Protein AF-0000000069703467 (afdb_homodimer)

Structure (mmCIF, N/CA/C/O backbone):
data_AF-0000000069703467-model_v1
#
loop_
_entity.id
_entity.type
_entity.pdbx_description
1 polymer Gluconolactonase
#
loop_
_atom_site.group_PDB
_atom_site.id
_atom_site.type_symbol
_atom_site.label_atom_id
_atom_site.label_alt_id
_atom_site.label_comp_id
_atom_site.label_asym_id
_atom_site.label_entity_id
_atom_site.label_seq_id
_atom_site.pdbx_PDB_ins_code
_atom_site.Cartn_x
_atom_site.Cartn_y
_atom_site.Cartn_z
_atom_site.occupancy
_atom_site.B_iso_or_equiv
_atom_site.auth_seq_id
_atom_site.auth_comp_id
_atom_site.auth_asym_id
_atom_site.auth_atom_id
_atom_site.pdbx_PDB_model_num
ATOM 1 N N . MET A 1 1 ? -6.332 -34.344 -26.812 1 69.06 1 MET A N 1
ATOM 2 C CA . MET A 1 1 ? -5.531 -33.406 -26.062 1 69.06 1 MET A CA 1
ATOM 3 C C . MET A 1 1 ? -4.879 -34.062 -24.859 1 69.06 1 MET A C 1
ATOM 5 O O . MET A 1 1 ? -5.441 -34.969 -24.266 1 69.06 1 MET A O 1
ATOM 9 N N . ALA A 1 2 ? -3.543 -33.719 -24.625 1 86.12 2 ALA A N 1
ATOM 10 C CA . ALA A 1 2 ? -2.844 -34.344 -23.5 1 86.12 2 ALA A CA 1
ATOM 11 C C . ALA A 1 2 ? -3.541 -34.062 -22.188 1 86.12 2 ALA A C 1
ATOM 13 O O . ALA A 1 2 ? -4.227 -33.031 -22.047 1 86.12 2 ALA A O 1
ATOM 14 N N . GLU A 1 3 ? -3.529 -35 -21.312 1 93.69 3 GLU A N 1
ATOM 15 C CA . GLU A 1 3 ? -4.125 -34.875 -19.984 1 93.69 3 GLU A CA 1
ATOM 16 C C . GLU A 1 3 ? -3.061 -34.594 -18.922 1 93.69 3 GLU A C 1
ATOM 18 O O . GLU A 1 3 ? -1.967 -35.156 -18.969 1 93.69 3 GLU A O 1
ATOM 23 N N . PRO A 1 4 ? -3.387 -33.781 -17.984 1 98 4 PRO A N 1
ATOM 24 C CA . PRO A 1 4 ? -2.434 -33.531 -16.906 1 98 4 PRO A CA 1
ATOM 25 C C . PRO A 1 4 ? -2.113 -34.781 -16.094 1 98 4 PRO A C 1
ATOM 27 O O . PRO A 1 4 ? -3.004 -35.594 -15.836 1 98 4 PRO A O 1
ATOM 30 N N . GLN A 1 5 ? -0.869 -34.969 -15.797 1 98.12 5 GLN A N 1
ATOM 31 C CA . GLN A 1 5 ? -0.403 -36.094 -15 1 98.12 5 GLN A CA 1
ATOM 32 C C . GLN A 1 5 ? 0.331 -35.625 -13.75 1 98.12 5 GLN A C 1
ATOM 34 O O . GLN A 1 5 ? 1.099 -34.656 -13.797 1 98.12 5 GLN A O 1
ATOM 39 N N . PRO A 1 6 ? 0.114 -36.312 -12.609 1 98.5 6 PRO A N 1
ATOM 40 C CA . PRO A 1 6 ? 0.906 -35.938 -11.438 1 98.5 6 PRO A CA 1
ATOM 41 C C . PRO A 1 6 ? 2.408 -36.062 -11.672 1 98.5 6 PRO A C 1
ATOM 43 O O . PRO A 1 6 ? 2.857 -37.031 -12.297 1 98.5 6 PRO A O 1
ATOM 46 N N . LEU A 1 7 ? 3.131 -35.125 -11.25 1 98.5 7 LEU A N 1
ATOM 47 C CA . LEU A 1 7 ? 4.582 -35.125 -11.406 1 98.5 7 LEU A CA 1
ATOM 48 C C . LEU A 1 7 ? 5.195 -36.281 -10.594 1 98.5 7 LEU A C 1
ATOM 50 O O . LEU A 1 7 ? 6.047 -37 -11.102 1 98.5 7 LEU A O 1
ATOM 54 N N . PHE A 1 8 ? 4.891 -36.438 -9.383 1 98.06 8 PHE A N 1
ATOM 55 C CA . PHE A 1 8 ? 5.289 -37.469 -8.453 1 98.06 8 PHE A CA 1
ATOM 56 C C . PHE A 1 8 ? 4.328 -37.562 -7.273 1 98.06 8 PHE A C 1
ATOM 58 O O . PHE A 1 8 ? 3.338 -36.812 -7.227 1 98.06 8 PHE A O 1
ATOM 65 N N . ASP A 1 9 ? 4.535 -38.469 -6.383 1 98 9 ASP A N 1
ATOM 66 C CA . ASP A 1 9 ? 3.637 -38.688 -5.254 1 98 9 ASP A CA 1
ATOM 67 C C . ASP A 1 9 ? 3.816 -37.594 -4.203 1 98 9 ASP A C 1
ATOM 69 O O . ASP A 1 9 ? 4.574 -37.781 -3.244 1 98 9 ASP A O 1
ATOM 73 N N . TYR A 1 10 ? 3.111 -36.469 -4.363 1 98.31 10 TYR A N 1
ATOM 74 C CA . TYR A 1 10 ? 3.146 -35.312 -3.498 1 98.31 10 TYR A CA 1
ATOM 75 C C . TYR A 1 10 ? 1.796 -34.594 -3.484 1 98.31 10 TYR A C 1
ATOM 77 O O . TYR A 1 10 ? 1.149 -34.469 -4.527 1 98.31 10 TYR A O 1
ATOM 85 N N . THR A 1 11 ? 1.355 -34.219 -2.359 1 98.25 11 THR A N 1
ATOM 86 C CA . THR A 1 11 ? 0.255 -33.281 -2.203 1 98.25 11 THR A CA 1
ATOM 87 C C . THR A 1 11 ? 0.584 -32.219 -1.139 1 98.25 11 THR A C 1
ATOM 89 O O . THR A 1 11 ? 0.958 -32.562 -0.016 1 98.25 11 THR A O 1
ATOM 92 N N . GLY A 1 12 ? 0.593 -31.031 -1.492 1 98.56 12 GLY A N 1
ATOM 93 C CA . GLY A 1 12 ? 0.813 -29.938 -0.563 1 98.56 12 GLY A CA 1
ATOM 94 C C . GLY A 1 12 ? -0.469 -29.234 -0.145 1 98.56 12 GLY A C 1
ATOM 95 O O . GLY A 1 12 ? -1.547 -29.562 -0.65 1 98.56 12 GLY A O 1
ATOM 96 N N . TYR A 1 13 ? -0.332 -28.328 0.754 1 98.62 13 TYR A N 1
ATOM 97 C CA . TYR A 1 13 ? -1.503 -27.609 1.234 1 98.62 13 TYR A CA 1
ATOM 98 C C . TYR A 1 13 ? -1.848 -26.453 0.302 1 98.62 13 TYR A C 1
ATOM 100 O O . TYR A 1 13 ? -2.986 -26.344 -0.156 1 98.62 13 TYR A O 1
ATOM 108 N N . LEU A 1 14 ? -0.869 -25.625 -0.005 1 98.75 14 LEU A N 1
ATOM 109 C CA . LEU A 1 14 ? -1.055 -24.5 -0.919 1 98.75 14 LEU A CA 1
ATOM 110 C C . LEU A 1 14 ? 0.181 -24.297 -1.79 1 98.75 14 LEU A C 1
ATOM 112 O O . LEU A 1 14 ? 0.856 -23.281 -1.687 1 98.75 14 LEU A O 1
ATOM 116 N N . PRO A 1 15 ? 0.441 -25.25 -2.688 1 98.88 15 PRO A N 1
ATOM 117 C CA . PRO A 1 15 ? 1.541 -25.078 -3.639 1 98.88 15 PRO A CA 1
ATOM 118 C C . PRO A 1 15 ? 1.325 -23.891 -4.586 1 98.88 15 PRO A C 1
ATOM 120 O O . PRO A 1 15 ? 0.233 -23.734 -5.137 1 98.88 15 PRO A O 1
ATOM 123 N N . GLU A 1 16 ? 2.299 -23.062 -4.688 1 98.75 16 GLU A N 1
ATOM 124 C CA . GLU A 1 16 ? 2.301 -21.875 -5.523 1 98.75 16 GLU A CA 1
ATOM 125 C C . GLU A 1 16 ? 3.701 -21.562 -6.051 1 98.75 16 GLU A C 1
ATOM 127 O O . GLU A 1 16 ? 4.664 -22.25 -5.695 1 98.75 16 GLU A O 1
ATOM 132 N N . CYS A 1 17 ? 3.811 -20.703 -6.938 1 98.75 17 CYS A N 1
ATOM 133 C CA . CYS A 1 17 ? 5.035 -20.078 -7.426 1 98.75 17 CYS A CA 1
ATOM 134 C C . CYS A 1 17 ? 5.98 -21.109 -8.016 1 98.75 17 CYS A C 1
ATOM 136 O O . CYS A 1 17 ? 7.156 -21.156 -7.66 1 98.75 17 CYS A O 1
ATOM 138 N N . PRO A 1 18 ? 5.453 -22.031 -8.789 1 98.88 18 PRO A N 1
ATOM 139 C CA . PRO A 1 18 ? 6.383 -22.906 -9.492 1 98.88 18 PRO A CA 1
ATOM 140 C C . PRO A 1 18 ? 7.41 -22.141 -10.328 1 98.88 18 PRO A C 1
ATOM 142 O O . PRO A 1 18 ? 7.066 -21.156 -10.977 1 98.88 18 PRO A O 1
ATOM 145 N N . THR A 1 19 ? 8.633 -22.547 -10.234 1 98.69 19 THR A N 1
ATOM 146 C CA . THR A 1 19 ? 9.781 -21.938 -10.891 1 98.69 19 THR A CA 1
ATOM 147 C C . THR A 1 19 ? 10.711 -22.984 -11.469 1 98.69 19 THR A C 1
ATOM 149 O O . THR A 1 19 ? 11.188 -23.875 -10.75 1 98.69 19 THR A O 1
ATOM 152 N N . TRP A 1 20 ? 10.945 -22.922 -12.766 1 98.62 20 TRP A N 1
ATOM 153 C CA . TRP A 1 20 ? 11.773 -23.906 -13.461 1 98.62 20 TRP A CA 1
ATOM 154 C C . TRP A 1 20 ? 13.227 -23.438 -13.523 1 98.62 20 TRP A C 1
ATOM 156 O O . TRP A 1 20 ? 13.508 -22.297 -13.906 1 98.62 20 TRP A O 1
ATOM 166 N N . SER A 1 21 ? 14.102 -24.266 -13.102 1 97.88 21 SER A N 1
ATOM 167 C CA . SER A 1 21 ? 15.531 -24.062 -13.273 1 97.88 21 SER A CA 1
ATOM 168 C C . SER A 1 21 ? 16.078 -24.891 -14.438 1 97.88 21 SER A C 1
ATOM 170 O O . SER A 1 21 ? 16.281 -26.094 -14.305 1 97.88 21 SER A O 1
ATOM 172 N N . GLU A 1 22 ? 16.344 -24.188 -15.477 1 95.44 22 GLU A N 1
ATOM 173 C CA . GLU A 1 22 ? 16.906 -24.875 -16.641 1 95.44 22 GLU A CA 1
ATOM 174 C C . GLU A 1 22 ? 18.266 -25.484 -16.312 1 95.44 22 GLU A C 1
ATOM 176 O O . GLU A 1 22 ? 18.547 -26.625 -16.688 1 95.44 22 GLU A O 1
ATOM 181 N N . ALA A 1 23 ? 19.062 -24.703 -15.633 1 94.5 23 ALA A N 1
ATOM 182 C CA . ALA A 1 23 ? 20.406 -25.141 -15.305 1 94.5 23 ALA A CA 1
ATOM 183 C C . ALA A 1 23 ? 20.391 -26.422 -14.469 1 94.5 23 ALA A C 1
ATOM 185 O O . ALA A 1 23 ? 21.25 -27.297 -14.625 1 94.5 23 ALA A O 1
ATOM 186 N N . GLU A 1 24 ? 19.375 -26.562 -13.648 1 95.88 24 GLU A N 1
ATOM 187 C CA . GLU A 1 24 ? 19.312 -27.688 -12.734 1 95.88 24 GLU A CA 1
ATOM 188 C C . GLU A 1 24 ? 18.375 -28.766 -13.25 1 95.88 24 GLU A C 1
ATOM 190 O O . GLU A 1 24 ? 18.328 -29.875 -12.703 1 95.88 24 GLU A O 1
ATOM 195 N N . GLN A 1 25 ? 17.625 -28.406 -14.297 1 96.94 25 GLN A N 1
ATOM 196 C CA . GLN A 1 25 ? 16.547 -29.281 -14.734 1 96.94 25 GLN A CA 1
ATOM 197 C C . GLN A 1 25 ? 15.664 -29.703 -13.562 1 96.94 25 GLN A C 1
ATOM 199 O O . GLN A 1 25 ? 15.375 -30.891 -13.391 1 96.94 25 GLN A O 1
ATOM 204 N N . ALA A 1 26 ? 15.297 -28.703 -12.805 1 98.25 26 ALA A N 1
ATOM 205 C CA . ALA A 1 26 ? 14.531 -28.922 -11.586 1 98.25 26 ALA A CA 1
ATOM 206 C C . ALA A 1 26 ? 13.375 -27.938 -11.469 1 98.25 26 ALA A C 1
ATOM 208 O O . ALA A 1 26 ? 13.461 -26.812 -11.969 1 98.25 26 ALA A O 1
ATOM 209 N N . LEU A 1 27 ? 12.344 -28.406 -10.82 1 98.81 27 LEU A N 1
ATOM 210 C CA . LEU A 1 27 ? 11.195 -27.547 -10.492 1 98.81 27 LEU A CA 1
ATOM 211 C C . LEU A 1 27 ? 11.227 -27.141 -9.023 1 98.81 27 LEU A C 1
ATOM 213 O O . LEU A 1 27 ? 11.414 -27.984 -8.148 1 98.81 27 LEU A O 1
ATOM 217 N N . TYR A 1 28 ? 11.117 -25.859 -8.781 1 98.88 28 TYR A N 1
ATOM 218 C CA . TYR A 1 28 ? 10.914 -25.312 -7.445 1 98.88 28 TYR A CA 1
ATOM 219 C C . TYR A 1 28 ? 9.477 -24.859 -7.25 1 98.88 28 TYR A C 1
ATOM 221 O O . TYR A 1 28 ? 8.805 -24.469 -8.211 1 98.88 28 TYR A O 1
ATOM 229 N N . TRP A 1 29 ? 8.984 -24.938 -6.055 1 98.94 29 TRP A N 1
ATOM 230 C CA . TRP A 1 29 ? 7.719 -24.297 -5.73 1 98.94 29 TRP A CA 1
ATOM 231 C C . TRP A 1 29 ? 7.621 -24.016 -4.234 1 98.94 29 TRP A C 1
ATOM 233 O O . TRP A 1 29 ? 8.398 -24.547 -3.441 1 98.94 29 TRP A O 1
ATOM 243 N N . ALA A 1 30 ? 6.766 -23.125 -3.918 1 98.88 30 ALA A N 1
ATOM 244 C CA . ALA A 1 30 ? 6.461 -22.859 -2.516 1 98.88 30 ALA A CA 1
ATOM 245 C C . ALA A 1 30 ? 5.211 -23.609 -2.068 1 98.88 30 ALA A C 1
ATOM 247 O O . ALA A 1 30 ? 4.266 -23.766 -2.844 1 98.88 30 ALA A O 1
ATOM 248 N N . ASP A 1 31 ? 5.211 -24.188 -0.94 1 98.88 31 ASP A N 1
ATOM 249 C CA . ASP A 1 31 ? 3.99 -24.469 -0.192 1 98.88 31 ASP A CA 1
ATOM 250 C C . ASP A 1 31 ? 3.754 -2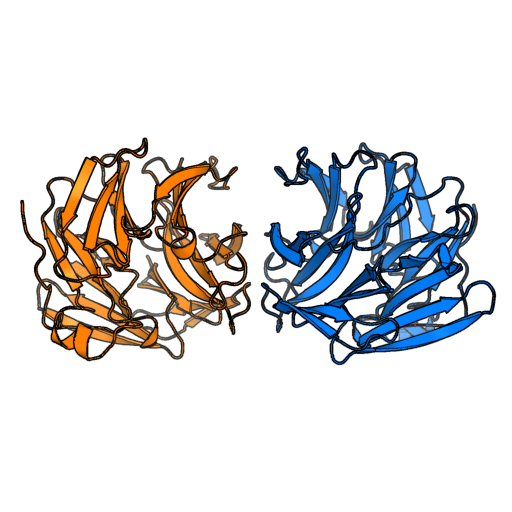3.422 0.894 1 98.88 31 ASP A C 1
ATOM 252 O O . ASP A 1 31 ? 4.289 -23.531 1.998 1 98.88 31 ASP A O 1
ATOM 256 N N . ILE A 1 32 ? 2.977 -22.438 0.607 1 98.81 32 ILE A N 1
ATOM 257 C CA . ILE A 1 32 ? 2.959 -21.156 1.302 1 98.81 32 ILE A CA 1
ATOM 258 C C . ILE A 1 32 ? 2.68 -21.375 2.787 1 98.81 32 ILE A C 1
ATOM 260 O O . ILE A 1 32 ? 3.494 -21.016 3.639 1 98.81 32 ILE A O 1
ATOM 264 N N . MET A 1 33 ? 1.621 -22.109 3.104 1 97.94 33 MET A N 1
ATOM 265 C CA . MET A 1 33 ? 1.153 -22.234 4.48 1 97.94 33 MET A CA 1
ATOM 266 C C . MET A 1 33 ? 2.043 -23.172 5.281 1 97.94 33 MET A C 1
ATOM 268 O O . MET A 1 33 ? 2.09 -23.094 6.512 1 97.94 33 MET A O 1
ATOM 272 N N . GLU A 1 34 ? 2.715 -24.031 4.539 1 98.56 34 GLU A N 1
ATOM 273 C CA . GLU A 1 34 ? 3.633 -24.953 5.203 1 98.56 34 GLU A CA 1
ATOM 274 C C . GLU A 1 34 ? 5 -24.312 5.422 1 98.56 34 GLU A C 1
ATOM 276 O O . GLU A 1 34 ? 5.902 -24.938 5.984 1 98.56 34 GLU A O 1
ATOM 281 N N . CYS A 1 35 ? 5.211 -23.109 4.953 1 98.81 35 CYS A N 1
ATOM 282 C CA . CYS A 1 35 ? 6.441 -22.344 5.105 1 98.81 35 CYS A CA 1
ATOM 283 C C . CYS A 1 35 ? 7.617 -23.062 4.453 1 98.81 35 CYS A C 1
ATOM 285 O O . CYS A 1 35 ? 8.688 -23.172 5.051 1 98.81 35 CYS A O 1
ATOM 287 N N . GLU A 1 36 ? 7.344 -23.5 3.207 1 98.88 36 GLU A N 1
ATOM 288 C CA . GLU A 1 36 ? 8.352 -24.344 2.57 1 98.88 36 GLU A CA 1
ATOM 289 C C . GLU A 1 36 ? 8.609 -23.906 1.13 1 98.88 36 GLU A C 1
ATOM 291 O O . GLU A 1 36 ? 7.684 -23.469 0.436 1 98.88 36 GLU A O 1
ATOM 296 N N . ILE A 1 37 ? 9.828 -24.062 0.705 1 98.94 37 ILE A N 1
ATOM 297 C CA . ILE A 1 37 ? 10.164 -24.156 -0.711 1 98.94 37 ILE A CA 1
ATOM 298 C C . ILE A 1 37 ? 10.609 -25.578 -1.044 1 98.94 37 ILE A C 1
ATOM 300 O O . ILE A 1 37 ? 11.43 -26.172 -0.327 1 98.94 37 ILE A O 1
ATOM 304 N N . HIS A 1 38 ? 10.031 -26.094 -2.102 1 98.94 38 HIS A N 1
ATOM 305 C CA . HIS A 1 38 ? 10.336 -27.438 -2.574 1 98.94 38 HIS A CA 1
ATOM 306 C C . HIS A 1 38 ? 11.18 -27.406 -3.846 1 98.94 38 HIS A C 1
ATOM 308 O O . HIS A 1 38 ? 11.062 -26.469 -4.637 1 98.94 38 HIS A O 1
ATOM 314 N N . ARG A 1 39 ? 11.961 -28.422 -4.004 1 98.81 39 ARG A N 1
ATOM 315 C CA . ARG A 1 39 ? 12.742 -28.641 -5.211 1 98.81 39 ARG A CA 1
ATOM 316 C C . ARG A 1 39 ? 12.641 -30.094 -5.668 1 98.81 39 ARG A C 1
ATOM 318 O O . ARG A 1 39 ? 12.82 -31.016 -4.867 1 98.81 39 ARG A O 1
ATOM 325 N N . TYR A 1 40 ? 12.305 -30.266 -6.887 1 98.81 40 TYR A N 1
ATOM 326 C CA . TYR A 1 40 ? 12.234 -31.594 -7.488 1 98.81 40 TYR A CA 1
ATOM 327 C C . TYR A 1 40 ? 13.141 -31.688 -8.711 1 98.81 40 TYR A C 1
ATOM 329 O O . TYR A 1 40 ? 12.945 -30.969 -9.695 1 98.81 40 TYR A O 1
ATOM 337 N N . ASP A 1 41 ? 14.156 -32.562 -8.664 1 98.19 41 ASP A N 1
ATOM 338 C CA . ASP A 1 41 ? 15.031 -32.844 -9.805 1 98.19 41 ASP A CA 1
ATOM 339 C C . ASP A 1 41 ? 14.359 -33.781 -10.781 1 98.19 41 ASP A C 1
ATOM 341 O O . ASP A 1 41 ? 14.141 -34.969 -10.469 1 98.19 41 ASP A O 1
ATOM 345 N N . THR A 1 42 ? 14.062 -33.312 -11.961 1 97.12 42 THR A N 1
ATOM 346 C CA . THR A 1 42 ? 13.258 -34.125 -12.883 1 97.12 42 THR A CA 1
ATOM 347 C C . THR A 1 42 ? 14.062 -35.25 -13.477 1 97.12 42 THR A C 1
ATOM 349 O O . THR A 1 42 ? 13.5 -36.188 -14.047 1 97.12 42 THR A O 1
ATOM 352 N N . ARG A 1 43 ? 15.344 -35.281 -13.344 1 95.94 43 ARG A N 1
ATOM 353 C CA . ARG A 1 43 ? 16.203 -36.344 -13.852 1 95.94 43 ARG A CA 1
ATOM 354 C C . ARG A 1 43 ? 16.375 -37.438 -12.812 1 95.94 43 ARG A C 1
ATOM 356 O O . ARG A 1 43 ? 16.125 -38.625 -13.094 1 95.94 43 ARG A O 1
ATOM 363 N N . SER A 1 44 ? 16.672 -37.031 -11.602 1 97.25 44 SER A N 1
ATOM 364 C CA . SER A 1 44 ? 16.969 -38 -10.562 1 97.25 44 SER A CA 1
ATOM 365 C C . SER A 1 44 ? 15.727 -38.375 -9.766 1 97.25 44 SER A C 1
ATOM 367 O O . SER A 1 44 ? 15.695 -39.406 -9.094 1 97.25 44 SER A O 1
ATOM 369 N N . GLY A 1 45 ? 14.758 -37.5 -9.734 1 97.5 45 GLY A N 1
ATOM 370 C CA . GLY A 1 45 ? 13.586 -37.688 -8.898 1 97.5 45 GLY A CA 1
ATOM 371 C C . GLY A 1 45 ? 13.797 -37.25 -7.465 1 97.5 45 GLY A C 1
ATOM 372 O O . GLY A 1 45 ? 12.914 -37.406 -6.625 1 97.5 45 GLY A O 1
ATOM 373 N N . GLU A 1 46 ? 14.922 -36.656 -7.246 1 98.12 46 GLU A N 1
ATOM 374 C CA . GLU A 1 46 ? 15.203 -36.188 -5.891 1 98.12 46 GLU A CA 1
ATOM 375 C C . GLU A 1 46 ? 14.289 -35.031 -5.504 1 98.12 46 GLU A C 1
ATOM 377 O O . GLU A 1 46 ? 14.156 -34.062 -6.25 1 98.12 46 GLU A O 1
ATOM 382 N N . HIS A 1 47 ? 13.609 -35.156 -4.344 1 98.62 47 HIS A N 1
ATOM 383 C CA . HIS A 1 47 ? 12.727 -34.125 -3.789 1 98.62 47 HIS A CA 1
ATOM 384 C C . HIS A 1 47 ? 13.305 -33.531 -2.508 1 98.62 47 HIS A C 1
ATOM 386 O O . HIS A 1 47 ? 13.508 -34.25 -1.523 1 98.62 47 HIS A O 1
ATOM 392 N N . GLN A 1 48 ? 13.633 -32.25 -2.531 1 98.44 48 GLN A N 1
ATOM 393 C CA . GLN A 1 48 ? 14.18 -31.547 -1.382 1 98.44 48 GLN A CA 1
ATOM 394 C C . GLN A 1 48 ? 13.18 -30.516 -0.85 1 98.44 48 GLN A C 1
ATOM 396 O O . GLN A 1 48 ? 12.453 -29.891 -1.624 1 98.44 48 GLN A O 1
ATOM 401 N N . VAL A 1 49 ? 13.164 -30.375 0.475 1 98.75 49 VAL A N 1
ATOM 402 C CA . VAL A 1 49 ? 12.289 -29.406 1.115 1 98.75 49 VAL A CA 1
ATOM 403 C C . VAL A 1 49 ? 13.117 -28.453 1.97 1 98.75 49 VAL A C 1
ATOM 405 O O . VAL A 1 49 ? 13.922 -28.891 2.803 1 98.75 49 VAL A O 1
ATOM 408 N N . LEU A 1 50 ? 12.992 -27.203 1.705 1 98.75 50 LEU A N 1
ATOM 409 C CA . LEU A 1 50 ? 13.586 -26.141 2.521 1 98.75 50 LEU A CA 1
ATOM 410 C C . LEU A 1 50 ? 12.547 -25.516 3.439 1 98.75 50 LEU A C 1
ATOM 412 O O . LEU A 1 50 ? 11.477 -25.109 2.982 1 98.75 50 LEU A O 1
ATOM 416 N N . GLN A 1 51 ? 12.883 -25.406 4.688 1 98.56 51 GLN A N 1
ATOM 417 C CA . GLN A 1 51 ? 11.961 -24.859 5.68 1 98.56 51 GLN A CA 1
ATOM 418 C C . GLN A 1 51 ? 12.273 -23.391 5.953 1 98.56 51 GLN A C 1
ATOM 420 O O . GLN A 1 51 ? 13.438 -23 6.082 1 98.56 51 GLN A O 1
ATOM 425 N N . PHE A 1 52 ? 11.266 -22.609 6.125 1 98.75 52 PHE A N 1
ATOM 426 C CA . PHE A 1 52 ? 11.375 -21.203 6.488 1 98.75 52 PHE A CA 1
ATOM 427 C C . PHE A 1 52 ? 10.602 -20.906 7.77 1 98.75 52 PHE A C 1
ATOM 429 O O . PHE A 1 52 ? 9.719 -21.672 8.156 1 98.75 52 PHE A O 1
ATOM 436 N N . PRO A 1 53 ? 10.93 -19.812 8.438 1 98.12 53 PRO A N 1
ATOM 437 C CA . PRO A 1 53 ? 10.297 -19.516 9.727 1 98.12 53 PRO A CA 1
ATOM 438 C C . PRO A 1 53 ? 8.883 -18.953 9.578 1 98.12 53 PRO A C 1
ATOM 440 O O . PRO A 1 53 ? 8.133 -18.906 10.555 1 98.12 53 PRO A O 1
ATOM 443 N N . GLU A 1 54 ? 8.531 -18.438 8.383 1 98.06 54 GLU A N 1
ATOM 444 C CA . GLU A 1 54 ? 7.219 -17.875 8.094 1 98.06 54 GLU A CA 1
ATOM 445 C C . GLU A 1 54 ? 6.738 -18.266 6.703 1 98.06 54 GLU A C 1
ATOM 447 O O . GLU A 1 54 ? 7.488 -18.859 5.93 1 98.06 54 GLU A O 1
ATOM 452 N N . GLU A 1 55 ? 5.473 -17.953 6.445 1 98.69 55 GLU A N 1
ATOM 453 C CA . GLU A 1 55 ? 4.883 -18.266 5.145 1 98.69 55 GLU A CA 1
ATOM 454 C C . GLU A 1 55 ? 5.719 -17.688 4.008 1 98.69 55 GLU A C 1
ATOM 456 O O . GLU A 1 55 ? 6.133 -16.531 4.055 1 98.69 55 GLU A O 1
ATOM 461 N N . VAL A 1 56 ? 5.969 -18.516 3.029 1 98.81 56 VAL A N 1
ATOM 462 C CA . VAL A 1 56 ? 6.656 -18.125 1.809 1 98.81 56 VAL A CA 1
ATOM 463 C C . VAL A 1 56 ? 5.637 -17.75 0.735 1 98.81 56 VAL A C 1
ATOM 465 O O . VAL A 1 56 ? 5.062 -18.625 0.087 1 98.81 56 VAL A O 1
ATOM 468 N N . GLY A 1 57 ? 5.453 -16.484 0.533 1 98.81 57 GLY A N 1
ATOM 469 C CA . GLY A 1 57 ? 4.488 -16.062 -0.471 1 98.81 57 GLY A CA 1
ATOM 470 C C . GLY A 1 57 ? 4.941 -16.344 -1.891 1 98.81 57 GLY A C 1
ATOM 471 O O . GLY A 1 57 ? 4.199 -16.938 -2.674 1 98.81 57 GLY A O 1
ATOM 472 N N . CYS A 1 58 ? 6.133 -15.93 -2.219 1 98.88 58 CYS A N 1
ATOM 473 C CA . CYS A 1 58 ? 6.754 -16.156 -3.518 1 98.88 58 CYS A CA 1
ATOM 474 C C . CYS A 1 58 ? 8.273 -16.031 -3.426 1 98.88 58 CYS A C 1
ATOM 476 O O . CYS A 1 58 ? 8.805 -15.633 -2.391 1 98.88 58 CYS A O 1
ATOM 478 N N . PHE A 1 59 ? 8.891 -16.438 -4.523 1 98.94 59 PHE A N 1
ATOM 479 C CA . PHE A 1 59 ? 10.352 -16.359 -4.578 1 98.94 59 PHE A CA 1
ATOM 480 C C . PHE A 1 59 ? 10.836 -16.391 -6.02 1 98.94 59 PHE A C 1
ATOM 482 O O . PHE A 1 59 ? 10.062 -16.672 -6.938 1 98.94 59 PHE A O 1
ATOM 489 N N . SER A 1 60 ? 12.086 -16.047 -6.184 1 98.88 60 SER A N 1
ATOM 490 C CA . SER A 1 60 ? 12.828 -16.281 -7.418 1 98.88 60 SER A CA 1
ATOM 491 C C . SER A 1 60 ? 14.227 -16.812 -7.125 1 98.88 60 SER A C 1
ATOM 493 O O . SER A 1 60 ? 14.797 -16.531 -6.066 1 98.88 60 SER A O 1
ATOM 495 N N . LEU A 1 61 ? 14.68 -17.625 -8.078 1 98.75 61 LEU A N 1
ATOM 496 C CA . LEU A 1 61 ? 16.094 -17.953 -8.039 1 98.75 61 LEU A CA 1
ATOM 497 C C . LEU A 1 61 ? 16.953 -16.719 -8.312 1 98.75 61 LEU A C 1
ATOM 499 O O . LEU A 1 61 ? 16.516 -15.789 -8.992 1 98.75 61 LEU A O 1
ATOM 503 N N . ARG A 1 62 ? 18.125 -16.719 -7.75 1 98.44 62 ARG A N 1
ATOM 504 C CA . ARG A 1 62 ? 19.047 -15.625 -7.984 1 98.44 62 ARG A CA 1
ATOM 505 C C . ARG A 1 62 ? 20.156 -16.047 -8.945 1 98.44 62 ARG A C 1
ATOM 507 O O . ARG A 1 62 ? 20.609 -17.188 -8.922 1 98.44 62 ARG A O 1
ATOM 514 N N . GLU A 1 63 ? 20.641 -15.086 -9.734 1 96.88 63 GLU A N 1
ATOM 515 C CA . GLU A 1 63 ? 21.781 -15.336 -10.617 1 96.88 63 GLU A CA 1
ATOM 516 C C . GLU A 1 63 ? 23 -15.766 -9.82 1 96.88 63 GLU A C 1
ATOM 518 O O . GLU A 1 63 ? 23.766 -16.625 -10.266 1 96.88 63 GLU A O 1
ATOM 523 N N . LYS A 1 64 ? 23.172 -15.273 -8.641 1 94.88 64 LYS A N 1
ATOM 524 C CA . LYS A 1 64 ? 24.344 -15.547 -7.816 1 94.88 64 LYS A CA 1
ATOM 525 C C . LYS A 1 64 ? 24.094 -16.719 -6.883 1 94.88 64 LYS A C 1
ATOM 527 O O . LYS A 1 64 ? 24.906 -17 -5.988 1 94.88 64 LYS A O 1
ATOM 532 N N . GLY A 1 65 ? 23.047 -17.328 -7.008 1 96.75 65 GLY A N 1
ATOM 533 C CA . GLY A 1 65 ? 22.719 -18.484 -6.176 1 96.75 65 GLY A CA 1
ATOM 534 C C . GLY A 1 65 ? 21.797 -18.141 -5.023 1 96.75 65 GLY A C 1
ATOM 535 O O . GLY A 1 65 ? 21.859 -17.047 -4.465 1 96.75 65 GLY A O 1
ATOM 536 N N . GLY A 1 66 ? 21 -19.094 -4.676 1 98.06 66 GLY A N 1
ATOM 537 C CA . GLY A 1 66 ? 20.031 -18.875 -3.617 1 98.06 66 GLY A CA 1
ATOM 538 C C . GLY A 1 66 ? 18.734 -18.266 -4.113 1 98.06 66 GLY A C 1
ATOM 539 O O . GLY A 1 66 ? 18.359 -18.438 -5.281 1 98.06 66 GLY A O 1
ATOM 540 N N . PHE A 1 67 ? 18 -17.656 -3.107 1 98.81 67 PHE A N 1
ATOM 541 C CA . PHE A 1 67 ? 16.688 -17.125 -3.443 1 98.81 67 PHE A CA 1
ATOM 542 C C . PHE A 1 67 ? 16.562 -15.656 -3.025 1 98.81 67 PHE A C 1
ATOM 544 O O . PHE A 1 67 ? 17.219 -15.227 -2.074 1 98.81 67 PHE A O 1
ATOM 551 N N . ILE A 1 68 ? 15.844 -14.852 -3.777 1 98.94 68 ILE A N 1
ATOM 552 C CA . ILE A 1 68 ? 15.094 -13.75 -3.182 1 98.94 68 ILE A CA 1
ATOM 553 C C . ILE A 1 68 ? 13.688 -14.227 -2.834 1 98.94 68 ILE A C 1
ATOM 555 O O . ILE A 1 68 ? 13 -14.828 -3.664 1 98.94 68 ILE A O 1
ATOM 559 N N . VAL A 1 69 ? 13.312 -14.07 -1.61 1 98.94 69 VAL A N 1
ATOM 560 C CA . VAL A 1 69 ? 12.086 -14.695 -1.124 1 98.94 69 VAL A CA 1
ATOM 561 C C . VAL A 1 69 ? 11.25 -13.672 -0.367 1 98.94 69 VAL A C 1
ATOM 563 O O . VAL A 1 69 ? 11.781 -12.867 0.397 1 98.94 69 VAL A O 1
ATOM 566 N N . ALA A 1 70 ? 10.031 -13.594 -0.69 1 98.94 70 ALA A N 1
ATOM 567 C CA . ALA A 1 70 ? 9.07 -12.773 0.049 1 98.94 70 ALA A CA 1
ATOM 568 C C . ALA A 1 70 ? 8.367 -13.594 1.125 1 98.94 70 ALA A C 1
ATOM 570 O O . ALA A 1 70 ? 7.539 -14.461 0.815 1 98.94 70 ALA A O 1
ATOM 571 N N . LEU A 1 71 ? 8.719 -13.383 2.344 1 98.88 71 LEU A N 1
ATOM 572 C CA . LEU A 1 71 ? 8.055 -13.969 3.502 1 98.88 71 LEU A CA 1
ATOM 573 C C . LEU A 1 71 ? 6.945 -13.055 4.016 1 98.88 71 LEU A C 1
ATOM 575 O O . LEU A 1 71 ? 6.793 -11.922 3.537 1 98.88 71 LEU A O 1
ATOM 579 N N . ARG A 1 72 ? 6.195 -13.523 4.938 1 98.75 72 ARG A N 1
ATOM 580 C CA . ARG A 1 72 ? 5.09 -12.727 5.457 1 98.75 72 ARG A CA 1
ATOM 581 C C . ARG A 1 72 ? 5.57 -11.359 5.926 1 98.75 72 ARG A C 1
ATOM 583 O O . ARG A 1 72 ? 4.949 -10.336 5.621 1 98.75 72 ARG A O 1
ATOM 590 N N . SER A 1 73 ? 6.652 -11.273 6.645 1 98.5 73 SER A N 1
ATOM 591 C CA . SER A 1 73 ? 7.078 -10.055 7.328 1 98.5 73 SER A CA 1
ATOM 592 C C . SER A 1 73 ? 7.93 -9.172 6.414 1 98.5 73 SER A C 1
ATOM 594 O O . SER A 1 73 ? 8.148 -8 6.707 1 98.5 73 SER A O 1
ATOM 596 N N . GLY A 1 74 ? 8.484 -9.773 5.363 1 98.75 74 GLY A N 1
ATOM 597 C CA . GLY A 1 74 ? 9.375 -8.984 4.52 1 98.75 74 GLY A CA 1
ATOM 598 C C . GLY A 1 74 ? 10.055 -9.805 3.443 1 98.75 74 GLY A C 1
ATOM 599 O O . GLY A 1 74 ? 9.805 -11 3.314 1 98.75 74 GLY A O 1
ATOM 600 N N . ILE A 1 75 ? 10.867 -9.18 2.615 1 98.94 75 ILE A N 1
ATOM 601 C CA . ILE A 1 75 ? 11.609 -9.789 1.517 1 98.94 75 ILE A CA 1
ATOM 602 C C . ILE A 1 75 ? 13.07 -9.977 1.924 1 98.94 75 ILE A C 1
ATOM 604 O O . ILE A 1 75 ? 13.672 -9.078 2.514 1 98.94 75 ILE A O 1
ATOM 608 N N . TRP A 1 76 ? 13.594 -11.156 1.568 1 98.94 76 TRP A N 1
ATOM 609 C CA . TRP A 1 76 ? 14.93 -11.539 2.016 1 98.94 76 TRP A CA 1
AT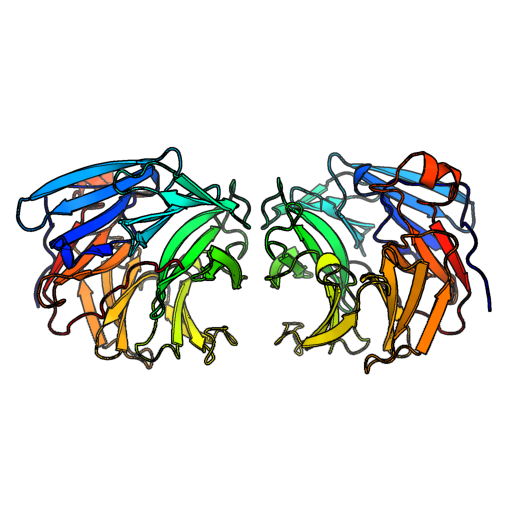OM 610 C C . TRP A 1 76 ? 15.727 -12.148 0.872 1 98.94 76 TRP A C 1
ATOM 612 O O . TRP A 1 76 ? 15.156 -12.734 -0.054 1 98.94 76 TRP A O 1
ATOM 622 N N . LEU A 1 77 ? 17.031 -12.031 0.971 1 98.88 77 LEU A N 1
ATOM 623 C CA . LEU A 1 77 ? 17.953 -12.883 0.22 1 98.88 77 LEU A CA 1
ATOM 624 C C . LEU A 1 77 ? 18.375 -14.086 1.049 1 98.88 77 LEU A C 1
ATOM 626 O O . LEU A 1 77 ? 18.609 -13.969 2.252 1 98.88 77 LEU A O 1
ATOM 630 N N . THR A 1 78 ? 18.484 -15.219 0.385 1 98.69 78 THR A N 1
ATOM 631 C CA . THR A 1 78 ? 18.906 -16.438 1.066 1 98.69 78 THR A CA 1
ATOM 632 C C . THR A 1 78 ? 20.078 -17.094 0.341 1 98.69 78 THR A C 1
ATOM 634 O O . THR A 1 78 ? 20.422 -16.688 -0.777 1 98.69 78 THR A O 1
ATOM 637 N N . ASP A 1 79 ? 20.703 -18.016 0.973 1 98.31 79 ASP A N 1
ATOM 638 C CA . ASP A 1 79 ? 21.594 -18.906 0.251 1 98.31 79 ASP A CA 1
ATOM 639 C C . ASP A 1 79 ? 20.828 -20.047 -0.398 1 98.31 79 ASP A C 1
ATOM 641 O O . ASP A 1 79 ? 19.594 -20.047 -0.431 1 98.31 79 ASP A O 1
ATOM 645 N N . ALA A 1 80 ? 21.578 -21.031 -0.984 1 96.62 80 ALA A N 1
ATOM 646 C CA . ALA A 1 80 ? 20.969 -22.109 -1.76 1 96.62 80 ALA A CA 1
ATOM 647 C C . ALA A 1 80 ? 20.172 -23.047 -0.863 1 96.62 80 ALA A C 1
ATOM 649 O O . ALA A 1 80 ? 19.344 -23.828 -1.347 1 96.62 80 ALA A O 1
ATOM 650 N N . HIS A 1 81 ? 20.375 -22.984 0.462 1 96.56 81 HIS A N 1
ATOM 651 C CA . HIS A 1 81 ? 19.703 -23.875 1.396 1 96.56 81 HIS A CA 1
ATOM 652 C C . HIS A 1 81 ? 18.562 -23.156 2.115 1 96.56 81 HIS A C 1
ATOM 654 O O . HIS A 1 81 ? 17.984 -23.688 3.062 1 96.56 81 HIS A O 1
ATOM 660 N N . GLY A 1 82 ? 18.266 -21.953 1.738 1 97.25 82 GLY A N 1
ATOM 661 C CA . GLY A 1 82 ? 17.141 -21.234 2.283 1 97.25 82 GLY A CA 1
ATOM 662 C C . GLY A 1 82 ? 17.469 -20.438 3.533 1 97.25 82 GLY A C 1
ATOM 663 O O . GLY A 1 82 ? 16.594 -19.844 4.152 1 97.25 82 GLY A O 1
ATOM 664 N N . LEU A 1 83 ? 18.734 -20.484 3.908 1 98.25 83 LEU A N 1
ATOM 665 C CA . LEU A 1 83 ? 19.125 -19.688 5.066 1 98.25 83 LEU A CA 1
ATOM 666 C C . LEU A 1 83 ? 19 -18.188 4.773 1 98.25 83 LEU A C 1
ATOM 668 O O . LEU A 1 83 ? 19.578 -17.703 3.799 1 98.25 83 LEU A O 1
ATOM 672 N N . LEU A 1 84 ? 18.25 -17.469 5.613 1 98.56 84 LEU A N 1
ATOM 673 C CA . LEU A 1 84 ? 18.094 -16.031 5.441 1 98.56 84 LEU A CA 1
ATOM 674 C C . LEU A 1 84 ? 19.406 -15.305 5.68 1 98.56 84 LEU A C 1
ATOM 676 O O . LEU A 1 84 ? 20 -15.422 6.754 1 98.56 84 LEU A O 1
ATOM 680 N N . ARG A 1 85 ? 19.844 -14.578 4.672 1 98.25 85 ARG A N 1
ATOM 681 C CA . ARG A 1 85 ? 21.156 -13.938 4.75 1 98.25 85 ARG A CA 1
ATOM 682 C C . ARG A 1 85 ? 21.031 -12.43 4.898 1 98.25 85 ARG A C 1
ATOM 684 O O . ARG A 1 85 ? 21.766 -11.805 5.672 1 98.25 85 ARG A O 1
ATOM 691 N N . ARG A 1 86 ? 20.188 -11.781 4.184 1 98.19 86 ARG A N 1
ATOM 692 C CA . ARG A 1 86 ? 20.047 -10.328 4.16 1 98.19 86 ARG A CA 1
ATOM 693 C C . ARG A 1 86 ? 18.594 -9.914 3.965 1 98.19 86 ARG A C 1
ATOM 695 O O . ARG A 1 86 ? 17.969 -10.297 2.977 1 98.19 86 ARG A O 1
ATOM 702 N N . LYS A 1 87 ? 18.078 -9.117 4.871 1 98.75 87 LYS A N 1
ATOM 703 C CA . LYS A 1 87 ? 16.75 -8.531 4.656 1 98.75 87 LYS A CA 1
ATOM 704 C C . LYS A 1 87 ? 16.812 -7.387 3.65 1 98.75 87 LYS A C 1
ATOM 706 O O . LYS A 1 87 ? 17.625 -6.465 3.797 1 98.75 87 LYS A O 1
ATOM 711 N N . VAL A 1 88 ? 15.984 -7.465 2.637 1 98.88 88 VAL A N 1
ATOM 712 C CA . VAL A 1 88 ? 15.891 -6.406 1.634 1 98.88 88 VAL A CA 1
ATOM 713 C C . VAL A 1 88 ? 14.953 -5.309 2.123 1 98.88 88 VAL A C 1
ATOM 715 O O . VAL A 1 88 ? 15.289 -4.125 2.072 1 98.88 88 VAL A O 1
ATOM 718 N N . CYS A 1 89 ? 13.797 -5.656 2.646 1 98.88 89 CYS A N 1
ATOM 719 C CA . CYS A 1 89 ? 12.852 -4.684 3.189 1 98.88 89 CYS A CA 1
ATOM 720 C C . CYS A 1 89 ? 11.75 -5.375 3.982 1 98.88 89 CYS A C 1
ATOM 722 O O . CYS A 1 89 ? 11.555 -6.586 3.859 1 98.88 89 CYS A O 1
ATOM 724 N N . ASP A 1 90 ? 11.031 -4.637 4.805 1 98.88 90 ASP A N 1
ATOM 725 C CA . ASP A 1 90 ? 9.828 -5.094 5.504 1 98.88 90 ASP A CA 1
ATOM 726 C C . ASP A 1 90 ? 8.625 -5.105 4.566 1 98.88 90 ASP A C 1
ATOM 728 O O . ASP A 1 90 ? 8.609 -4.402 3.553 1 98.88 90 ASP A O 1
ATOM 732 N N . ASN A 1 91 ? 7.625 -5.93 4.887 1 98.88 91 ASN A N 1
ATOM 733 C CA . ASN A 1 91 ? 6.328 -5.898 4.219 1 98.88 91 ASN A CA 1
ATOM 734 C C . ASN A 1 91 ? 5.645 -4.547 4.395 1 98.88 91 ASN A C 1
ATOM 736 O O . ASN A 1 91 ? 5.332 -4.145 5.516 1 98.88 91 ASN A O 1
ATOM 740 N N . PRO A 1 92 ? 5.434 -3.783 3.301 1 98.56 92 PRO A N 1
ATOM 741 C CA . PRO A 1 92 ? 4.742 -2.502 3.449 1 98.56 92 PRO A CA 1
ATOM 742 C C . PRO A 1 92 ? 3.271 -2.666 3.822 1 98.56 92 PRO A C 1
ATOM 744 O O . PRO A 1 92 ? 2.656 -1.734 4.348 1 98.56 92 PRO A O 1
ATOM 747 N N . SER A 1 93 ? 2.668 -3.781 3.504 1 98.44 93 SER A N 1
ATOM 748 C CA . SER A 1 93 ? 1.307 -4.094 3.926 1 98.44 93 SER A CA 1
ATOM 749 C C . SER A 1 93 ? 1.268 -4.527 5.387 1 98.44 93 SER A C 1
ATOM 751 O O . SER A 1 93 ? 2.297 -4.883 5.965 1 98.44 93 SER A O 1
ATOM 753 N N . ASN A 1 94 ? 0.083 -4.523 5.988 1 98.5 94 ASN A N 1
ATOM 754 C CA . ASN A 1 94 ? -0.149 -5.066 7.32 1 98.5 94 ASN A CA 1
ATOM 755 C C . ASN A 1 94 ? 0.119 -6.566 7.367 1 98.5 94 ASN A C 1
ATOM 757 O O . ASN A 1 94 ? -0.713 -7.367 6.93 1 98.5 94 ASN A O 1
ATOM 761 N N . PRO A 1 95 ? 1.25 -6.988 7.93 1 98.31 95 PRO A N 1
ATOM 762 C CA . PRO A 1 95 ? 1.607 -8.398 7.805 1 98.31 95 PRO A CA 1
ATOM 763 C C . PRO A 1 95 ? 0.69 -9.312 8.617 1 98.31 95 PRO A C 1
ATOM 765 O O . PRO A 1 95 ? 0.675 -10.531 8.398 1 98.31 95 PRO A O 1
ATOM 768 N N . GLU A 1 96 ? -0.047 -8.789 9.531 1 98.12 96 GLU A N 1
ATOM 769 C CA . GLU A 1 96 ? -1.011 -9.594 10.281 1 98.12 96 GLU A CA 1
ATOM 770 C C . GLU A 1 96 ? -2.205 -9.969 9.414 1 98.12 96 GLU A C 1
ATOM 772 O O . GLU A 1 96 ? -2.859 -10.992 9.656 1 98.12 96 GLU A O 1
ATOM 777 N N . LEU A 1 97 ? -2.4 -9.141 8.43 1 98.62 97 LEU A N 1
ATOM 778 C CA . LEU A 1 97 ? -3.631 -9.289 7.664 1 98.62 97 LEU A CA 1
ATOM 779 C C . LEU A 1 97 ? -3.328 -9.625 6.207 1 98.62 97 LEU A C 1
ATOM 781 O O . LEU A 1 97 ? -4.195 -10.117 5.484 1 98.62 97 LEU A O 1
ATOM 785 N N . ALA A 1 98 ? -2.094 -9.305 5.785 1 98.62 98 ALA A N 1
ATOM 786 C CA . ALA A 1 98 ? -1.723 -9.469 4.383 1 98.62 98 ALA A CA 1
ATOM 787 C C . ALA A 1 98 ? -0.341 -10.102 4.254 1 98.62 98 ALA A C 1
ATOM 789 O O . ALA A 1 98 ? 0.677 -9.438 4.469 1 98.62 98 ALA A O 1
ATOM 790 N N . ARG A 1 99 ? -0.295 -11.289 3.842 1 98.5 99 ARG A N 1
ATOM 791 C CA . ARG A 1 99 ? 0.966 -11.945 3.508 1 98.5 99 ARG A CA 1
ATOM 792 C C . ARG A 1 99 ? 1.315 -11.742 2.037 1 98.5 99 ARG A C 1
ATOM 794 O O . ARG A 1 99 ? 0.432 -11.5 1.211 1 98.5 99 ARG A O 1
ATOM 801 N N . PHE A 1 100 ? 2.588 -11.844 1.715 1 98.81 100 PHE A N 1
ATOM 802 C CA . PHE A 1 100 ? 2.928 -11.984 0.303 1 98.81 100 PHE A CA 1
ATOM 803 C C . PHE A 1 100 ? 2.307 -13.242 -0.284 1 98.81 100 PHE A C 1
ATOM 805 O O . PHE A 1 100 ? 2.01 -14.195 0.445 1 98.81 100 PHE A O 1
ATOM 812 N N . ASN A 1 101 ? 2.119 -13.211 -1.585 1 98.56 101 ASN A N 1
ATOM 813 C CA . ASN A 1 101 ? 1.299 -14.25 -2.203 1 98.56 101 ASN A CA 1
ATOM 814 C C . ASN A 1 101 ? 1.919 -14.75 -3.502 1 98.56 101 ASN A C 1
ATOM 816 O O . ASN A 1 101 ? 2.201 -15.945 -3.639 1 98.56 101 ASN A O 1
ATOM 820 N N . ASP A 1 102 ? 2.102 -13.953 -4.438 1 98.44 102 ASP A N 1
ATOM 821 C CA . ASP A 1 102 ? 2.605 -14.289 -5.766 1 98.44 102 ASP A CA 1
ATOM 822 C C . ASP A 1 102 ? 3.65 -13.281 -6.234 1 98.44 102 ASP A C 1
ATOM 824 O O . ASP A 1 102 ? 3.715 -12.164 -5.719 1 98.44 102 ASP A O 1
ATOM 828 N N . GLY A 1 103 ? 4.445 -13.688 -7.164 1 98.5 103 GLY A N 1
ATOM 829 C CA . GLY A 1 103 ? 5.496 -12.82 -7.676 1 98.5 103 GLY A CA 1
ATOM 830 C C . GLY A 1 103 ? 6.402 -13.5 -8.68 1 98.5 103 GLY A C 1
ATOM 831 O O . GLY A 1 103 ? 6.055 -14.555 -9.219 1 98.5 103 GLY A O 1
ATOM 832 N N . GLY A 1 104 ? 7.496 -12.914 -8.93 1 98.38 104 GLY A N 1
ATOM 833 C CA . GLY A 1 104 ? 8.477 -13.367 -9.906 1 98.38 104 GLY A CA 1
ATOM 834 C C . GLY A 1 104 ? 9.344 -12.242 -10.438 1 98.38 104 GLY A C 1
ATOM 835 O O . GLY A 1 104 ? 9.422 -11.172 -9.836 1 98.38 104 GLY A O 1
ATOM 836 N N . THR A 1 105 ? 10.055 -12.555 -11.523 1 98.5 105 THR A N 1
ATOM 837 C CA . THR A 1 105 ? 10.984 -11.57 -12.078 1 98.5 105 THR A CA 1
ATOM 838 C C . THR A 1 105 ? 10.492 -11.07 -13.43 1 98.5 105 THR A C 1
ATOM 840 O O . THR A 1 105 ? 9.766 -11.773 -14.133 1 98.5 105 THR A O 1
ATOM 843 N N . ASP A 1 106 ? 10.852 -9.836 -13.695 1 98.06 106 ASP A N 1
ATOM 844 C CA . ASP A 1 106 ? 10.625 -9.344 -15.055 1 98.06 106 ASP A CA 1
ATOM 845 C C . ASP A 1 106 ? 11.812 -9.68 -15.961 1 98.06 106 ASP A C 1
ATOM 847 O O . ASP A 1 106 ? 12.688 -10.461 -15.578 1 98.06 106 ASP A O 1
ATOM 851 N N . ARG A 1 107 ? 11.82 -9.125 -17.219 1 96.31 107 ARG A N 1
ATOM 852 C CA . ARG A 1 107 ? 12.789 -9.508 -18.234 1 96.31 107 ARG A CA 1
ATOM 853 C C . ARG A 1 107 ? 14.156 -8.891 -17.938 1 96.31 107 ARG A C 1
ATOM 855 O O . ARG A 1 107 ? 15.148 -9.242 -18.594 1 96.31 107 ARG A O 1
ATOM 862 N N . GLU A 1 108 ? 14.203 -8.016 -16.953 1 96.81 108 GLU A N 1
ATOM 863 C CA . GLU A 1 108 ? 15.469 -7.395 -16.562 1 96.81 108 GLU A CA 1
ATOM 864 C C . GLU A 1 108 ? 16.016 -8.023 -15.273 1 96.81 108 GLU A C 1
ATOM 866 O O . GLU A 1 108 ? 17.047 -7.598 -14.766 1 96.81 108 GLU A O 1
ATOM 871 N N . GLY A 1 109 ? 15.328 -8.984 -14.766 1 97.88 109 GLY A N 1
ATOM 872 C CA . GLY A 1 109 ? 15.75 -9.672 -13.555 1 97.88 109 GLY A CA 1
ATOM 873 C C . GLY A 1 109 ? 15.383 -8.922 -12.281 1 97.88 109 GLY A C 1
ATOM 874 O O . GLY A 1 109 ? 16 -9.125 -11.234 1 97.88 109 GLY A O 1
ATOM 875 N N . ARG A 1 110 ? 14.523 -7.98 -12.352 1 98.69 110 ARG A N 1
ATOM 876 C CA . ARG A 1 110 ? 13.992 -7.352 -11.141 1 98.69 110 ARG A CA 1
ATOM 877 C C . ARG A 1 110 ? 12.922 -8.227 -10.5 1 98.69 110 ARG A C 1
ATOM 879 O O . ARG A 1 110 ? 12.188 -8.93 -11.195 1 98.69 110 ARG A O 1
ATOM 886 N N . PHE A 1 111 ? 12.781 -8.141 -9.172 1 98.94 111 PHE A N 1
ATOM 887 C CA . PHE A 1 111 ? 11.883 -9.023 -8.438 1 98.94 111 PHE A CA 1
ATOM 888 C C . PHE A 1 111 ? 10.609 -8.289 -8.047 1 98.94 111 PHE A C 1
ATOM 890 O O . PHE A 1 111 ? 10.656 -7.168 -7.535 1 98.94 111 PHE A O 1
ATOM 897 N N . TYR A 1 112 ? 9.508 -8.906 -8.336 1 98.94 112 TYR A N 1
ATOM 898 C CA . TYR A 1 112 ? 8.18 -8.414 -7.965 1 98.94 112 TYR A CA 1
ATOM 899 C C . TYR A 1 112 ? 7.516 -9.344 -6.957 1 98.94 112 TYR A C 1
ATOM 901 O O . TYR A 1 112 ? 7.621 -10.562 -7.066 1 98.94 112 TYR A O 1
ATOM 909 N N . ALA A 1 113 ? 6.824 -8.812 -6.012 1 98.94 113 ALA A N 1
ATOM 910 C CA . ALA A 1 113 ? 6.086 -9.578 -5.012 1 98.94 113 ALA A CA 1
ATOM 911 C C . ALA A 1 113 ? 4.797 -8.867 -4.621 1 98.94 113 ALA A C 1
ATOM 913 O O . ALA A 1 113 ? 4.82 -7.699 -4.223 1 98.94 113 ALA A O 1
ATOM 914 N N . GLY A 1 114 ? 3.684 -9.531 -4.793 1 98.81 114 GLY A N 1
ATOM 915 C CA . GLY A 1 114 ? 2.385 -8.984 -4.438 1 98.81 114 GLY A CA 1
ATOM 916 C C . GLY A 1 114 ? 1.781 -9.625 -3.201 1 98.81 114 GLY A C 1
ATOM 917 O O . GLY A 1 114 ? 2.062 -10.789 -2.902 1 98.81 114 GLY A O 1
ATOM 918 N N . THR A 1 115 ? 0.939 -8.891 -2.463 1 98.88 115 THR A N 1
ATOM 919 C CA . THR A 1 115 ? 0.344 -9.406 -1.235 1 98.88 115 THR A CA 1
ATOM 920 C C . THR A 1 115 ? -1.11 -9.812 -1.467 1 98.88 115 THR A C 1
ATOM 922 O O . THR A 1 115 ? -1.65 -9.609 -2.557 1 98.88 115 THR A O 1
ATOM 925 N N . PHE A 1 116 ? -1.653 -10.492 -0.534 1 98.81 116 PHE A N 1
ATOM 926 C CA . PHE A 1 116 ? -3.045 -10.922 -0.47 1 98.81 116 PHE A CA 1
ATOM 927 C C . PHE A 1 116 ? -3.717 -10.398 0.794 1 98.81 116 PHE A C 1
ATOM 929 O O . PHE A 1 116 ? -3.273 -10.695 1.906 1 98.81 116 PHE A O 1
ATOM 936 N N . TRP A 1 117 ? -4.77 -9.602 0.609 1 98.75 117 TRP A N 1
ATOM 937 C CA . TRP A 1 117 ? -5.488 -9.031 1.739 1 98.75 117 TRP A CA 1
ATOM 938 C C . TRP A 1 117 ? -6.496 -10.023 2.307 1 98.75 117 TRP A C 1
ATOM 940 O O . TRP A 1 117 ? -7.598 -10.172 1.772 1 98.75 117 TRP A O 1
ATOM 950 N N . GLY A 1 118 ? -6.254 -10.594 3.398 1 98.31 118 GLY A N 1
ATOM 951 C CA . GLY A 1 118 ? -6.957 -11.727 3.98 1 98.31 118 GLY A CA 1
ATOM 952 C C . GLY A 1 118 ? -8.391 -11.406 4.367 1 98.31 118 GLY A C 1
ATOM 953 O O . GLY A 1 118 ? -9.305 -12.172 4.074 1 98.31 118 GLY A O 1
ATOM 954 N N . PRO A 1 119 ? -8.625 -10.25 5.02 1 97.88 119 PRO A N 1
ATOM 955 C CA . PRO A 1 119 ? -9.969 -9.945 5.508 1 97.88 119 PRO A CA 1
ATOM 956 C C . PRO A 1 119 ? -11 -9.867 4.383 1 97.88 119 PRO A C 1
ATOM 958 O O . PRO A 1 119 ? -12.18 -10.156 4.605 1 97.88 119 PRO A O 1
ATOM 961 N N . GLY A 1 120 ? -10.641 -9.391 3.227 1 97.62 120 GLY A N 1
ATOM 962 C CA . GLY A 1 120 ? -11.492 -9.375 2.051 1 97.62 120 GLY A CA 1
ATOM 963 C C . GLY A 1 120 ? -12.539 -8.273 2.09 1 97.62 120 GLY A C 1
ATOM 964 O O . GLY A 1 120 ? -13.484 -8.281 1.296 1 97.62 120 GLY A O 1
ATOM 965 N N . ASP A 1 121 ? -12.406 -7.367 3.02 1 98 121 ASP A N 1
ATOM 966 C CA . ASP A 1 121 ? -13.406 -6.324 3.203 1 98 121 ASP A CA 1
ATOM 967 C C . ASP A 1 121 ? -13.125 -5.125 2.303 1 98 121 ASP A C 1
ATOM 969 O O . ASP A 1 121 ? -14 -4.281 2.086 1 98 121 ASP A O 1
ATOM 973 N N . TYR A 1 122 ? -11.984 -4.918 1.721 1 98.19 122 TYR A N 1
ATOM 974 C CA . TYR A 1 122 ? -11.609 -3.939 0.703 1 98.19 122 TYR A CA 1
ATOM 975 C C . TYR A 1 122 ? -10.297 -4.316 0.036 1 98.19 122 TYR A C 1
ATOM 977 O O . TYR A 1 122 ? -9.672 -5.316 0.401 1 98.19 122 TYR A O 1
ATOM 985 N N . ASN A 1 123 ? -9.898 -3.594 -0.982 1 98.56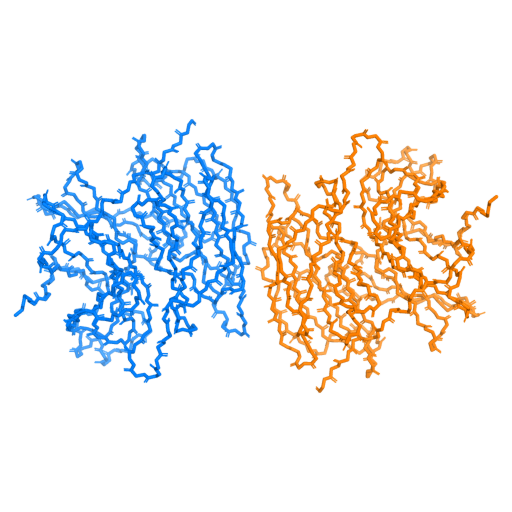 123 ASN A N 1
ATOM 986 C CA . ASN A 1 123 ? -8.68 -3.838 -1.737 1 98.56 123 ASN A CA 1
ATOM 987 C C . ASN A 1 123 ? -7.453 -3.283 -1.016 1 98.56 123 ASN A C 1
ATOM 989 O O . ASN A 1 123 ? -6.906 -2.256 -1.417 1 98.56 123 ASN A O 1
ATOM 993 N N . GLY A 1 124 ? -6.926 -4.062 -0.028 1 98.62 124 GLY A N 1
ATOM 994 C CA . GLY A 1 124 ? -5.848 -3.586 0.826 1 98.62 124 GLY A CA 1
ATOM 995 C C . GLY A 1 124 ? -4.492 -4.145 0.443 1 98.62 124 GLY A C 1
ATOM 996 O O . GLY A 1 124 ? -3.482 -3.838 1.084 1 98.62 124 GLY A O 1
ATOM 997 N N . ALA A 1 125 ? -4.398 -4.926 -0.64 1 98.62 125 ALA A N 1
ATOM 998 C CA . ALA A 1 125 ? -3.141 -5.555 -1.032 1 98.62 125 ALA A CA 1
ATOM 999 C C . ALA A 1 125 ? -2.309 -4.625 -1.908 1 98.62 125 ALA A C 1
ATOM 1001 O O . ALA A 1 125 ? -2.795 -3.582 -2.354 1 98.62 125 ALA A O 1
ATOM 1002 N N . LEU A 1 126 ? -1.026 -4.984 -2.074 1 98.75 126 LEU A N 1
ATOM 1003 C CA . LEU A 1 126 ? -0.055 -4.172 -2.797 1 98.75 126 LEU A CA 1
ATOM 1004 C C . LEU A 1 126 ? 0.791 -5.035 -3.729 1 98.75 126 LEU A C 1
ATOM 1006 O O . LEU A 1 126 ? 0.792 -6.262 -3.613 1 98.75 126 LEU A O 1
ATOM 1010 N N . LEU A 1 127 ? 1.415 -4.371 -4.684 1 98.81 127 LEU A N 1
ATOM 1011 C CA . LEU A 1 127 ? 2.467 -4.973 -5.492 1 98.81 127 LEU A CA 1
ATOM 1012 C C . LEU A 1 127 ? 3.775 -4.207 -5.348 1 98.81 127 LEU A C 1
ATOM 1014 O O . LEU A 1 127 ? 3.811 -2.986 -5.535 1 98.81 127 LEU A O 1
ATOM 1018 N N . MET A 1 128 ? 4.871 -4.949 -5.055 1 98.62 128 MET A N 1
ATOM 1019 C CA . MET A 1 128 ? 6.199 -4.375 -4.879 1 98.62 128 MET A CA 1
ATOM 1020 C C . MET A 1 128 ? 7.137 -4.812 -6 1 98.62 128 MET A C 1
ATOM 1022 O O . MET A 1 128 ? 6.93 -5.863 -6.613 1 98.62 128 MET A O 1
ATOM 1026 N N . ARG A 1 129 ? 8.094 -3.967 -6.223 1 98.81 129 ARG A N 1
ATOM 1027 C CA . ARG A 1 129 ? 9.234 -4.309 -7.066 1 98.81 129 ARG A CA 1
ATOM 1028 C C . ARG A 1 129 ? 10.547 -4.07 -6.332 1 98.81 129 ARG A C 1
ATOM 1030 O O . ARG A 1 129 ? 10.711 -3.053 -5.656 1 98.81 129 ARG A O 1
ATOM 1037 N N . VAL A 1 130 ? 11.43 -4.969 -6.32 1 98.88 130 VAL A N 1
ATOM 1038 C CA . VAL A 1 130 ? 12.82 -4.797 -5.918 1 98.88 130 VAL A CA 1
ATOM 1039 C C . VAL A 1 130 ? 13.719 -4.754 -7.152 1 98.88 130 VAL A C 1
ATOM 1041 O O . VAL A 1 130 ? 13.773 -5.719 -7.922 1 98.88 130 VAL A O 1
ATOM 1044 N N . ASP A 1 131 ? 14.406 -3.656 -7.363 1 98.62 131 ASP A N 1
ATOM 1045 C CA . ASP A 1 131 ? 15.242 -3.531 -8.555 1 98.62 131 ASP A CA 1
ATOM 1046 C C . ASP A 1 131 ? 16.594 -4.227 -8.359 1 98.62 131 ASP A C 1
ATOM 1048 O O . ASP A 1 131 ? 16.812 -4.875 -7.332 1 98.62 131 ASP A O 1
ATOM 1052 N N . ASN A 1 132 ? 17.453 -4.117 -9.359 1 98.62 132 ASN A N 1
ATOM 1053 C CA . ASN A 1 132 ? 18.703 -4.875 -9.367 1 98.62 132 ASN A CA 1
ATOM 1054 C C . ASN A 1 132 ? 19.688 -4.352 -8.328 1 98.62 132 ASN A C 1
ATOM 1056 O O . ASN A 1 132 ? 20.656 -5.023 -7.984 1 98.62 132 ASN A O 1
ATOM 1060 N N . ASP A 1 133 ? 19.469 -3.113 -7.789 1 98.5 133 ASP A N 1
ATOM 1061 C CA . ASP A 1 133 ? 20.297 -2.537 -6.727 1 98.5 133 ASP A CA 1
ATOM 1062 C C . ASP A 1 133 ? 19.672 -2.791 -5.355 1 98.5 133 ASP A C 1
ATOM 1064 O O . ASP A 1 133 ? 20.016 -2.127 -4.379 1 98.5 133 ASP A O 1
ATOM 1068 N N . LEU A 1 134 ? 18.656 -3.67 -5.289 1 98.62 134 LEU A N 1
ATOM 1069 C CA . LEU A 1 134 ? 17.984 -4.09 -4.066 1 98.62 134 LEU A CA 1
ATOM 1070 C C . LEU A 1 134 ? 17.172 -2.941 -3.469 1 98.62 134 LEU A C 1
ATOM 1072 O O . LEU A 1 134 ? 17.016 -2.854 -2.248 1 98.62 134 LEU A O 1
ATOM 1076 N N . LYS A 1 135 ? 16.719 -2.033 -4.277 1 98.38 135 LYS A N 1
ATOM 1077 C CA . LYS A 1 135 ? 15.836 -0.955 -3.834 1 98.38 135 LYS A CA 1
ATOM 1078 C C . LYS A 1 135 ? 14.367 -1.327 -4.023 1 98.38 135 LYS A C 1
ATOM 1080 O O . LYS A 1 135 ? 13.93 -1.59 -5.145 1 98.38 135 LYS A O 1
ATOM 1085 N N . PRO A 1 136 ? 13.609 -1.375 -2.932 1 98.69 136 PRO A N 1
ATOM 1086 C CA . PRO A 1 136 ? 12.188 -1.694 -3.039 1 98.69 136 PRO A CA 1
ATOM 1087 C C . PRO A 1 136 ? 11.336 -0.483 -3.418 1 98.69 136 PRO A C 1
ATOM 1089 O O . PRO A 1 136 ? 11.703 0.654 -3.115 1 98.69 136 PRO A O 1
ATOM 1092 N N . LYS A 1 137 ? 10.273 -0.728 -4.062 1 98.44 137 LYS A N 1
ATOM 1093 C CA . LYS A 1 137 ? 9.273 0.269 -4.438 1 98.44 137 LYS A CA 1
ATOM 1094 C C . LYS A 1 137 ? 7.879 -0.342 -4.484 1 98.44 137 LYS A C 1
ATOM 1096 O O . LYS A 1 137 ? 7.684 -1.415 -5.059 1 98.44 137 LYS A O 1
ATOM 1101 N N . VAL A 1 138 ? 6.883 0.245 -3.803 1 98.69 138 VAL A N 1
ATOM 1102 C CA . VAL A 1 138 ? 5.492 -0.144 -4.016 1 98.69 138 VAL A CA 1
ATOM 1103 C C . VAL A 1 138 ? 4.996 0.411 -5.348 1 98.69 138 VAL A C 1
ATOM 1105 O O . VAL A 1 138 ? 4.918 1.629 -5.531 1 98.69 138 VAL A O 1
ATOM 1108 N N . ILE A 1 139 ? 4.586 -0.441 -6.258 1 97.94 139 ILE A N 1
ATOM 1109 C CA . ILE A 1 139 ? 4.355 0.073 -7.602 1 97.94 139 ILE A CA 1
ATOM 1110 C C . ILE A 1 139 ? 2.861 0.056 -7.914 1 97.94 139 ILE A C 1
ATOM 1112 O O . ILE A 1 139 ? 2.416 0.675 -8.883 1 97.94 139 ILE A O 1
ATOM 1116 N N . GLN A 1 140 ? 2.094 -0.678 -7.098 1 98 140 GLN A N 1
ATOM 1117 C CA . GLN A 1 140 ? 0.652 -0.706 -7.312 1 98 140 GLN A CA 1
ATOM 1118 C C . GLN A 1 140 ? -0.096 -0.922 -6 1 98 140 GLN A C 1
ATOM 1120 O O . GLN A 1 140 ? 0.391 -1.621 -5.109 1 98 140 GLN A O 1
ATOM 1125 N N . CYS A 1 141 ? -1.293 -0.357 -5.895 1 98.25 141 CYS A N 1
ATOM 1126 C CA . CYS A 1 141 ? -2.23 -0.541 -4.793 1 98.25 141 CYS A CA 1
ATOM 1127 C C . CYS A 1 141 ? -3.631 -0.84 -5.312 1 98.25 141 CYS A C 1
ATOM 1129 O O . CYS A 1 141 ? -3.811 -1.119 -6.496 1 98.25 141 CYS A O 1
ATOM 1131 N N . ASP A 1 142 ? -4.656 -0.871 -4.402 1 97.69 142 ASP A N 1
ATOM 1132 C CA . ASP A 1 142 ? -6.047 -1.157 -4.742 1 97.69 142 ASP A CA 1
ATOM 1133 C C . ASP A 1 142 ? -6.188 -2.555 -5.344 1 97.69 142 ASP A C 1
ATOM 1135 O O . ASP A 1 142 ? -6.734 -2.713 -6.438 1 97.69 142 ASP A O 1
ATOM 1139 N N . ILE A 1 143 ? -5.586 -3.496 -4.727 1 98.38 143 ILE A N 1
ATOM 1140 C CA . ILE A 1 143 ? -5.586 -4.914 -5.07 1 98.38 143 ILE A CA 1
ATOM 1141 C C . ILE A 1 143 ? -6.195 -5.723 -3.924 1 98.38 143 ILE A C 1
ATOM 1143 O O . ILE A 1 143 ? -5.945 -5.43 -2.752 1 98.38 143 ILE A O 1
ATOM 1147 N N . HIS A 1 144 ? -7.012 -6.715 -4.234 1 98.62 144 HIS A N 1
ATOM 1148 C CA . HIS A 1 144 ? -7.477 -7.629 -3.199 1 98.62 144 HIS A CA 1
ATOM 1149 C C . HIS A 1 144 ? -6.496 -8.781 -2.998 1 98.62 144 HIS A C 1
ATOM 1151 O O . HIS A 1 144 ? -6.102 -9.07 -1.868 1 98.62 144 HIS A O 1
ATOM 1157 N N . GLY A 1 145 ? -6.129 -9.367 -4.043 1 98.69 145 GLY A N 1
ATOM 1158 C CA . GLY A 1 145 ? -5.137 -10.43 -4.051 1 98.69 145 GLY A CA 1
ATOM 1159 C C . GLY A 1 145 ? -4.266 -10.422 -5.289 1 98.69 145 GLY A C 1
ATOM 1160 O O . GLY A 1 145 ? -4.738 -10.703 -6.391 1 98.69 145 GLY A O 1
ATOM 1161 N N . ALA A 1 146 ? -2.98 -10.211 -5.102 1 98.62 146 ALA A N 1
ATOM 1162 C CA . ALA A 1 146 ? -2.045 -10.117 -6.215 1 98.62 146 ALA A CA 1
ATOM 1163 C C . ALA A 1 146 ? -1.654 -11.5 -6.723 1 98.62 146 ALA A C 1
ATOM 1165 O O . ALA A 1 146 ? -1.126 -12.32 -5.969 1 98.62 146 ALA A O 1
ATOM 1166 N N . ASN A 1 147 ? -1.865 -11.781 -8 1 98.69 147 ASN A N 1
ATOM 1167 C CA . ASN A 1 147 ? -1.511 -13.039 -8.648 1 98.69 147 ASN A CA 1
ATOM 1168 C C . ASN A 1 147 ? -1.174 -12.828 -10.125 1 98.69 147 ASN A C 1
ATOM 1170 O O . ASN A 1 147 ? -1.293 -11.719 -10.641 1 98.69 147 ASN A O 1
ATOM 1174 N N . GLY A 1 148 ? -0.728 -13.844 -10.711 1 98.81 148 GLY A N 1
ATOM 1175 C CA . GLY A 1 148 ? -0.683 -13.977 -12.156 1 98.81 148 GLY A CA 1
ATOM 1176 C C . GLY A 1 148 ? 0.316 -13.039 -12.812 1 98.81 148 GLY A C 1
ATOM 1177 O O . GLY A 1 148 ? 0.115 -12.602 -13.945 1 98.81 148 GLY A O 1
ATOM 1178 N N . LEU A 1 149 ? 1.315 -12.664 -12.133 1 98.62 149 LEU A N 1
ATOM 1179 C CA . LEU A 1 149 ? 2.336 -11.766 -12.664 1 98.62 149 LEU A CA 1
ATOM 1180 C C . LEU A 1 149 ? 3.008 -12.375 -13.891 1 98.62 149 LEU A C 1
ATOM 1182 O O . LEU A 1 149 ? 3.461 -13.523 -13.852 1 98.62 149 LEU A O 1
ATOM 1186 N N . ALA A 1 150 ? 3.062 -11.656 -14.922 1 98.31 150 ALA A N 1
ATOM 1187 C CA . ALA A 1 150 ? 3.779 -12.031 -16.141 1 98.31 150 ALA A CA 1
ATOM 1188 C C . ALA A 1 150 ? 4.098 -10.797 -16.984 1 98.31 150 ALA A C 1
ATOM 1190 O O . ALA A 1 150 ? 3.502 -9.734 -16.797 1 98.31 150 ALA A O 1
ATOM 1191 N N . PHE A 1 151 ? 5.027 -10.945 -17.875 1 98.06 151 PHE A N 1
ATOM 1192 C CA . PHE A 1 151 ? 5.484 -9.836 -18.703 1 98.06 151 PHE A CA 1
ATOM 1193 C C . PHE A 1 151 ? 5.562 -10.242 -20.172 1 98.06 151 PHE A C 1
ATOM 1195 O O . PHE A 1 151 ? 5.988 -11.352 -20.484 1 98.06 151 PHE A O 1
ATOM 1202 N N . SER A 1 152 ? 5.148 -9.305 -21.031 1 97.38 152 SER A N 1
ATOM 1203 C CA . SER A 1 152 ? 5.383 -9.539 -22.438 1 97.38 152 SER A CA 1
ATOM 1204 C C . SER A 1 152 ? 6.875 -9.57 -22.766 1 97.38 152 SER A C 1
ATOM 1206 O O . SER A 1 152 ? 7.688 -9.023 -22.016 1 97.38 152 SER A O 1
ATOM 1208 N N . ALA A 1 153 ? 7.184 -10.188 -23.875 1 96.19 153 ALA A N 1
ATOM 1209 C CA . ALA A 1 153 ? 8.578 -10.367 -24.25 1 96.19 153 ALA A CA 1
ATOM 1210 C C . ALA A 1 153 ? 9.289 -9.023 -24.422 1 96.19 153 ALA A C 1
ATOM 1212 O O . ALA A 1 153 ? 10.453 -8.883 -24.062 1 96.19 153 ALA A O 1
ATOM 1213 N N . ASP A 1 154 ? 8.578 -8.047 -24.938 1 95.38 154 ASP A N 1
ATOM 1214 C CA . ASP A 1 154 ? 9.164 -6.734 -25.203 1 95.38 154 ASP A CA 1
ATOM 1215 C C . ASP A 1 154 ? 9.078 -5.836 -23.969 1 95.38 154 ASP A C 1
ATOM 1217 O O . ASP A 1 154 ? 9.453 -4.668 -24.016 1 95.38 154 ASP A O 1
ATOM 1221 N N . GLN A 1 155 ? 8.484 -6.277 -22.906 1 95.12 155 GLN A N 1
ATOM 1222 C CA . GLN A 1 155 ? 8.383 -5.613 -21.609 1 95.12 155 GLN A CA 1
ATOM 1223 C C . GLN A 1 155 ? 7.531 -4.352 -21.719 1 95.12 155 GLN A C 1
ATOM 1225 O O . GLN A 1 155 ? 7.734 -3.402 -20.953 1 95.12 155 GLN A O 1
ATOM 1230 N N . ARG A 1 156 ? 6.695 -4.406 -22.656 1 96.5 156 ARG A N 1
ATOM 1231 C CA . ARG A 1 156 ? 5.793 -3.268 -22.781 1 96.5 156 ARG A CA 1
ATOM 1232 C C . ARG A 1 156 ? 4.543 -3.467 -21.938 1 96.5 156 ARG A C 1
ATOM 1234 O O . ARG A 1 156 ? 3.83 -2.508 -21.625 1 96.5 156 ARG A O 1
ATOM 1241 N N . TRP A 1 157 ? 4.281 -4.754 -21.594 1 97.94 157 TRP A N 1
ATOM 1242 C CA . TRP A 1 157 ? 3.072 -5.062 -20.844 1 97.94 157 TRP A CA 1
ATOM 1243 C C . TRP A 1 157 ? 3.393 -5.934 -19.625 1 97.94 157 TRP A C 1
ATOM 1245 O O . TRP A 1 157 ? 4.105 -6.934 -19.75 1 97.94 157 TRP A O 1
ATOM 1255 N N . MET A 1 158 ? 2.832 -5.535 -18.484 1 98.56 158 MET A N 1
ATOM 1256 C CA . MET A 1 158 ? 2.762 -6.367 -17.297 1 98.56 158 MET A CA 1
ATOM 1257 C C . MET A 1 158 ? 1.346 -6.895 -17.078 1 98.56 158 MET A C 1
ATOM 1259 O O . MET A 1 158 ? 0.379 -6.133 -17.141 1 98.56 158 MET A O 1
ATOM 1263 N N . TYR A 1 159 ? 1.229 -8.172 -16.875 1 98.75 159 TYR A N 1
ATOM 1264 C CA . TYR A 1 159 ? -0.062 -8.773 -16.562 1 98.75 159 TYR A CA 1
ATOM 1265 C C . TYR A 1 159 ? -0.132 -9.203 -15.109 1 98.75 159 TYR A C 1
ATOM 1267 O O . TYR A 1 159 ? 0.844 -9.719 -14.555 1 98.75 159 TYR A O 1
ATOM 1275 N N . THR A 1 160 ? -1.246 -8.953 -14.492 1 98.75 160 THR A N 1
ATOM 1276 C CA . THR A 1 160 ? -1.544 -9.445 -13.156 1 98.75 160 THR A CA 1
ATOM 1277 C C . THR A 1 160 ? -2.998 -9.906 -13.062 1 98.75 160 THR A C 1
ATOM 1279 O O . THR A 1 160 ? -3.865 -9.383 -13.766 1 98.75 160 THR A O 1
ATOM 1282 N N . SER A 1 161 ? -3.221 -10.859 -12.266 1 98.75 161 SER A N 1
ATOM 1283 C CA . SER A 1 161 ? -4.594 -11.188 -11.898 1 98.75 161 SER A CA 1
ATOM 1284 C C . SER A 1 161 ? -4.898 -10.758 -10.469 1 98.75 161 SER A C 1
ATOM 1286 O O . SER A 1 161 ? -4.02 -10.789 -9.602 1 98.75 161 SER A O 1
ATOM 1288 N N . ASP A 1 162 ? -6.051 -10.258 -10.242 1 98.81 162 ASP A N 1
ATOM 1289 C CA . ASP A 1 162 ? -6.648 -10.047 -8.93 1 98.81 162 ASP A CA 1
ATOM 1290 C C . ASP A 1 162 ? -7.734 -11.086 -8.648 1 98.81 162 ASP A C 1
ATOM 1292 O O . ASP A 1 162 ? -8.914 -10.844 -8.914 1 98.81 162 ASP A O 1
ATOM 1296 N N . THR A 1 163 ? -7.359 -12.195 -8.07 1 98.56 163 THR A N 1
ATOM 1297 C CA . THR A 1 163 ? -8.141 -13.422 -8.055 1 98.56 163 THR A CA 1
ATOM 1298 C C . THR A 1 163 ? -9.5 -13.195 -7.41 1 98.56 163 THR A C 1
ATOM 1300 O O . THR A 1 163 ? -10.539 -13.43 -8.039 1 98.56 163 THR A O 1
ATOM 1303 N N . PRO A 1 164 ? -9.539 -12.625 -6.195 1 98.25 164 PRO A N 1
ATOM 1304 C CA . PRO A 1 164 ? -10.859 -12.469 -5.586 1 98.25 164 PRO A CA 1
ATOM 1305 C C . PRO A 1 164 ? -11.766 -11.516 -6.367 1 98.25 164 PRO A C 1
ATOM 1307 O O . PRO A 1 164 ? -12.992 -11.641 -6.316 1 98.25 164 PRO A O 1
ATOM 1310 N N . ASN A 1 165 ? -11.18 -10.586 -7.055 1 98.44 165 ASN A N 1
ATOM 1311 C CA . ASN A 1 165 ? -11.969 -9.656 -7.859 1 98.44 165 ASN A CA 1
ATOM 1312 C C . ASN A 1 165 ? -12.297 -10.242 -9.234 1 98.44 165 ASN A C 1
ATOM 1314 O O . ASN A 1 165 ? -12.945 -9.586 -10.047 1 98.44 165 ASN A O 1
ATOM 1318 N N . ALA A 1 166 ? -11.836 -11.406 -9.578 1 98.75 166 ALA A N 1
ATOM 1319 C CA . ALA A 1 166 ? -12.125 -12.156 -10.797 1 98.75 166 ALA A CA 1
ATOM 1320 C C . ALA A 1 166 ? -11.75 -11.344 -12.039 1 98.75 166 ALA A C 1
ATOM 1322 O O . ALA A 1 166 ? -12.539 -11.227 -12.977 1 98.75 166 ALA A O 1
ATOM 1323 N N . VAL A 1 167 ? -10.562 -10.797 -12.055 1 98.81 167 VAL A N 1
ATOM 1324 C CA . VAL A 1 167 ? -10.156 -9.945 -13.164 1 98.81 167 VAL A CA 1
ATOM 1325 C C . VAL A 1 167 ? -8.664 -10.148 -13.445 1 98.81 167 VAL A C 1
ATOM 1327 O O . VAL A 1 167 ? -7.867 -10.328 -12.531 1 98.81 167 VAL A O 1
ATOM 1330 N N . ILE A 1 168 ? -8.281 -10.227 -14.703 1 98.88 168 ILE A N 1
ATOM 1331 C CA . ILE A 1 168 ? -6.91 -10.055 -15.164 1 98.88 168 ILE A CA 1
ATOM 1332 C C . ILE A 1 168 ? -6.707 -8.633 -15.672 1 98.88 168 ILE A C 1
ATOM 1334 O O . ILE A 1 168 ? -7.512 -8.117 -16.453 1 98.88 168 ILE A O 1
ATOM 1338 N N . TYR A 1 169 ? -5.621 -8.016 -15.188 1 98.75 169 TYR A N 1
ATOM 1339 C CA . TYR A 1 169 ? -5.242 -6.688 -15.648 1 98.75 169 TYR A CA 1
ATOM 1340 C C . TYR A 1 169 ? -4.012 -6.754 -16.547 1 98.75 169 TYR A C 1
ATOM 1342 O O . TYR A 1 169 ? -3.205 -7.68 -16.438 1 98.75 169 TYR A O 1
ATOM 1350 N N . ARG A 1 170 ? -3.889 -5.84 -17.391 1 98.5 170 ARG A N 1
ATOM 1351 C CA . ARG A 1 170 ? -2.607 -5.516 -18.016 1 98.5 170 ARG A CA 1
ATOM 1352 C C . ARG A 1 170 ? -2.225 -4.062 -17.75 1 98.5 170 ARG A C 1
ATOM 1354 O O . ARG A 1 170 ? -3.094 -3.191 -17.672 1 98.5 170 ARG A O 1
ATOM 1361 N N . THR A 1 171 ? -1.03 -3.807 -17.609 1 98.38 171 THR A N 1
ATOM 1362 C CA . THR A 1 171 ? -0.475 -2.498 -17.281 1 98.38 171 THR A CA 1
ATOM 1363 C C . THR A 1 171 ? 0.658 -2.139 -18.25 1 98.38 171 THR A C 1
ATOM 1365 O O . THR A 1 171 ? 1.628 -2.889 -18.375 1 98.38 171 THR A O 1
ATOM 1368 N N . PRO A 1 172 ? 0.541 -1.001 -18.984 1 98.19 172 PRO A N 1
ATOM 1369 C CA . PRO A 1 172 ? 1.674 -0.597 -19.812 1 98.19 172 PRO A CA 1
ATOM 1370 C C . PRO A 1 172 ? 2.889 -0.17 -19 1 98.19 172 PRO A C 1
ATOM 1372 O O . PRO A 1 172 ? 2.738 0.45 -17.938 1 98.19 172 PRO A O 1
ATOM 1375 N N . LEU A 1 173 ? 4.008 -0.505 -19.453 1 97.88 173 LEU A N 1
ATOM 1376 C CA . LEU A 1 173 ? 5.27 -0.103 -18.844 1 97.88 173 LEU A CA 1
ATOM 1377 C C . LEU A 1 173 ? 6.059 0.811 -19.781 1 97.88 173 LEU A C 1
ATOM 1379 O O . LEU A 1 173 ? 6.09 0.591 -20.984 1 97.88 173 LEU A O 1
ATOM 1383 N N . ASP A 1 174 ? 6.703 1.784 -19.219 1 97 174 ASP A N 1
ATOM 1384 C CA . ASP A 1 174 ? 7.57 2.621 -20.047 1 97 174 ASP A CA 1
ATOM 1385 C C . ASP A 1 174 ? 8.953 1.998 -20.188 1 97 174 ASP A C 1
ATOM 1387 O O . ASP A 1 174 ? 9.172 0.855 -19.781 1 97 174 ASP A O 1
ATOM 1391 N N . GLU A 1 175 ? 9.883 2.732 -20.797 1 95.5 175 GLU A N 1
ATOM 1392 C CA . GLU A 1 175 ? 11.203 2.203 -21.125 1 95.5 175 GLU A CA 1
ATOM 1393 C C . GLU A 1 175 ? 11.977 1.831 -19.859 1 95.5 175 GLU A C 1
ATOM 1395 O O . GLU A 1 175 ? 12.852 0.961 -19.891 1 95.5 175 GLU A O 1
ATOM 1400 N N . GLN A 1 176 ? 11.578 2.48 -18.766 1 93.69 176 GLN A N 1
ATOM 1401 C CA . GLN A 1 176 ? 12.281 2.223 -17.516 1 93.69 176 GLN A CA 1
ATOM 1402 C C . GLN A 1 176 ? 11.531 1.188 -16.672 1 93.69 176 GLN A C 1
ATOM 1404 O O . GLN A 1 176 ? 11.969 0.85 -15.562 1 93.69 176 GLN A O 1
ATOM 1409 N N . GLY A 1 177 ? 10.406 0.677 -17.156 1 95.19 177 GLY A N 1
ATOM 1410 C CA . GLY A 1 177 ? 9.625 -0.316 -16.453 1 95.19 177 GLY A CA 1
ATOM 1411 C C . GLY A 1 177 ? 8.641 0.294 -15.469 1 95.19 177 GLY A C 1
ATOM 1412 O O . GLY A 1 177 ? 8.094 -0.404 -14.609 1 95.19 177 GLY A O 1
ATOM 1413 N N . GLU A 1 178 ? 8.469 1.563 -15.539 1 95.62 178 GLU A N 1
ATOM 1414 C CA . GLU A 1 178 ? 7.484 2.213 -14.68 1 95.62 178 GLU A CA 1
ATOM 1415 C C . GLU A 1 178 ? 6.066 2.014 -15.211 1 95.62 178 GLU A C 1
ATOM 1417 O O . GLU A 1 178 ? 5.812 2.221 -16.391 1 95.62 178 GLU A O 1
ATOM 1422 N N . PRO A 1 179 ? 5.18 1.629 -14.336 1 96.94 179 PRO A N 1
ATOM 1423 C CA . PRO A 1 179 ? 3.828 1.313 -14.805 1 96.94 179 PRO A CA 1
ATOM 1424 C C . PRO A 1 179 ? 3.008 2.561 -15.125 1 96.94 179 PRO A C 1
ATOM 1426 O O . PRO A 1 179 ? 3.133 3.58 -14.445 1 96.94 179 PRO A O 1
ATOM 1429 N N . GLY A 1 180 ? 2.234 2.484 -16.203 1 95.44 180 GLY A N 1
ATOM 1430 C CA . GLY A 1 180 ? 1.155 3.422 -16.469 1 95.44 180 GLY A CA 1
ATOM 1431 C C . GLY A 1 180 ? -0.154 3.027 -15.812 1 95.44 180 GLY A C 1
ATOM 1432 O O . GLY A 1 180 ? -0.157 2.354 -14.781 1 95.44 180 GLY A O 1
ATOM 1433 N N . ARG A 1 181 ? -1.254 3.463 -16.422 1 93.19 181 ARG A N 1
ATOM 1434 C CA . ARG A 1 181 ? -2.568 3.139 -15.883 1 93.19 181 ARG A CA 1
ATOM 1435 C C . ARG A 1 181 ? -2.945 1.692 -16.188 1 93.19 181 ARG A C 1
ATOM 1437 O O . ARG A 1 181 ? -2.924 1.271 -17.344 1 93.19 181 ARG A O 1
ATOM 1444 N N . ARG A 1 182 ? -3.281 1.004 -15.18 1 95.81 182 ARG A N 1
ATOM 1445 C CA . ARG A 1 182 ? -3.736 -0.379 -15.289 1 95.81 182 ARG A CA 1
ATOM 1446 C C . ARG A 1 182 ? -5.059 -0.463 -16.031 1 95.81 182 ARG A C 1
ATOM 1448 O O . ARG A 1 182 ? -5.949 0.366 -15.836 1 95.81 182 ARG A O 1
ATOM 1455 N N . GLU A 1 183 ? -5.215 -1.505 -16.906 1 96.56 183 GLU A N 1
ATOM 1456 C CA . GLU A 1 183 ? -6.445 -1.717 -17.656 1 96.56 183 GLU A CA 1
ATOM 1457 C C . GLU A 1 183 ? -6.977 -3.137 -17.469 1 96.56 183 GLU A C 1
ATOM 1459 O O . GLU A 1 183 ? -6.199 -4.07 -17.266 1 96.56 183 GLU A O 1
ATOM 1464 N N . VAL A 1 184 ? -8.273 -3.254 -17.609 1 98.19 184 VAL A N 1
ATOM 1465 C CA . VAL A 1 184 ? -8.875 -4.586 -17.562 1 98.19 184 VAL A CA 1
ATOM 1466 C C . VAL A 1 184 ? -8.516 -5.363 -18.828 1 98.19 184 VAL A C 1
ATOM 1468 O O . VAL A 1 184 ? -8.781 -4.906 -19.938 1 98.19 184 VAL A O 1
ATOM 1471 N N . PHE A 1 185 ? -7.887 -6.449 -18.656 1 98.69 185 PHE A N 1
ATOM 1472 C CA . PHE A 1 185 ? -7.562 -7.363 -19.75 1 98.69 185 PHE A CA 1
ATOM 1473 C C . PHE A 1 185 ? -8.703 -8.344 -20 1 98.69 185 PHE A C 1
ATOM 1475 O O . PHE A 1 185 ? -9.117 -8.547 -21.141 1 98.69 185 PHE A O 1
ATOM 1482 N N . ARG A 1 186 ? -9.266 -8.883 -18.875 1 98.38 186 ARG A N 1
ATOM 1483 C CA . ARG A 1 186 ? -10.406 -9.789 -18.938 1 98.38 186 ARG A CA 1
ATOM 1484 C C . ARG A 1 186 ? -11.07 -9.93 -17.562 1 98.38 186 ARG A C 1
ATOM 1486 O O . ARG A 1 186 ? -10.383 -10.008 -16.547 1 98.38 186 ARG A O 1
ATOM 1493 N N . ARG A 1 187 ? -12.406 -9.984 -17.531 1 98.5 187 ARG A N 1
ATOM 1494 C CA . ARG A 1 187 ? -13.188 -10.297 -16.344 1 98.5 187 ARG A CA 1
ATOM 1495 C C . ARG A 1 187 ? -13.836 -11.672 -16.453 1 98.5 187 ARG A C 1
ATOM 1497 O O . ARG A 1 187 ? -14.078 -12.156 -17.562 1 98.5 187 ARG A O 1
ATOM 1504 N N . PHE A 1 188 ? -14.125 -12.203 -15.375 1 98.62 188 PHE A N 1
ATOM 1505 C CA . PHE A 1 188 ? -14.719 -13.539 -15.352 1 98.62 188 PHE A CA 1
ATOM 1506 C C . PHE A 1 188 ? -16.031 -13.539 -14.57 1 98.62 188 PHE A C 1
ATOM 1508 O O . PHE A 1 188 ? -16.141 -12.867 -13.539 1 98.62 188 PHE A O 1
ATOM 1515 N N . GLN A 1 189 ? -16.922 -14.305 -15.055 1 97.44 189 GLN A N 1
ATOM 1516 C CA . GLN A 1 189 ? -18.234 -14.414 -14.43 1 97.44 189 GLN A CA 1
ATOM 1517 C C . GLN A 1 189 ? -18.266 -15.555 -13.422 1 97.44 189 GLN A C 1
ATOM 1519 O O . GLN A 1 189 ? -17.438 -16.469 -13.477 1 97.44 189 GLN A O 1
ATOM 1524 N N . PRO A 1 190 ? -19.25 -15.438 -12.477 1 96.12 190 PRO A N 1
ATOM 1525 C CA . PRO A 1 190 ? -19.406 -16.562 -11.562 1 96.12 190 PRO A CA 1
ATOM 1526 C C . PRO A 1 190 ? -19.562 -17.906 -12.289 1 96.12 190 PRO A C 1
ATOM 1528 O O . PRO A 1 190 ? -20.281 -17.984 -13.289 1 96.12 190 PRO A O 1
ATOM 1531 N N . GLY A 1 191 ? -18.859 -18.859 -11.852 1 95.06 191 GLY A N 1
ATOM 1532 C CA . GLY A 1 191 ? -18.953 -20.188 -12.438 1 95.06 191 GLY A CA 1
ATOM 1533 C C . GLY A 1 191 ? -17.844 -20.484 -13.43 1 95.06 191 GLY A C 1
ATOM 1534 O O . GLY A 1 191 ? -17.609 -21.641 -13.773 1 95.06 191 GLY A O 1
ATOM 1535 N N . GLU A 1 192 ? -17.062 -19.531 -13.891 1 96.25 192 GLU A N 1
ATOM 1536 C CA . GLU A 1 192 ? -15.992 -19.703 -14.867 1 96.25 192 GLU A CA 1
ATOM 1537 C C . GLU A 1 192 ? -14.664 -20 -14.188 1 96.25 192 GLU A C 1
ATOM 1539 O O . GLU A 1 192 ? -13.672 -20.312 -14.852 1 96.25 192 GLU A O 1
ATOM 1544 N N . GLY A 1 193 ? -14.688 -20 -12.859 1 98 193 GLY A N 1
ATOM 1545 C CA . GLY A 1 193 ? -13.422 -19.906 -12.148 1 98 193 GLY A CA 1
ATOM 1546 C C . GLY A 1 193 ? -12.852 -18.5 -12.109 1 98 193 GLY A C 1
ATOM 1547 O O . GLY A 1 193 ? -13.367 -17.609 -12.773 1 98 193 GLY A O 1
ATOM 1548 N N . ILE A 1 194 ? -11.852 -18.312 -11.289 1 98.75 194 ILE A N 1
ATOM 1549 C CA . ILE A 1 194 ? -11.211 -17 -11.18 1 98.75 194 ILE A CA 1
ATOM 1550 C C . ILE A 1 194 ? -9.719 -17.141 -11.445 1 98.75 194 ILE A C 1
ATOM 1552 O O . ILE A 1 194 ? -9.102 -18.125 -11.047 1 98.75 194 ILE A O 1
ATOM 1556 N N . PRO A 1 195 ? -9.164 -16.156 -12.172 1 98.94 195 PRO A N 1
ATOM 1557 C CA . PRO A 1 195 ? -7.758 -16.266 -12.555 1 98.94 195 PRO A CA 1
ATOM 1558 C C . PRO A 1 195 ? -6.809 -16.188 -11.367 1 98.94 195 PRO A C 1
ATOM 1560 O O . PRO A 1 195 ? -6.965 -15.305 -10.508 1 98.94 195 PRO A O 1
ATOM 1563 N N . ASP A 1 196 ? -5.887 -17.062 -11.234 1 98.75 196 ASP A N 1
ATOM 1564 C CA . ASP A 1 196 ? -4.906 -17.109 -10.156 1 98.75 196 ASP A CA 1
ATOM 1565 C C . ASP A 1 196 ? -3.492 -16.906 -10.695 1 98.75 196 ASP A C 1
ATOM 1567 O O . ASP A 1 196 ? -3.195 -15.859 -11.281 1 98.75 196 ASP A O 1
ATOM 1571 N N . GLY A 1 197 ? -2.531 -17.828 -10.555 1 98.81 197 GLY A N 1
ATOM 1572 C CA . GLY A 1 197 ? -1.179 -17.688 -11.07 1 98.81 197 GLY A CA 1
ATOM 1573 C C . GLY A 1 197 ? -1.093 -17.906 -12.57 1 98.81 197 GLY A C 1
ATOM 1574 O O . GLY A 1 197 ? -1.959 -18.547 -13.164 1 98.81 197 GLY A O 1
ATOM 1575 N N . ALA A 1 198 ? 0.053 -17.469 -13.172 1 98.81 198 ALA A N 1
ATOM 1576 C CA . ALA A 1 198 ? 0.081 -17.453 -14.633 1 98.81 198 ALA A CA 1
ATOM 1577 C C . ALA A 1 198 ? 1.515 -17.5 -15.148 1 98.81 198 ALA A C 1
ATOM 1579 O O . ALA A 1 198 ? 2.467 -17.531 -14.367 1 98.81 198 ALA A O 1
ATOM 1580 N N . ALA A 1 199 ? 1.572 -17.609 -16.469 1 98.56 199 ALA A N 1
ATOM 1581 C CA . ALA A 1 199 ? 2.809 -17.516 -17.234 1 98.56 199 ALA A CA 1
ATOM 1582 C C . ALA A 1 199 ? 2.531 -17.047 -18.656 1 98.56 199 ALA A C 1
ATOM 1584 O O . ALA A 1 199 ? 1.372 -16.938 -19.078 1 98.56 199 ALA A O 1
ATOM 1585 N N . ILE A 1 200 ? 3.605 -16.719 -19.344 1 98.5 200 ILE A N 1
ATOM 1586 C CA . ILE A 1 200 ? 3.49 -16.25 -20.734 1 98.5 200 ILE A CA 1
ATOM 1587 C C . ILE A 1 200 ? 4.25 -17.188 -21.656 1 98.5 200 ILE A C 1
ATOM 1589 O O . ILE A 1 200 ? 5.359 -17.625 -21.344 1 98.5 200 ILE A O 1
ATOM 1593 N N . ASP A 1 201 ? 3.639 -17.516 -22.828 1 98.62 201 ASP A N 1
ATOM 1594 C CA . ASP A 1 201 ? 4.348 -18.344 -23.797 1 98.62 201 ASP A CA 1
ATOM 1595 C C . ASP A 1 201 ? 5.047 -17.469 -24.844 1 98.62 201 ASP A C 1
ATOM 1597 O O . ASP A 1 201 ? 4.93 -16.25 -24.828 1 98.62 201 ASP A O 1
ATOM 1601 N N . VAL A 1 202 ? 5.805 -18.062 -25.766 1 98.06 202 VAL A N 1
ATOM 1602 C CA . VAL A 1 202 ? 6.684 -17.359 -26.688 1 98.06 202 VAL A CA 1
ATOM 1603 C C . VAL A 1 202 ? 5.855 -16.625 -27.75 1 98.06 202 VAL A C 1
ATOM 1605 O O . VAL A 1 202 ? 6.367 -15.773 -28.469 1 98.06 202 VAL A O 1
ATOM 1608 N N . GLU A 1 203 ? 4.605 -16.984 -27.875 1 98.12 203 GLU A N 1
ATOM 1609 C CA . GLU A 1 203 ? 3.723 -16.281 -28.812 1 98.12 203 GLU A CA 1
ATOM 1610 C C . GLU A 1 203 ? 3.049 -15.086 -28.141 1 98.12 203 GLU A C 1
ATOM 1612 O O . GLU A 1 203 ? 2.238 -14.398 -28.766 1 98.12 203 GLU A O 1
ATOM 1617 N N . GLY A 1 204 ? 3.342 -14.852 -26.875 1 98.06 204 GLY A N 1
ATOM 1618 C CA . GLY A 1 204 ? 2.807 -13.719 -26.156 1 98.06 204 GLY A CA 1
ATOM 1619 C C . GLY A 1 204 ? 1.465 -14 -25.5 1 98.06 204 GLY A C 1
ATOM 1620 O O . GLY A 1 204 ? 0.777 -13.078 -25.062 1 98.06 204 GLY A O 1
ATOM 1621 N N . CYS A 1 205 ? 1.081 -15.258 -25.484 1 98.75 205 CYS A N 1
ATOM 1622 C CA . CYS A 1 205 ? -0.202 -15.617 -24.891 1 98.75 205 CYS A CA 1
ATOM 1623 C C . CYS A 1 205 ? -0.067 -15.828 -23.391 1 98.75 205 CYS A C 1
ATOM 1625 O O . CYS A 1 205 ? 0.945 -16.359 -22.922 1 98.75 205 CYS A O 1
ATOM 1627 N N . TYR A 1 206 ? -1.074 -15.398 -22.688 1 98.81 206 TYR A N 1
ATOM 1628 C CA . TYR A 1 206 ? -1.167 -15.484 -21.234 1 98.81 206 TYR A CA 1
ATOM 1629 C C . TYR A 1 206 ? -1.86 -16.766 -20.797 1 98.81 206 TYR A C 1
ATOM 1631 O O . TYR A 1 206 ? -2.984 -17.047 -21.219 1 98.81 206 TYR A O 1
ATOM 1639 N N . TRP A 1 207 ? -1.165 -17.609 -20.031 1 98.88 207 TRP A N 1
ATOM 1640 C CA . TRP A 1 207 ? -1.703 -18.844 -19.484 1 98.88 207 TRP A CA 1
ATOM 1641 C C . TRP A 1 207 ? -2.076 -18.688 -18.016 1 98.88 207 TRP A C 1
ATOM 1643 O O . TRP A 1 207 ? -1.237 -18.312 -17.188 1 98.88 207 TRP A O 1
ATOM 1653 N N . SER A 1 208 ? -3.281 -18.984 -17.641 1 98.94 208 SER A N 1
ATOM 1654 C CA . SER A 1 208 ? -3.75 -18.75 -16.281 1 98.94 208 SER A CA 1
ATOM 1655 C C . SER A 1 208 ? -4.316 -20.031 -15.672 1 98.94 208 SER A C 1
ATOM 1657 O O . SER A 1 208 ? -5.043 -20.781 -16.344 1 98.94 208 SER A O 1
ATOM 1659 N N . ALA A 1 209 ? -3.889 -20.344 -14.461 1 98.94 209 ALA A N 1
ATOM 1660 C CA . ALA A 1 209 ? -4.625 -21.297 -13.641 1 98.94 209 ALA A CA 1
ATOM 1661 C C . ALA A 1 209 ? -5.961 -20.719 -13.188 1 98.94 209 ALA A C 1
ATOM 1663 O O . ALA A 1 209 ? -6.004 -19.656 -12.562 1 98.94 209 ALA A O 1
ATOM 1664 N N . MET A 1 210 ? -6.996 -21.406 -13.539 1 98.81 210 MET A N 1
ATOM 1665 C CA . MET A 1 210 ? -8.32 -20.922 -13.164 1 98.81 210 MET A CA 1
ATOM 1666 C C . MET A 1 210 ? -8.773 -21.547 -11.844 1 98.81 210 MET A C 1
ATOM 1668 O O . MET A 1 210 ? -9.359 -22.625 -11.836 1 98.81 210 MET A O 1
ATOM 1672 N N . PHE A 1 211 ? -8.547 -20.812 -10.727 1 98.75 211 PHE A N 1
ATOM 1673 C CA . PHE A 1 211 ? -8.914 -21.234 -9.375 1 98.75 211 PHE A CA 1
ATOM 1674 C C . PHE A 1 211 ? -10.414 -21.5 -9.281 1 98.75 211 PHE A C 1
ATOM 1676 O O . PHE A 1 211 ? -11.219 -20.672 -9.703 1 98.75 211 PHE A O 1
ATOM 1683 N N . ASP A 1 212 ? -10.758 -22.656 -8.75 1 98.25 212 ASP A N 1
ATOM 1684 C CA . ASP A 1 212 ? -12.141 -23.109 -8.617 1 98.25 212 ASP A CA 1
ATOM 1685 C C . ASP A 1 212 ? -12.805 -23.234 -9.984 1 98.25 212 ASP A C 1
ATOM 1687 O O . ASP A 1 212 ? -14.023 -23.125 -10.102 1 98.25 212 ASP A O 1
ATOM 1691 N N . GLY A 1 213 ? -12.055 -23.312 -10.977 1 98.31 213 GLY A N 1
ATOM 1692 C CA . GLY A 1 213 ? -12.547 -23.406 -12.344 1 98.31 213 GLY A CA 1
ATOM 1693 C C . GLY A 1 213 ? -12.25 -24.734 -12.992 1 98.31 213 GLY A C 1
ATOM 1694 O O . GLY A 1 213 ? -12.734 -25.016 -14.094 1 98.31 213 GLY A O 1
ATOM 1695 N N . TRP A 1 214 ? -11.422 -25.547 -12.406 1 98.25 214 TRP A N 1
ATOM 1696 C CA . TRP A 1 214 ? -11.133 -26.906 -12.867 1 98.25 214 TRP A CA 1
ATOM 1697 C C . TRP A 1 214 ? -10.391 -26.875 -14.203 1 98.25 214 TRP A C 1
ATOM 1699 O O . TRP A 1 214 ? -10.602 -27.734 -15.055 1 98.25 214 TRP A O 1
ATOM 1709 N N . ARG A 1 215 ? -9.562 -25.844 -14.406 1 98.5 215 ARG A N 1
ATOM 1710 C CA . ARG A 1 215 ? -8.953 -25.797 -15.734 1 98.5 215 ARG A CA 1
ATOM 1711 C C . ARG A 1 215 ? -7.785 -24.828 -15.766 1 98.5 215 ARG A C 1
ATOM 1713 O O . ARG A 1 215 ? -7.656 -23.969 -14.883 1 98.5 215 ARG A O 1
ATOM 1720 N N . ILE A 1 216 ? -6.973 -24.969 -16.781 1 98.75 216 ILE A N 1
ATOM 1721 C CA . ILE A 1 216 ? -6.008 -23.969 -17.25 1 98.75 216 ILE A CA 1
ATOM 1722 C C . ILE A 1 216 ? -6.52 -23.328 -18.547 1 98.75 216 ILE A C 1
ATOM 1724 O O . ILE A 1 216 ? -7.121 -24 -19.391 1 98.75 216 ILE A O 1
ATOM 1728 N N . ALA A 1 217 ? -6.277 -22.062 -18.672 1 98.81 217 ALA A N 1
ATOM 1729 C CA . ALA A 1 217 ? -6.734 -21.359 -19.859 1 98.81 217 ALA A CA 1
ATOM 1730 C C . ALA A 1 217 ? -5.594 -20.578 -20.516 1 98.81 217 ALA A C 1
ATOM 1732 O O . ALA A 1 217 ? -4.746 -20 -19.812 1 98.81 217 ALA A O 1
ATOM 1733 N N . ARG A 1 218 ? -5.574 -20.578 -21.859 1 98.81 218 ARG A N 1
ATOM 1734 C CA . ARG A 1 218 ? -4.637 -19.797 -22.656 1 98.81 218 ARG A CA 1
ATOM 1735 C C . ARG A 1 218 ? -5.344 -18.641 -23.359 1 98.81 218 ARG A C 1
ATOM 1737 O O . ARG A 1 218 ? -6.293 -18.859 -24.109 1 98.81 218 ARG A O 1
ATOM 1744 N N . PHE A 1 219 ? -4.867 -17.438 -23.109 1 98.81 219 PHE A N 1
ATOM 1745 C CA . PHE A 1 219 ? -5.48 -16.25 -23.688 1 98.81 219 PHE A CA 1
ATOM 1746 C C . PHE A 1 219 ? -4.531 -15.562 -24.656 1 98.81 219 PHE A C 1
ATOM 1748 O O . PHE A 1 219 ? -3.332 -15.461 -24.406 1 98.81 219 PHE A O 1
ATOM 1755 N N . SER A 1 220 ? -5.062 -15.07 -25.766 1 98.44 220 SER A N 1
ATOM 1756 C CA . SER A 1 220 ? -4.285 -14.289 -26.719 1 98.44 220 SER A CA 1
ATOM 1757 C C . SER A 1 220 ? -3.873 -12.945 -26.109 1 98.44 220 SER A C 1
ATOM 1759 O O . SER A 1 220 ? -4.41 -12.523 -25.094 1 98.44 220 SER A O 1
ATOM 1761 N N . PRO A 1 221 ? -2.92 -12.227 -26.781 1 96.56 221 PRO A N 1
ATOM 1762 C CA . PRO A 1 221 ? -2.549 -10.891 -26.312 1 96.56 221 PRO A CA 1
ATOM 1763 C C . PRO A 1 221 ? -3.729 -9.922 -26.297 1 96.56 221 PRO A C 1
ATOM 1765 O O . PRO A 1 221 ? -3.668 -8.875 -25.625 1 96.56 221 PRO A O 1
ATOM 1768 N N . GLN A 1 222 ? -4.82 -10.266 -26.969 1 95.31 222 GLN A N 1
ATOM 1769 C CA . GLN A 1 222 ? -6.008 -9.414 -27.016 1 95.31 222 GLN A CA 1
ATOM 1770 C C . GLN A 1 222 ? -7.055 -9.883 -26.016 1 95.31 222 GLN A C 1
ATOM 1772 O O . GLN A 1 222 ? -8.086 -9.227 -25.828 1 95.31 222 GLN A O 1
ATOM 1777 N N . GLY A 1 223 ? -6.766 -11.008 -25.359 1 96.88 223 GLY A N 1
ATOM 1778 C CA . GLY A 1 223 ? -7.645 -11.422 -24.281 1 96.88 223 GLY A CA 1
ATOM 1779 C C . GLY A 1 223 ? -8.602 -12.523 -24.672 1 96.88 223 GLY A C 1
ATOM 1780 O O . GLY A 1 223 ? -9.406 -12.984 -23.859 1 96.88 223 GLY A O 1
ATOM 1781 N N . GLU A 1 224 ? -8.516 -13.008 -25.875 1 97.62 224 GLU A N 1
ATOM 1782 C CA . GLU A 1 224 ? -9.367 -14.102 -26.328 1 97.62 224 GLU A CA 1
ATOM 1783 C C . GLU A 1 224 ? -8.883 -15.445 -25.781 1 97.62 224 GLU A C 1
ATOM 1785 O O . GLU A 1 224 ? -7.688 -15.742 -25.828 1 97.62 224 GLU A O 1
ATOM 1790 N N . GLU A 1 225 ? -9.828 -16.172 -25.281 1 97.88 225 GLU A N 1
ATOM 1791 C CA . GLU A 1 225 ? -9.445 -17.516 -24.875 1 97.88 225 GLU A CA 1
ATOM 1792 C C . GLU A 1 225 ? -9.188 -18.422 -26.078 1 97.88 225 GLU A C 1
ATOM 1794 O O . GLU A 1 225 ? -10.094 -18.656 -26.875 1 97.88 225 GLU A O 1
ATOM 1799 N N . LEU A 1 226 ? -8.07 -18.922 -26.156 1 98.31 226 LEU A N 1
ATOM 1800 C CA . LEU A 1 226 ? -7.656 -19.719 -27.312 1 98.31 226 LEU A CA 1
ATOM 1801 C C . LEU A 1 226 ? -7.758 -21.203 -27 1 98.31 226 LEU A C 1
ATOM 1803 O O . LEU A 1 226 ? -8.109 -22 -27.875 1 98.31 226 LEU A O 1
ATOM 1807 N N . GLU A 1 227 ? -7.371 -21.625 -25.828 1 97.75 227 GLU A N 1
ATOM 1808 C CA . GLU A 1 227 ? -7.34 -23.031 -25.406 1 97.75 227 GLU A CA 1
ATOM 1809 C C . GLU A 1 227 ? -7.754 -23.172 -23.938 1 97.75 227 GLU A C 1
ATOM 1811 O O . GLU A 1 227 ? -7.629 -22.219 -23.156 1 97.75 227 GLU A O 1
ATOM 1816 N N . THR A 1 228 ? -8.25 -24.297 -23.641 1 97.44 228 THR A N 1
ATOM 1817 C CA . THR A 1 228 ? -8.602 -24.672 -22.281 1 97.44 228 THR A CA 1
ATOM 1818 C C . THR A 1 228 ? -8.195 -26.125 -22 1 97.44 228 THR A C 1
ATOM 1820 O O . THR A 1 228 ? -8.336 -26.984 -22.859 1 97.44 228 THR A O 1
ATOM 1823 N N . TYR A 1 229 ? -7.648 -26.359 -20.844 1 98.31 229 TYR A N 1
ATOM 1824 C CA . TYR A 1 229 ? -7.199 -27.688 -20.422 1 98.31 229 TYR A CA 1
ATOM 1825 C C . TYR A 1 229 ? -7.859 -28.094 -19.109 1 98.31 229 TYR A C 1
ATOM 1827 O O . TYR A 1 229 ? -7.535 -27.547 -18.047 1 98.31 229 TYR A O 1
ATOM 1835 N N . PRO A 1 230 ? -8.742 -29.016 -19.141 1 98.31 230 PRO A N 1
ATOM 1836 C CA . PRO A 1 230 ? -9.406 -29.438 -17.891 1 98.31 230 PRO A CA 1
ATOM 1837 C C . PRO A 1 230 ? -8.43 -30.047 -16.891 1 98.31 230 PRO A C 1
ATOM 1839 O O . PRO A 1 230 ? -7.5 -30.75 -17.281 1 98.31 230 PRO A O 1
ATOM 1842 N N . MET A 1 231 ? -8.68 -29.797 -15.633 1 98.56 231 MET A N 1
ATOM 1843 C CA . MET A 1 231 ? -7.895 -30.359 -14.531 1 98.56 231 MET A CA 1
ATOM 1844 C C . MET A 1 231 ? -8.711 -31.391 -13.758 1 98.56 231 MET A C 1
ATOM 1846 O O . MET A 1 231 ? -9.93 -31.266 -13.648 1 98.56 231 MET A O 1
ATOM 1850 N N . PRO A 1 232 ? -8.062 -32.375 -13.242 1 97.88 232 PRO A N 1
ATOM 1851 C CA . PRO A 1 232 ? -8.773 -33.406 -12.453 1 97.88 232 PRO A CA 1
ATOM 1852 C C . PRO A 1 232 ? -9.086 -32.938 -11.031 1 97.88 232 PRO A C 1
ATOM 1854 O O . PRO A 1 232 ? -9.688 -33.656 -10.25 1 97.88 232 PRO A O 1
ATOM 1857 N N . VAL A 1 233 ? -8.648 -31.734 -10.648 1 98.31 233 VAL A N 1
ATOM 1858 C CA . VAL A 1 233 ? -8.906 -31.156 -9.328 1 98.31 233 VAL A CA 1
ATOM 1859 C C . VAL A 1 233 ? -9.516 -29.766 -9.484 1 98.31 233 VAL A C 1
ATOM 1861 O O . VAL A 1 233 ? -9.344 -29.125 -10.516 1 98.31 233 VAL A O 1
ATOM 1864 N N . ARG A 1 234 ? -10.117 -29.281 -8.477 1 98.31 234 ARG A N 1
ATOM 1865 C CA . ARG A 1 234 ? -10.977 -28.109 -8.531 1 98.31 234 ARG A CA 1
ATOM 1866 C C . ARG A 1 234 ? -10.156 -26.828 -8.633 1 98.31 234 ARG A C 1
ATOM 1868 O O . ARG A 1 234 ? -10.539 -25.891 -9.336 1 98.31 234 ARG A O 1
ATOM 1875 N N . CYS A 1 235 ? -8.953 -26.75 -7.926 1 98.69 235 CYS A N 1
ATOM 1876 C CA . CYS A 1 235 ? -8.305 -25.469 -7.719 1 98.69 235 CYS A CA 1
ATOM 1877 C C . CYS A 1 235 ? -6.852 -25.5 -8.164 1 98.69 235 CYS A C 1
ATOM 1879 O O . CYS A 1 235 ? -5.941 -25.531 -7.332 1 98.69 235 CYS A O 1
ATOM 1881 N N . PRO A 1 236 ? -6.594 -25.453 -9.523 1 98.88 236 PRO A N 1
ATOM 1882 C CA . PRO A 1 236 ? -5.227 -25.094 -9.914 1 98.88 236 PRO A CA 1
ATOM 1883 C C . PRO A 1 236 ? -4.824 -23.703 -9.445 1 98.88 236 PRO A C 1
ATOM 1885 O O . PRO A 1 236 ? -5.652 -22.797 -9.414 1 98.88 236 PRO A O 1
ATOM 1888 N N . THR A 1 237 ? -3.561 -23.516 -9.062 1 98.88 237 THR A N 1
ATOM 1889 C CA . THR A 1 237 ? -3.18 -22.25 -8.438 1 98.88 237 THR A CA 1
ATOM 1890 C C . THR A 1 237 ? -2.229 -21.469 -9.336 1 98.88 237 THR A C 1
ATOM 1892 O O . THR A 1 237 ? -2.26 -20.234 -9.359 1 98.88 237 THR A O 1
ATOM 1895 N N . MET A 1 238 ? -1.297 -22.125 -10.008 1 98.88 238 MET A N 1
ATOM 1896 C CA . MET A 1 238 ? -0.338 -21.406 -10.844 1 98.88 238 MET A CA 1
ATOM 1897 C C . MET A 1 238 ? 0.286 -22.344 -11.875 1 98.88 238 MET A C 1
ATOM 1899 O O . MET A 1 238 ? 0.244 -23.562 -11.719 1 98.88 238 MET A O 1
ATOM 1903 N N . VAL A 1 239 ? 0.807 -21.781 -12.977 1 98.88 239 VAL A N 1
ATOM 1904 C CA . VAL A 1 239 ? 1.501 -22.562 -14 1 98.88 239 VAL A CA 1
ATOM 1905 C C . VAL A 1 239 ? 2.904 -22 -14.211 1 98.88 239 VAL A C 1
ATOM 1907 O O . VAL A 1 239 ? 3.15 -20.812 -13.953 1 98.88 239 VAL A O 1
ATOM 1910 N N . CYS A 1 240 ? 3.748 -22.797 -14.641 1 98.5 240 CYS A N 1
ATOM 1911 C CA . CYS A 1 240 ? 5.074 -22.406 -15.117 1 98.5 240 CYS A CA 1
ATOM 1912 C C . CYS A 1 240 ? 5.543 -23.344 -16.219 1 98.5 240 CYS A C 1
ATOM 1914 O O . CYS A 1 240 ? 5.277 -24.547 -16.188 1 98.5 240 CYS A O 1
ATOM 1916 N N . PHE A 1 241 ? 6.195 -22.781 -17.219 1 98.81 241 PHE A N 1
ATOM 1917 C CA . PHE A 1 241 ? 6.754 -23.594 -18.297 1 98.81 241 PHE A CA 1
ATOM 1918 C C . PHE A 1 241 ? 8.133 -24.125 -17.906 1 98.81 241 PHE A C 1
ATOM 1920 O O . PHE A 1 241 ? 8.891 -23.453 -17.219 1 98.81 241 PHE A O 1
ATOM 1927 N N . GLY A 1 242 ? 8.422 -25.297 -18.375 1 98.56 242 GLY A N 1
ATOM 1928 C CA . GLY A 1 242 ? 9.727 -25.891 -18.141 1 98.56 242 GLY A CA 1
ATOM 1929 C C . GLY A 1 242 ? 10.047 -27.047 -19.094 1 98.56 242 GLY A C 1
ATOM 1930 O O . GLY A 1 242 ? 9.516 -27.094 -20.203 1 98.56 242 GLY A O 1
ATOM 1931 N N . GLY A 1 243 ? 10.969 -27.922 -18.656 1 96.81 243 GLY A N 1
ATOM 1932 C CA . GLY A 1 243 ? 11.492 -28.953 -19.531 1 96.81 243 GLY A CA 1
ATOM 1933 C C . GLY A 1 243 ? 12.562 -28.438 -20.484 1 96.81 243 GLY A C 1
ATOM 1934 O O . GLY A 1 243 ? 12.734 -27.234 -20.641 1 96.81 243 GLY A O 1
ATOM 1935 N N . ALA A 1 244 ? 13.219 -29.328 -21.141 1 93.56 244 ALA A N 1
ATOM 1936 C CA . ALA A 1 244 ? 14.352 -28.984 -22 1 93.56 244 ALA A CA 1
ATOM 1937 C C . ALA A 1 244 ? 13.914 -28.109 -23.156 1 93.56 244 ALA A C 1
ATOM 1939 O O . ALA A 1 244 ? 14.664 -27.234 -23.609 1 93.56 244 ALA A O 1
ATOM 1940 N N . ASP A 1 245 ? 12.711 -28.312 -23.625 1 96.31 245 ASP A N 1
ATOM 1941 C CA . ASP A 1 245 ? 12.25 -27.547 -24.781 1 96.31 245 ASP A CA 1
ATOM 1942 C C . ASP A 1 245 ? 11.227 -26.5 -24.359 1 96.31 245 ASP A C 1
ATOM 1944 O O . ASP A 1 245 ? 10.594 -25.875 -25.219 1 96.31 245 ASP A O 1
ATOM 1948 N N . MET A 1 246 ? 10.938 -26.328 -23.031 1 98 246 MET A N 1
ATOM 1949 C CA . MET A 1 246 ? 10.039 -25.344 -22.453 1 98 246 MET A CA 1
ATOM 1950 C C . MET A 1 246 ? 8.594 -25.609 -22.859 1 98 246 MET A C 1
ATOM 1952 O O . MET A 1 246 ? 7.773 -24.688 -22.875 1 98 246 MET A O 1
ATOM 1956 N N . LYS A 1 247 ? 8.289 -26.875 -23.219 1 98.25 247 LYS A N 1
ATOM 1957 C CA . LYS A 1 247 ? 6.941 -27.219 -23.656 1 98.25 247 LYS A CA 1
ATOM 1958 C C . LYS A 1 247 ? 6.25 -28.125 -22.641 1 98.25 247 LYS A C 1
ATOM 1960 O O . LYS A 1 247 ? 5.312 -28.844 -22.984 1 98.25 247 LYS A O 1
ATOM 1965 N N . THR A 1 248 ? 6.801 -28.156 -21.469 1 98.44 248 THR A N 1
ATOM 1966 C CA . THR A 1 248 ? 6.121 -28.797 -20.344 1 98.44 248 THR A CA 1
ATOM 1967 C C . THR A 1 248 ? 5.504 -27.75 -19.422 1 98.44 248 THR A C 1
ATOM 1969 O O . THR A 1 248 ? 6.207 -26.875 -18.906 1 98.44 248 THR A O 1
ATOM 1972 N N . LEU A 1 249 ? 4.207 -27.781 -19.266 1 98.81 249 LEU A N 1
ATOM 1973 C CA . LEU A 1 249 ? 3.531 -26.938 -18.297 1 98.81 249 LEU A CA 1
ATOM 1974 C C . LEU A 1 249 ? 3.463 -27.609 -16.938 1 98.81 249 LEU A C 1
ATOM 1976 O O . LEU A 1 249 ? 2.896 -28.703 -16.797 1 98.81 249 LEU A O 1
ATOM 1980 N N . TYR A 1 250 ? 4.121 -27.062 -15.945 1 98.94 250 TYR A N 1
ATOM 1981 C CA . TYR A 1 250 ? 3.963 -27.469 -14.555 1 98.94 250 TYR A CA 1
ATOM 1982 C C . TYR A 1 250 ? 2.826 -26.703 -13.891 1 98.94 250 TYR A C 1
ATOM 1984 O O . TYR A 1 250 ? 2.711 -25.484 -14.047 1 98.94 250 TYR A O 1
ATOM 1992 N N . ILE A 1 251 ? 1.997 -27.406 -13.156 1 98.94 251 ILE A N 1
ATOM 1993 C CA . ILE A 1 251 ? 0.785 -26.828 -12.586 1 98.94 251 ILE A CA 1
ATOM 1994 C C . ILE A 1 251 ? 0.718 -27.141 -11.094 1 98.94 251 ILE A C 1
ATOM 1996 O O . ILE A 1 251 ? 0.738 -28.297 -10.688 1 98.94 251 ILE A O 1
ATOM 2000 N N . THR A 1 252 ? 0.705 -26.125 -10.297 1 98.94 252 THR A N 1
ATOM 2001 C CA . THR A 1 252 ? 0.443 -26.312 -8.875 1 98.94 252 THR A CA 1
ATOM 2002 C C . THR A 1 252 ? -1.055 -26.25 -8.586 1 98.94 252 THR A C 1
ATOM 2004 O O . THR A 1 252 ? -1.804 -25.594 -9.305 1 98.94 252 THR A O 1
ATOM 2007 N N . THR A 1 253 ? -1.519 -27 -7.594 1 98.88 253 THR A N 1
ATOM 2008 C CA . THR A 1 253 ? -2.9 -27.016 -7.129 1 98.88 253 THR A CA 1
ATOM 2009 C C . THR A 1 253 ? -2.959 -26.922 -5.605 1 98.88 253 THR A C 1
ATOM 2011 O O . THR A 1 253 ? -1.929 -27 -4.934 1 98.88 253 THR A O 1
ATOM 2014 N N . THR A 1 254 ? -4.168 -26.734 -5.102 1 98.75 254 THR A N 1
ATOM 2015 C CA . THR A 1 254 ? -4.246 -26.547 -3.656 1 98.75 254 THR A CA 1
ATOM 2016 C C . THR A 1 254 ? -5.312 -27.453 -3.055 1 98.75 254 THR A C 1
ATOM 2018 O O . THR A 1 254 ? -6.207 -27.922 -3.76 1 98.75 254 THR A O 1
ATOM 2021 N N . ARG A 1 255 ? -5.125 -27.688 -1.799 1 97.56 255 ARG A N 1
ATOM 2022 C CA . ARG A 1 255 ? -6.152 -28.328 -0.981 1 97.56 255 ARG A CA 1
ATOM 2023 C C . ARG A 1 255 ? -6.723 -27.344 0.043 1 97.56 255 ARG A C 1
ATOM 2025 O O . ARG A 1 255 ? -7.562 -27.719 0.864 1 97.56 255 ARG A O 1
ATOM 2032 N N . GLU A 1 256 ? -6.223 -26.172 -0.027 1 96 256 GLU A N 1
ATOM 2033 C CA . GLU A 1 256 ? -6.617 -25.156 0.956 1 96 256 GLU A CA 1
ATOM 2034 C C . GLU A 1 256 ? -8.133 -25 1.002 1 96 256 GLU A C 1
ATOM 2036 O O . GLU A 1 256 ? -8.789 -24.938 -0.041 1 96 256 GLU A O 1
ATOM 2041 N N . ASN A 1 257 ? -8.727 -24.922 2.193 1 93.5 257 ASN A N 1
ATOM 2042 C CA . ASN A 1 257 ? -10.141 -24.688 2.463 1 93.5 257 ASN A CA 1
ATOM 2043 C C . ASN A 1 257 ? -11.016 -25.812 1.917 1 93.5 257 ASN A C 1
ATOM 2045 O O . ASN A 1 257 ? -12.148 -25.562 1.495 1 93.5 257 ASN A O 1
ATOM 2049 N N . MET A 1 258 ? -10.508 -27.016 1.757 1 96.88 258 MET A N 1
ATOM 2050 C CA . MET A 1 258 ? -11.281 -28.172 1.313 1 96.88 258 MET A CA 1
ATOM 2051 C C . MET A 1 258 ? -11.633 -29.062 2.49 1 96.88 258 MET A C 1
ATOM 2053 O O . MET A 1 258 ? -10.805 -29.312 3.365 1 96.88 258 MET A O 1
ATOM 2057 N N . GLU A 1 259 ? -12.82 -29.516 2.457 1 97.25 259 GLU A N 1
ATOM 2058 C CA . GLU A 1 259 ? -13.281 -30.438 3.486 1 97.25 259 GLU A CA 1
ATOM 2059 C C . GLU A 1 259 ? -12.781 -31.859 3.219 1 97.25 259 GLU A C 1
ATOM 2061 O O . GLU A 1 259 ? -12.43 -32.188 2.086 1 97.25 259 GLU A O 1
ATOM 2066 N N . ASP A 1 260 ? -12.914 -32.688 4.211 1 97 260 ASP A N 1
ATOM 2067 C CA . ASP A 1 260 ? -12.422 -34.031 4.137 1 97 260 ASP A CA 1
ATOM 2068 C C . ASP A 1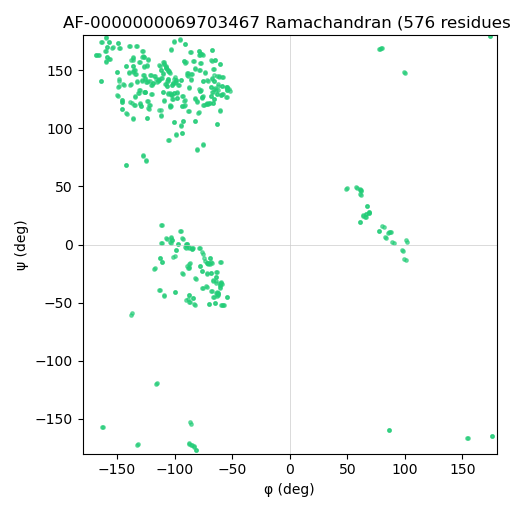 260 ? -13.117 -34.812 3.025 1 97 260 ASP A C 1
ATOM 2070 O O . ASP A 1 260 ? -12.484 -35.625 2.322 1 97 260 ASP A O 1
ATOM 2074 N N . ASP A 1 261 ? -14.328 -34.625 2.945 1 97.69 261 ASP A N 1
ATOM 2075 C CA . ASP A 1 261 ? -15.094 -35.344 1.93 1 97.69 261 ASP A CA 1
ATOM 2076 C C . ASP A 1 261 ? -14.625 -34.969 0.525 1 97.69 261 ASP A C 1
ATOM 2078 O O . ASP A 1 261 ? -14.516 -35.812 -0.352 1 97.69 261 ASP A O 1
ATOM 2082 N N . GLU A 1 262 ? -14.391 -33.688 0.318 1 97 262 GLU A N 1
ATOM 2083 C CA . GLU A 1 262 ? -13.891 -33.25 -0.978 1 97 262 GLU A CA 1
ATOM 2084 C C . GLU A 1 262 ? -12.508 -33.844 -1.263 1 97 262 GLU A C 1
ATOM 2086 O O . GLU A 1 262 ? -12.242 -34.281 -2.379 1 97 262 GLU A O 1
ATOM 2091 N N . LEU A 1 263 ? -11.664 -33.875 -0.243 1 97.62 263 LEU A N 1
ATOM 2092 C CA . LEU A 1 263 ? -10.312 -34.406 -0.408 1 97.62 263 LEU A CA 1
ATOM 2093 C C . LEU A 1 263 ? -10.344 -35.906 -0.685 1 97.62 263 LEU A C 1
ATOM 2095 O O . LEU A 1 263 ? -9.477 -36.406 -1.393 1 97.62 263 LEU A O 1
ATOM 2099 N N . ALA A 1 264 ? -11.344 -36.562 -0.14 1 97.94 264 ALA A N 1
ATOM 2100 C CA . ALA A 1 264 ? -11.508 -37.969 -0.426 1 97.94 264 ALA A CA 1
ATOM 2101 C C . ALA A 1 264 ? -11.906 -38.188 -1.883 1 97.94 264 ALA A C 1
ATOM 2103 O O . ALA A 1 264 ? -11.461 -39.156 -2.514 1 97.94 264 ALA A O 1
ATOM 2104 N N . LYS A 1 265 ? -12.75 -37.344 -2.367 1 98 265 LYS A N 1
ATOM 2105 C CA . LYS A 1 265 ? -13.227 -37.438 -3.744 1 98 265 LYS A CA 1
ATOM 2106 C C . LYS A 1 265 ? -12.141 -37.031 -4.734 1 98 265 LYS A C 1
ATOM 2108 O O . LYS A 1 265 ? -12.055 -37.594 -5.832 1 98 265 LYS A O 1
ATOM 2113 N N . TYR A 1 266 ? -11.344 -36.062 -4.359 1 98.19 266 TYR A N 1
ATOM 2114 C CA . TYR A 1 266 ? -10.281 -35.531 -5.211 1 98.19 266 TYR A CA 1
ATOM 2115 C C . TYR A 1 266 ? -8.938 -35.594 -4.496 1 98.19 266 TYR A C 1
ATOM 2117 O O . TYR A 1 266 ? -8.352 -34.562 -4.195 1 98.19 266 TYR A O 1
ATOM 2125 N N . PRO A 1 267 ? -8.398 -36.75 -4.336 1 98.06 267 PRO A N 1
ATOM 2126 C CA . PRO A 1 267 ? -7.223 -36.938 -3.484 1 98.06 267 PRO A CA 1
ATOM 2127 C C . PRO A 1 267 ? -5.957 -36.312 -4.062 1 98.06 267 PRO A C 1
ATOM 2129 O O . PRO A 1 267 ? -4.953 -36.188 -3.357 1 98.06 267 PRO A O 1
ATOM 2132 N N . LEU A 1 268 ? -6.043 -35.906 -5.363 1 98.44 268 LEU A N 1
ATOM 2133 C CA . LEU A 1 268 ? -4.859 -35.312 -5.984 1 98.44 268 LEU A CA 1
ATOM 2134 C C . LEU A 1 268 ? -4.836 -33.781 -5.781 1 98.44 268 LEU A C 1
ATOM 2136 O O . LEU A 1 268 ? -3.908 -33.125 -6.227 1 98.44 268 LEU A O 1
ATOM 2140 N N . SER A 1 269 ? -5.891 -33.219 -5.07 1 98.81 269 SER A N 1
ATOM 2141 C CA . SER A 1 269 ? -5.801 -31.812 -4.703 1 98.81 269 SER A CA 1
ATOM 2142 C C . SER A 1 269 ? -4.523 -31.516 -3.926 1 98.81 269 SER A C 1
ATOM 2144 O O . SER A 1 269 ? -4.188 -32.25 -2.984 1 98.81 269 SER A O 1
ATOM 2146 N N . GLY A 1 270 ? -3.773 -30.516 -4.402 1 98.81 270 GLY A N 1
ATOM 2147 C CA . GLY A 1 270 ? -2.502 -30.172 -3.785 1 98.81 270 GLY A CA 1
ATOM 2148 C C . GLY A 1 270 ? -1.31 -30.781 -4.508 1 98.81 270 GLY A C 1
ATOM 2149 O O . GLY A 1 270 ? -0.161 -30.453 -4.191 1 98.81 270 GLY A O 1
ATOM 2150 N N . ALA A 1 271 ? -1.575 -31.609 -5.527 1 98.88 271 ALA A N 1
ATOM 2151 C CA . ALA A 1 271 ? -0.5 -32.219 -6.301 1 98.88 271 ALA A CA 1
ATOM 2152 C C . ALA A 1 271 ? 0.089 -31.234 -7.305 1 98.88 271 ALA A C 1
ATOM 2154 O O . ALA A 1 271 ? -0.474 -30.156 -7.531 1 98.88 271 ALA A O 1
ATOM 2155 N N . ILE A 1 272 ? 1.253 -31.562 -7.785 1 98.94 272 ILE A N 1
ATOM 2156 C CA . ILE A 1 272 ? 1.861 -30.891 -8.93 1 98.94 272 ILE A CA 1
ATOM 2157 C C . ILE A 1 272 ? 1.623 -31.703 -10.195 1 98.94 272 ILE A C 1
ATOM 2159 O O . ILE A 1 272 ? 1.914 -32.906 -10.227 1 98.94 272 ILE A O 1
ATOM 2163 N N . PHE A 1 273 ? 1.053 -31.047 -11.211 1 98.94 273 PHE A N 1
ATOM 2164 C CA . PHE A 1 273 ? 0.778 -31.75 -12.461 1 98.94 273 PHE A CA 1
ATOM 2165 C C . PHE A 1 273 ? 1.718 -31.281 -13.562 1 98.94 273 PHE A C 1
ATOM 2167 O O . PHE A 1 273 ? 2.256 -30.188 -13.5 1 98.94 273 PHE A O 1
ATOM 2174 N N . THR A 1 274 ? 1.928 -32.125 -14.523 1 98.69 274 THR A N 1
ATOM 2175 C CA . THR A 1 274 ? 2.592 -31.766 -15.766 1 98.69 274 THR A CA 1
ATOM 2176 C C . THR A 1 274 ? 1.646 -31.953 -16.953 1 98.69 274 THR A C 1
ATOM 2178 O O . THR A 1 274 ? 0.794 -32.844 -16.938 1 98.69 274 THR A O 1
ATOM 2181 N N . LEU A 1 275 ? 1.789 -31.109 -17.891 1 98.62 275 LEU A N 1
ATOM 2182 C CA . LEU A 1 275 ? 1.005 -31.141 -19.109 1 98.62 275 LEU A CA 1
ATOM 2183 C C . LEU A 1 275 ? 1.864 -30.75 -20.312 1 98.62 275 LEU A C 1
ATOM 2185 O O . LEU A 1 275 ? 2.381 -29.641 -20.391 1 98.62 275 LEU A O 1
ATOM 2189 N N . PRO A 1 276 ? 2.121 -31.734 -21.266 1 98.06 276 PRO A N 1
ATOM 2190 C CA . PRO A 1 276 ? 2.785 -31.312 -22.5 1 98.06 276 PRO A CA 1
ATOM 2191 C C . PRO A 1 276 ? 1.932 -30.359 -23.344 1 98.06 276 PRO A C 1
ATOM 2193 O O . PRO A 1 276 ? 0.726 -30.578 -23.484 1 98.06 276 PRO A O 1
ATOM 2196 N N . VAL A 1 277 ? 2.5 -29.328 -23.828 1 98 277 VAL A N 1
ATOM 2197 C CA . VAL A 1 277 ? 1.776 -28.344 -24.625 1 98 277 VAL A CA 1
ATOM 2198 C C . VAL A 1 277 ? 2.512 -28.094 -25.938 1 98 277 VAL A C 1
ATOM 2200 O O . VAL A 1 277 ? 3.689 -28.438 -26.062 1 98 277 VAL A O 1
ATOM 2203 N N . ALA A 1 278 ? 1.808 -27.547 -26.906 1 97.19 278 ALA A N 1
ATOM 2204 C CA . ALA A 1 278 ? 2.328 -27.406 -28.266 1 97.19 278 ALA A CA 1
ATOM 2205 C C . ALA A 1 278 ? 3.225 -26.188 -28.375 1 97.19 278 ALA A C 1
ATOM 2207 O O . ALA A 1 278 ? 4.137 -26.141 -29.219 1 97.19 278 ALA A O 1
ATOM 2208 N N . VAL A 1 279 ? 2.973 -25.172 -27.578 1 98.12 279 VAL A N 1
ATOM 2209 C CA . VAL A 1 279 ? 3.705 -23.906 -27.672 1 98.12 279 VAL A CA 1
ATOM 2210 C C . VAL A 1 279 ? 4.668 -23.781 -26.5 1 98.12 279 VAL A C 1
ATOM 2212 O O . VAL A 1 279 ? 4.301 -24.078 -25.359 1 98.12 279 VAL A O 1
ATOM 2215 N N . ALA A 1 280 ? 5.902 -23.344 -26.75 1 98.62 280 ALA A N 1
ATOM 2216 C CA . ALA A 1 280 ? 6.898 -23.188 -25.688 1 98.62 280 ALA A CA 1
ATOM 2217 C C . ALA A 1 280 ? 6.586 -21.969 -24.828 1 98.62 280 ALA A C 1
ATOM 2219 O O . ALA A 1 280 ? 6.062 -20.969 -25.328 1 98.62 280 ALA A O 1
ATOM 2220 N N . GLY A 1 281 ? 6.945 -22.078 -23.547 1 98.56 281 GLY A N 1
ATOM 2221 C CA . GLY A 1 281 ? 6.84 -20.938 -22.656 1 98.56 281 GLY A CA 1
ATOM 2222 C C . GLY A 1 281 ? 8.039 -20.016 -22.719 1 98.56 281 GLY A C 1
ATOM 2223 O O . GLY A 1 281 ? 9.117 -20.422 -23.172 1 98.56 281 GLY A O 1
ATOM 2224 N N . MET A 1 282 ? 7.812 -18.812 -22.312 1 97.31 282 MET A N 1
ATOM 2225 C CA . MET A 1 282 ? 8.945 -17.922 -22.078 1 97.31 282 MET A CA 1
ATOM 2226 C C . MET A 1 282 ? 9.711 -18.344 -20.828 1 97.31 282 MET A C 1
ATOM 2228 O O . MET A 1 282 ? 9.102 -18.703 -19.812 1 97.31 282 MET A O 1
ATOM 2232 N N . LYS A 1 283 ? 10.984 -18.25 -20.891 1 95 283 LYS A N 1
ATOM 2233 C CA . LYS A 1 283 ? 11.812 -18.547 -19.734 1 95 283 LYS A CA 1
ATOM 2234 C C . LYS A 1 283 ? 11.625 -17.516 -18.625 1 95 283 LYS A C 1
ATOM 2236 O O . LYS A 1 283 ? 11.531 -16.312 -18.906 1 95 283 LYS A O 1
ATOM 2241 N N . LYS A 1 284 ? 11.508 -18.016 -17.391 1 94.31 284 LYS A N 1
ATOM 2242 C CA . LYS A 1 284 ? 11.586 -17.109 -16.234 1 94.31 284 LYS A CA 1
ATOM 2243 C C . LYS A 1 284 ? 13.031 -16.828 -15.867 1 94.31 284 LYS A C 1
ATOM 2245 O O . LYS A 1 284 ? 13.82 -17.75 -15.648 1 94.31 284 LYS A O 1
ATOM 2250 N N . LEU A 1 285 ? 13.422 -15.633 -15.797 1 95.81 285 LEU A N 1
ATOM 2251 C CA . LEU A 1 285 ? 14.805 -15.242 -15.531 1 95.81 285 LEU A CA 1
ATOM 2252 C C . LEU A 1 285 ? 15.062 -15.133 -14.031 1 95.81 285 LEU A C 1
ATOM 2254 O O . LEU A 1 285 ? 14.164 -14.773 -13.266 1 95.81 285 LEU A O 1
ATOM 2258 N N . PRO A 1 286 ? 16.266 -15.492 -13.641 1 98.19 286 PRO A N 1
ATOM 2259 C CA . PRO A 1 286 ? 16.594 -15.289 -12.227 1 98.19 286 PRO A CA 1
ATOM 2260 C C . PRO A 1 286 ? 16.688 -13.812 -11.844 1 98.19 286 PRO A C 1
ATOM 2262 O O . PRO A 1 286 ? 16.859 -12.961 -12.711 1 98.19 286 PRO A O 1
ATOM 2265 N N . PHE A 1 287 ? 16.516 -13.602 -10.57 1 98.81 287 PHE A N 1
ATOM 2266 C CA . PHE A 1 287 ? 16.797 -12.273 -10.039 1 98.81 287 PHE A CA 1
ATOM 2267 C C . PHE A 1 287 ? 18.266 -11.914 -10.219 1 98.81 287 PHE A C 1
ATOM 2269 O O . PHE A 1 287 ? 19.141 -12.742 -9.953 1 98.81 287 PHE A O 1
ATOM 2276 N N . ARG A 1 288 ? 18.438 -10.711 -10.719 1 98.19 288 ARG A N 1
ATOM 2277 C CA . ARG A 1 288 ? 19.797 -10.227 -10.93 1 98.19 288 ARG A CA 1
ATOM 2278 C C . ARG A 1 288 ? 20.125 -9.086 -9.977 1 98.19 288 ARG A C 1
ATOM 2280 O O . ARG A 1 288 ? 19.531 -8.008 -10.055 1 98.19 288 ARG A O 1
ATOM 2287 N N . GLU A 1 289 ? 20.969 -9.273 -9.055 1 95.75 289 GLU A N 1
ATOM 2288 C CA . GLU A 1 289 ? 21.422 -8.211 -8.164 1 95.75 289 GLU A CA 1
ATOM 2289 C C . GLU A 1 289 ? 22.766 -7.66 -8.594 1 95.75 289 GLU A C 1
ATOM 2291 O O . GLU A 1 289 ? 23.641 -8.414 -9.055 1 95.75 289 GLU A O 1
ATOM 2296 N N . ARG A 1 290 ? 22.906 -6.414 -8.516 1 92.06 290 ARG A N 1
ATOM 2297 C CA . ARG A 1 290 ? 24.172 -5.758 -8.852 1 92.06 290 ARG A CA 1
ATOM 2298 C C . ARG A 1 290 ? 25.078 -5.68 -7.633 1 92.06 290 ARG A C 1
ATOM 2300 O O . ARG A 1 290 ? 24.609 -5.645 -6.496 1 92.06 290 ARG A O 1
ATOM 2307 N N . MET B 1 1 ? 3.771 43.188 8.164 1 69.31 1 MET B N 1
ATOM 2308 C CA . MET B 1 1 ? 3.055 41.906 8.07 1 69.31 1 MET B CA 1
ATOM 2309 C C . MET B 1 1 ? 2.758 41.344 9.453 1 69.31 1 MET B C 1
ATOM 2311 O O . MET B 1 1 ? 3.523 41.562 10.391 1 69.31 1 MET B O 1
ATOM 2315 N N . ALA B 1 2 ? 1.482 40.844 9.641 1 85.75 2 ALA B N 1
ATOM 2316 C CA . ALA B 1 2 ? 1.111 40.344 10.961 1 85.75 2 ALA B CA 1
ATOM 2317 C C . ALA B 1 2 ? 2.045 39.219 11.391 1 85.75 2 ALA B C 1
ATOM 2319 O O . ALA B 1 2 ? 2.623 38.531 10.555 1 85.75 2 ALA B O 1
ATOM 2320 N N . GLU B 1 3 ? 2.326 39.188 12.664 1 93.62 3 GLU B N 1
ATOM 2321 C CA . GLU B 1 3 ? 3.176 38.125 13.242 1 93.62 3 GLU B CA 1
ATOM 2322 C C . GLU B 1 3 ? 2.344 37.062 13.906 1 93.62 3 GLU B C 1
ATOM 2324 O O . GLU B 1 3 ? 1.324 37.344 14.539 1 93.62 3 GLU B O 1
ATOM 2329 N N . PRO B 1 4 ? 2.789 35.844 13.797 1 97.94 4 PRO B N 1
ATOM 2330 C CA . PRO B 1 4 ? 2.074 34.781 14.484 1 97.94 4 PRO B CA 1
ATOM 2331 C C . PRO B 1 4 ? 2.066 34.938 16 1 97.94 4 PRO B C 1
ATOM 2333 O O . PRO B 1 4 ? 3.066 35.375 16.594 1 97.94 4 PRO B O 1
ATOM 2336 N N . GLN B 1 5 ? 0.95 34.688 16.594 1 98.06 5 GLN B N 1
ATOM 2337 C CA . GLN B 1 5 ? 0.788 34.781 18.047 1 98.06 5 GLN B CA 1
ATOM 2338 C C . GLN B 1 5 ? 0.303 33.438 18.609 1 98.06 5 GLN B C 1
ATOM 2340 O O . GLN B 1 5 ? -0.548 32.781 18.016 1 98.06 5 GLN B O 1
ATOM 2345 N N . PRO B 1 6 ? 0.821 33.031 19.781 1 98.44 6 PRO B N 1
ATOM 2346 C CA . PRO B 1 6 ? 0.27 31.828 20.391 1 98.44 6 PRO B CA 1
ATOM 2347 C C . PRO B 1 6 ? -1.228 31.938 20.672 1 98.44 6 PRO B C 1
ATOM 2349 O O . PRO B 1 6 ? -1.703 33 21.109 1 98.44 6 PRO B O 1
ATOM 2352 N N . LEU B 1 7 ? -1.923 30.938 20.375 1 98.5 7 LEU B N 1
ATOM 2353 C CA . LEU B 1 7 ? -3.363 30.906 20.609 1 98.5 7 LEU B CA 1
ATOM 2354 C C . LEU B 1 7 ? -3.67 30.969 22.109 1 98.5 7 LEU B C 1
ATOM 2356 O O . LEU B 1 7 ? -4.535 31.734 22.531 1 98.5 7 LEU B O 1
ATOM 2360 N N . PHE B 1 8 ? -3.1 30.188 22.906 1 98 8 PHE B N 1
ATOM 2361 C CA . PHE B 1 8 ? -3.18 30.125 24.359 1 98 8 PHE B CA 1
ATOM 2362 C C . PHE B 1 8 ? -1.982 29.375 24.922 1 98 8 PHE B C 1
ATOM 2364 O O . PHE B 1 8 ? -1.082 28.969 24.188 1 98 8 PHE B O 1
ATOM 2371 N N . ASP B 1 9 ? -1.896 29.266 26.234 1 98 9 ASP B N 1
ATOM 2372 C CA . ASP B 1 9 ? -0.754 28.641 26.891 1 98 9 ASP B CA 1
ATOM 2373 C C . ASP B 1 9 ? -0.81 27.125 26.75 1 98 9 ASP B C 1
ATOM 2375 O O . ASP B 1 9 ? -1.299 26.422 27.641 1 98 9 ASP B O 1
ATOM 2379 N N . TYR B 1 10 ? -0.286 26.609 25.641 1 98.31 10 TYR B N 1
ATOM 2380 C CA . TYR B 1 10 ? -0.25 25.188 25.297 1 98.31 10 TYR B CA 1
ATOM 2381 C C . TYR B 1 10 ? 0.992 24.859 24.484 1 98.31 10 TYR B C 1
ATOM 2383 O O . TYR B 1 10 ? 1.381 25.625 23.594 1 98.31 10 TYR B O 1
ATOM 2391 N N . THR B 1 11 ? 1.624 23.797 24.797 1 98.25 11 THR B N 1
ATOM 2392 C CA . THR B 1 11 ? 2.631 23.188 23.938 1 98.25 11 THR B CA 1
ATOM 2393 C C . THR B 1 11 ? 2.438 21.672 23.875 1 98.25 11 THR B C 1
ATOM 2395 O O . THR B 1 11 ? 2.361 21.016 24.906 1 98.25 11 THR B O 1
ATOM 2398 N N . GLY B 1 12 ? 2.227 21.172 22.75 1 98.56 12 GLY B N 1
ATOM 2399 C CA . GLY B 1 12 ? 2.104 19.734 22.531 1 98.56 12 GLY B CA 1
ATOM 2400 C C . GLY B 1 12 ? 3.371 19.109 21.984 1 98.56 12 GLY B C 1
ATOM 2401 O O . GLY B 1 12 ? 4.344 19.812 21.703 1 98.56 12 GLY B O 1
ATOM 2402 N N . TYR B 1 13 ? 3.346 17.828 21.891 1 98.62 13 TYR B N 1
ATOM 2403 C CA . TYR B 1 13 ? 4.512 17.109 21.391 1 98.62 13 TYR B CA 1
ATOM 2404 C C . TYR B 1 13 ? 4.527 17.109 19.859 1 98.62 13 TYR B C 1
ATOM 2406 O O . TYR B 1 13 ? 5.52 17.5 19.25 1 98.62 13 TYR B O 1
ATOM 2414 N N . LEU B 1 14 ? 3.43 16.703 19.25 1 98.75 14 LEU B N 1
ATOM 2415 C CA . LEU B 1 14 ? 3.295 16.688 17.797 1 98.75 14 LEU B CA 1
ATOM 2416 C C . LEU B 1 14 ? 1.885 17.094 17.375 1 98.75 14 LEU B C 1
ATOM 2418 O O . LEU B 1 14 ? 1.146 16.281 16.812 1 98.75 14 LEU B O 1
ATOM 2422 N N . PRO B 1 15 ? 1.534 18.359 17.594 1 98.88 15 PRO B N 1
ATOM 2423 C CA . PRO B 1 15 ? 0.241 18.859 17.125 1 98.88 15 PRO B CA 1
ATOM 2424 C C . PRO B 1 15 ? 0.125 18.828 15.594 1 98.88 15 PRO B C 1
ATOM 2426 O O . PRO B 1 15 ? 1.046 19.266 14.898 1 98.88 15 PRO B O 1
ATOM 2429 N N . GLU B 1 16 ? -0.93 18.266 15.125 1 98.69 16 GLU B N 1
ATOM 2430 C CA . GLU B 1 16 ? -1.236 18.141 13.703 1 98.69 16 GLU B CA 1
ATOM 2431 C C . GLU B 1 16 ? -2.74 18.188 13.453 1 98.69 16 GLU B C 1
ATOM 2433 O O . GLU B 1 16 ? -3.529 18.25 14.398 1 98.69 16 GLU B O 1
ATOM 2438 N N . CYS B 1 17 ? -3.129 18.297 12.273 1 98.75 17 CYS B N 1
ATOM 2439 C CA . CYS B 1 17 ? -4.488 18.125 11.766 1 98.75 17 CYS B CA 1
ATOM 2440 C C . CYS B 1 17 ? -5.426 19.156 12.391 1 98.75 17 CYS B C 1
ATOM 2442 O O . CYS B 1 17 ? -6.488 18.797 12.906 1 98.75 17 CYS B O 1
ATOM 2444 N N . PRO B 1 18 ? -4.988 20.375 12.492 1 98.88 18 PRO B N 1
ATOM 2445 C CA . PRO B 1 18 ? -5.953 21.391 12.938 1 98.88 18 PRO B CA 1
ATOM 2446 C C . PRO B 1 18 ? -7.207 21.422 12.062 1 98.88 18 PRO B C 1
ATOM 2448 O O . PRO B 1 18 ? -7.117 21.312 10.836 1 98.88 18 PRO B O 1
ATOM 2451 N N . THR B 1 19 ? -8.336 21.5 12.695 1 98.69 19 THR B N 1
ATOM 2452 C CA . THR B 1 19 ? -9.648 21.469 12.062 1 98.69 19 THR B CA 1
ATOM 2453 C C . THR B 1 19 ? -10.57 22.5 12.711 1 98.69 19 THR B C 1
ATOM 2455 O O . THR B 1 19 ? -10.789 22.469 13.93 1 98.69 19 THR B O 1
ATOM 2458 N N . TRP B 1 20 ? -11.102 23.406 11.906 1 98.69 20 TRP B N 1
ATOM 2459 C CA . TRP B 1 20 ? -11.953 24.484 12.406 1 98.69 20 TRP B CA 1
ATOM 2460 C C . TRP B 1 20 ? -13.422 24.078 12.336 1 98.69 20 TRP B C 1
ATOM 2462 O O . TRP B 1 20 ? -13.898 23.609 11.297 1 98.69 20 TRP B O 1
ATOM 2472 N N . SER B 1 21 ? -14.094 24.203 13.414 1 97.88 21 SER B N 1
ATOM 2473 C CA . SER B 1 21 ? -15.547 24.062 13.461 1 97.88 21 SER B CA 1
ATOM 2474 C C . SER B 1 21 ? -16.25 25.406 13.484 1 97.88 21 SER B C 1
ATOM 2476 O O . SER B 1 21 ? -16.281 26.078 14.523 1 97.88 21 SER B O 1
ATOM 2478 N N . GLU B 1 22 ? -16.797 25.719 12.375 1 95.5 22 GLU B N 1
ATOM 2479 C CA . GLU B 1 22 ? -17.516 26.984 12.297 1 95.5 22 GLU B CA 1
ATOM 2480 C C . GLU B 1 22 ? -18.703 27 13.25 1 95.5 22 GLU B C 1
ATOM 2482 O O . GLU B 1 22 ? -18.938 27.984 13.945 1 95.5 22 GLU B O 1
ATOM 2487 N N . ALA B 1 23 ? -19.406 25.906 13.258 1 94.62 23 ALA B N 1
ATOM 2488 C CA . ALA B 1 23 ? -20.609 25.812 14.094 1 94.62 23 ALA B CA 1
ATOM 2489 C C . ALA B 1 23 ? -20.266 26 15.562 1 94.62 23 ALA B C 1
ATOM 2491 O O . ALA B 1 23 ? -21.047 26.609 16.312 1 94.62 23 ALA B O 1
ATOM 2492 N N . GLU B 1 24 ? -19.094 25.547 15.953 1 95.94 24 GLU B N 1
ATOM 2493 C CA . GLU B 1 24 ? -18.719 25.594 17.375 1 95.94 24 GLU B CA 1
ATOM 2494 C C . GLU B 1 24 ? -17.812 26.781 17.656 1 95.94 24 GLU B C 1
ATOM 2496 O O . GLU B 1 24 ? -17.531 27.078 18.828 1 95.94 24 GLU B O 1
ATOM 2501 N N . GLN B 1 25 ? -17.359 27.422 16.578 1 97 25 GLN B N 1
ATOM 2502 C CA . GLN B 1 25 ? -16.312 28.422 16.734 1 97 25 GLN B CA 1
ATOM 2503 C C . GLN B 1 25 ? -15.164 27.906 17.578 1 97 25 GLN B C 1
ATOM 2505 O O . GLN B 1 25 ? -14.727 28.562 18.531 1 97 25 GLN B O 1
ATOM 2510 N N . ALA B 1 26 ? -14.742 26.719 17.219 1 98.25 26 ALA B N 1
ATOM 2511 C CA . ALA B 1 26 ? -13.703 26.016 17.969 1 98.25 26 ALA B CA 1
ATOM 2512 C C . ALA B 1 26 ? -12.656 25.406 17.047 1 98.25 26 ALA B C 1
ATOM 2514 O O . ALA B 1 26 ? -12.969 25.047 15.906 1 98.25 26 ALA B O 1
ATOM 2515 N N . LEU B 1 27 ? -11.469 25.328 17.562 1 98.81 27 LEU B N 1
ATOM 2516 C CA . LEU B 1 27 ? -10.375 24.656 16.875 1 98.81 27 LEU B CA 1
ATOM 2517 C C . LEU B 1 27 ? -10.133 23.281 17.484 1 98.81 27 LEU B C 1
ATOM 2519 O O . LEU B 1 27 ? -10.039 23.141 18.703 1 98.81 27 LEU B O 1
ATOM 2523 N N . TYR B 1 28 ? -10.094 22.281 16.625 1 98.94 28 TYR B N 1
ATOM 2524 C CA . TYR B 1 28 ? -9.672 20.938 17 1 98.94 28 TYR B CA 1
ATOM 2525 C C . TYR B 1 28 ? -8.273 20.641 16.453 1 98.94 28 TYR B C 1
ATOM 2527 O O . TYR B 1 28 ? -7.879 21.172 15.422 1 98.94 28 TYR B O 1
ATOM 2535 N N . TRP B 1 29 ? -7.535 19.828 17.156 1 98.94 29 TRP B N 1
ATOM 2536 C CA . TRP B 1 29 ? -6.301 19.297 16.594 1 98.94 29 TRP B CA 1
ATOM 2537 C C . TRP B 1 29 ? -5.91 18 17.281 1 98.94 29 TRP B C 1
ATOM 2539 O O . TRP B 1 29 ? -6.434 17.672 18.344 1 98.94 29 TRP B O 1
ATOM 2549 N N . ALA B 1 30 ? -5.094 17.266 16.609 1 98.88 30 ALA B N 1
ATOM 2550 C CA . ALA B 1 30 ? -4.52 16.062 17.219 1 98.88 30 ALA B CA 1
ATOM 2551 C C . ALA B 1 30 ? -3.135 16.344 17.797 1 98.88 30 ALA B C 1
ATOM 2553 O O . ALA B 1 30 ? -2.371 17.141 17.234 1 98.88 30 ALA B O 1
ATOM 2554 N N . ASP B 1 31 ? -2.83 15.867 18.922 1 98.88 31 ASP B N 1
ATOM 2555 C CA . ASP B 1 31 ? -1.454 15.609 19.344 1 98.88 31 ASP B CA 1
ATOM 2556 C C . ASP B 1 31 ? -1.09 14.141 19.156 1 98.88 31 ASP B C 1
ATOM 2558 O O . ASP B 1 31 ? -1.355 13.32 20.047 1 98.88 31 ASP B O 1
ATOM 2562 N N . ILE B 1 32 ? -0.499 13.797 18.062 1 98.81 32 ILE B N 1
ATOM 2563 C CA . ILE B 1 32 ? -0.46 12.445 17.516 1 98.81 32 ILE B CA 1
ATOM 2564 C C . ILE B 1 32 ? 0.158 11.492 18.547 1 98.81 32 ILE B C 1
ATOM 2566 O O . ILE B 1 32 ? -0.482 10.531 18.969 1 98.81 32 ILE B O 1
ATOM 2570 N N . MET B 1 33 ? 1.338 11.844 19.062 1 97.81 33 MET B N 1
ATOM 2571 C CA . MET B 1 33 ? 2.105 10.922 19.906 1 97.81 33 MET B CA 1
ATOM 2572 C C . MET B 1 33 ? 1.511 10.836 21.297 1 97.81 33 MET B C 1
ATOM 2574 O O . MET B 1 33 ? 1.729 9.852 22.016 1 97.81 33 MET B O 1
ATOM 2578 N N . GLU B 1 34 ? 0.784 11.883 21.641 1 98.5 34 GLU B N 1
ATOM 2579 C CA . GLU B 1 34 ? 0.13 11.875 22.938 1 98.5 34 GLU B CA 1
ATOM 2580 C C . GLU B 1 34 ? -1.215 11.156 22.891 1 98.5 34 GLU B C 1
ATOM 2582 O O . GLU B 1 34 ? -1.909 11.047 23.891 1 98.5 34 GLU B O 1
ATOM 2587 N N . CYS B 1 35 ? -1.654 10.711 21.734 1 98.81 35 CYS B N 1
ATOM 2588 C CA . CYS B 1 35 ? -2.893 9.977 21.516 1 98.81 35 CYS B CA 1
ATOM 2589 C C . CYS B 1 35 ? -4.105 10.805 21.906 1 98.81 35 CYS B C 1
ATOM 2591 O O . CYS B 1 35 ? -5.004 10.32 22.594 1 98.81 35 CYS B O 1
ATOM 2593 N N . GLU B 1 36 ? -4.062 12.07 21.422 1 98.88 36 GLU B N 1
ATOM 2594 C CA . GLU B 1 36 ? -5.098 12.984 21.891 1 98.88 36 GLU B CA 1
ATOM 2595 C C . GLU B 1 36 ? -5.703 13.766 20.719 1 98.88 36 GLU B C 1
ATOM 2597 O O . GLU B 1 36 ? -5 14.109 19.766 1 98.88 36 GLU B O 1
ATOM 2602 N N . ILE B 1 37 ? -6.969 14.062 20.844 1 98.94 37 ILE B N 1
ATOM 2603 C CA . ILE B 1 37 ? -7.594 15.156 20.109 1 98.94 37 ILE B CA 1
ATOM 2604 C C . ILE B 1 37 ? -7.953 16.281 21.078 1 98.94 37 ILE B C 1
ATOM 2606 O O . ILE B 1 37 ? -8.531 16.047 22.141 1 98.94 37 ILE B O 1
ATOM 2610 N N . HIS B 1 38 ? -7.555 17.484 20.688 1 98.94 38 HIS B N 1
ATOM 2611 C CA . HIS B 1 38 ? -7.816 18.688 21.484 1 98.94 38 HIS B CA 1
ATOM 2612 C C . HIS B 1 38 ? -8.914 19.531 20.844 1 98.94 38 HIS B C 1
ATOM 2614 O O . HIS B 1 38 ? -9.078 19.531 19.625 1 98.94 38 HIS B O 1
ATOM 2620 N N . ARG B 1 39 ? -9.609 20.219 21.688 1 98.81 39 ARG B N 1
ATOM 2621 C CA . ARG B 1 39 ? -10.617 21.203 21.297 1 98.81 39 ARG B CA 1
ATOM 2622 C C . ARG B 1 39 ? -10.469 22.484 22.094 1 98.81 39 ARG B C 1
ATOM 2624 O O . ARG B 1 39 ? -10.375 22.469 23.312 1 98.81 39 ARG B O 1
ATOM 2631 N N . TYR B 1 40 ? -10.383 23.562 21.391 1 98.81 40 TYR B N 1
ATOM 2632 C CA . TYR B 1 40 ? -10.312 24.875 22 1 98.81 40 TYR B CA 1
ATOM 2633 C C . TYR B 1 40 ? -11.445 25.766 21.516 1 98.81 40 TYR B C 1
ATOM 2635 O O . TYR B 1 40 ? -11.539 26.078 20.328 1 98.81 40 TYR B O 1
ATOM 2643 N N . ASP B 1 41 ? -12.336 26.188 22.422 1 98.25 41 ASP B N 1
ATOM 2644 C CA . ASP B 1 41 ? -13.406 27.141 22.125 1 98.25 41 ASP B CA 1
ATOM 2645 C C . ASP B 1 41 ? -12.883 28.578 22.109 1 98.25 41 ASP B C 1
ATOM 2647 O O . ASP B 1 41 ? -12.484 29.109 23.141 1 98.25 41 ASP B O 1
ATOM 2651 N N . THR B 1 42 ? -12.898 29.188 20.969 1 97.12 42 THR B N 1
ATOM 2652 C CA . THR B 1 42 ? -12.234 30.484 20.812 1 97.12 42 THR B CA 1
ATOM 2653 C C . THR B 1 42 ? -13.031 31.578 21.5 1 97.12 42 THR B C 1
ATOM 2655 O O . THR B 1 42 ? -12.516 32.688 21.734 1 97.12 42 THR B O 1
ATOM 2658 N N . ARG B 1 43 ? -14.25 31.375 21.875 1 95.94 43 ARG B N 1
ATOM 2659 C CA . ARG B 1 43 ? -15.078 32.344 22.562 1 95.94 43 ARG B CA 1
ATOM 2660 C C . ARG B 1 43 ? -14.906 32.25 24.078 1 95.94 43 ARG B C 1
ATOM 2662 O O . ARG B 1 43 ? -14.625 33.281 24.734 1 95.94 43 ARG B O 1
ATOM 2669 N N . SER B 1 44 ? -14.953 31.047 24.562 1 97.38 44 SER B N 1
ATOM 2670 C CA . SER B 1 44 ? -14.922 30.859 26.016 1 97.38 44 SER B CA 1
ATOM 2671 C C . SER B 1 44 ? -13.5 30.625 26.516 1 97.38 44 SER B C 1
ATOM 2673 O O . SER B 1 44 ? -13.219 30.781 27.703 1 97.38 44 SER B O 1
ATOM 2675 N N . GLY B 1 45 ? -12.648 30.141 25.641 1 97.5 45 GLY B N 1
ATOM 2676 C CA . GLY B 1 45 ? -11.312 29.75 26.062 1 97.5 45 GLY B CA 1
ATOM 2677 C C . GLY B 1 45 ? -11.25 28.359 26.641 1 97.5 45 GLY B C 1
ATOM 2678 O O . GLY B 1 45 ? -10.188 27.906 27.094 1 97.5 45 GLY B O 1
ATOM 2679 N N . GLU B 1 46 ? -12.344 27.688 26.578 1 98.12 46 GLU B N 1
ATOM 2680 C CA . GLU B 1 46 ? -12.375 26.328 27.125 1 98.12 46 GLU B CA 1
ATOM 2681 C C . GLU B 1 46 ? -11.523 25.391 26.297 1 98.12 46 GLU B C 1
ATOM 2683 O O . GLU B 1 46 ? -11.648 25.344 25.062 1 98.12 46 GLU B O 1
ATOM 2688 N N . HIS B 1 47 ? -10.602 24.641 26.938 1 98.62 47 HIS B N 1
ATOM 2689 C CA . HIS B 1 47 ? -9.727 23.656 26.312 1 98.62 47 HIS B CA 1
ATOM 2690 C C . HIS B 1 47 ? -10.07 22.25 26.781 1 98.62 47 HIS B C 1
ATOM 2692 O O . HIS B 1 47 ? -9.977 21.953 27.969 1 98.62 47 HIS B O 1
ATOM 2698 N N . GLN B 1 48 ? -10.516 21.422 25.875 1 98.5 48 GLN B N 1
ATOM 2699 C CA . GLN B 1 48 ? -10.867 20.031 26.156 1 98.5 48 GLN B CA 1
ATOM 2700 C C . GLN B 1 48 ? -9.891 19.062 25.5 1 98.5 48 GLN B C 1
ATOM 2702 O O . GLN B 1 48 ? -9.414 19.328 24.391 1 98.5 48 GLN B O 1
ATOM 2707 N N . VAL B 1 49 ? -9.609 17.969 26.203 1 98.75 49 VAL B N 1
ATOM 2708 C CA . VAL B 1 49 ? -8.719 16.953 25.672 1 98.75 49 VAL B CA 1
ATOM 2709 C C . VAL B 1 49 ? -9.43 15.602 25.656 1 98.75 49 VAL B C 1
ATOM 2711 O O . VAL B 1 49 ? -9.977 15.164 26.672 1 98.75 49 VAL B O 1
ATOM 2714 N N . LEU B 1 50 ? -9.5 15.008 24.516 1 98.75 50 LEU B N 1
ATOM 2715 C CA . LEU B 1 50 ? -10.008 13.656 24.344 1 98.75 50 LEU B CA 1
ATOM 2716 C C . LEU B 1 50 ? -8.859 12.656 24.203 1 98.75 50 LEU B C 1
ATOM 2718 O O . LEU B 1 50 ? -7.961 12.844 23.391 1 98.75 50 LEU B O 1
ATOM 2722 N N . GLN B 1 51 ? -8.93 11.602 24.969 1 98.56 51 GLN B N 1
ATOM 2723 C CA . GLN B 1 51 ? -7.879 10.594 24.969 1 98.56 51 GLN B CA 1
ATOM 2724 C C . GLN B 1 51 ? -8.266 9.406 24.094 1 98.56 51 GLN B C 1
ATOM 2726 O O . GLN B 1 51 ? -9.406 8.938 24.141 1 98.56 51 GLN B O 1
ATOM 2731 N N . PHE B 1 52 ? -7.328 8.875 23.391 1 98.75 52 PHE B N 1
ATOM 2732 C CA . PHE B 1 52 ? -7.492 7.684 22.562 1 98.75 52 PHE B CA 1
ATOM 2733 C C . PHE B 1 52 ? -6.492 6.605 22.969 1 98.75 52 PHE B C 1
ATOM 2735 O O . PHE B 1 52 ? -5.473 6.902 23.594 1 98.75 52 PHE B O 1
ATOM 2742 N N . PRO B 1 53 ? -6.777 5.355 22.625 1 98.12 53 PRO B N 1
ATOM 2743 C CA . PRO B 1 53 ? -5.906 4.266 23.062 1 98.12 53 PRO B CA 1
ATOM 2744 C C . PRO B 1 53 ? -4.629 4.16 22.234 1 98.12 53 PRO B C 1
ATOM 2746 O O . PRO B 1 53 ? -3.688 3.465 22.625 1 98.12 53 PRO B O 1
ATOM 2749 N N . GLU B 1 54 ? -4.602 4.766 21.016 1 98.12 54 GLU B N 1
ATOM 2750 C CA . GLU B 1 54 ? -3.455 4.746 20.125 1 98.12 54 GLU B CA 1
ATOM 2751 C C . GLU B 1 54 ? -3.244 6.113 19.469 1 98.12 54 GLU B C 1
ATOM 2753 O O . GLU B 1 54 ? -4.074 7.012 19.609 1 98.12 54 GLU B O 1
ATOM 2758 N N . GLU B 1 55 ? -2.096 6.219 18.797 1 98.69 55 GLU B N 1
ATOM 2759 C CA . GLU B 1 55 ? -1.777 7.465 18.109 1 98.69 55 GLU B CA 1
ATOM 2760 C C . GLU B 1 55 ? -2.898 7.871 17.156 1 98.69 55 GLU B C 1
ATOM 2762 O O . GLU B 1 55 ? -3.402 7.039 16.391 1 98.69 55 GLU B O 1
ATOM 2767 N N . VAL B 1 56 ? -3.268 9.117 17.234 1 98.81 56 VAL B N 1
ATOM 2768 C CA . VAL B 1 56 ? -4.246 9.711 16.328 1 98.81 56 VAL B CA 1
ATOM 2769 C C . VAL B 1 56 ? -3.525 10.391 15.164 1 98.81 56 VAL B C 1
ATOM 2771 O O . VAL B 1 56 ? -3.025 11.508 15.297 1 98.81 56 VAL B O 1
ATOM 2774 N N . GLY B 1 57 ? -3.523 9.734 14.039 1 98.81 57 GLY B N 1
ATOM 2775 C CA . GLY B 1 57 ? -2.848 10.32 12.891 1 98.81 57 GLY B CA 1
ATOM 2776 C C . GLY B 1 57 ? -3.562 11.531 12.336 1 98.81 57 GLY B C 1
ATOM 2777 O O . GLY B 1 57 ? -2.951 12.586 12.141 1 98.81 57 GLY B O 1
ATOM 2778 N N . CYS B 1 58 ? -4.832 11.391 12.078 1 98.88 58 CYS B N 1
ATOM 2779 C CA . CYS B 1 58 ? -5.691 12.461 11.594 1 98.88 58 CYS B CA 1
ATOM 2780 C C . CYS B 1 58 ? -7.156 12.156 11.875 1 98.88 58 CYS B C 1
ATOM 2782 O O . CYS B 1 58 ? -7.492 11.062 12.336 1 98.88 58 CYS B O 1
ATOM 2784 N N . PHE B 1 59 ? -7.957 13.188 11.641 1 98.94 59 PHE B N 1
ATOM 2785 C CA . PHE B 1 59 ? -9.391 13.031 11.859 1 98.94 59 PHE B CA 1
ATOM 2786 C C . PHE B 1 59 ? -10.172 14.086 11.094 1 98.94 59 PHE B C 1
ATOM 2788 O O . PHE B 1 59 ? -9.594 15.047 10.578 1 98.94 59 PHE B O 1
ATOM 2795 N N . SER B 1 60 ? -11.461 13.859 11 1 98.88 60 SER B N 1
ATOM 2796 C CA . SER B 1 60 ? -12.43 14.867 10.578 1 98.88 60 SER B CA 1
ATOM 2797 C C . SER B 1 60 ? -13.672 14.844 11.461 1 98.88 60 SER B C 1
ATOM 2799 O O . SER B 1 60 ? -14.023 13.805 12.023 1 98.88 60 SER B O 1
ATOM 2801 N N . LEU B 1 61 ? -14.227 16.062 11.586 1 98.75 61 LEU B N 1
ATOM 2802 C CA . LEU B 1 61 ? -15.562 16.094 12.172 1 98.75 61 LEU B CA 1
ATOM 2803 C C . LEU B 1 61 ? -16.578 15.422 11.258 1 98.75 61 LEU B C 1
ATOM 2805 O O . LEU B 1 61 ? -16.391 15.375 10.039 1 98.75 61 LEU B O 1
ATOM 2809 N N . ARG B 1 62 ? -17.594 14.875 11.859 1 98.44 62 ARG B N 1
ATOM 2810 C CA . ARG B 1 62 ? -18.656 14.25 11.086 1 98.44 62 ARG B CA 1
ATOM 2811 C C . ARG B 1 62 ? -19.906 15.141 11.047 1 98.44 62 ARG B C 1
ATOM 2813 O O . ARG B 1 62 ? -20.219 15.812 12.023 1 98.44 62 ARG B O 1
ATOM 2820 N N . GLU B 1 63 ? -20.625 15.062 9.938 1 96.94 63 GLU B N 1
ATOM 2821 C CA . GLU B 1 63 ? -21.906 15.773 9.828 1 96.94 63 GLU B CA 1
ATOM 2822 C C . GLU B 1 63 ? -22.875 15.32 10.906 1 96.94 63 GLU B C 1
ATOM 2824 O O . GLU B 1 63 ? -23.641 16.125 11.445 1 96.94 63 GLU B O 1
ATOM 2829 N N . LYS B 1 64 ? -22.844 14.086 11.305 1 95.06 64 LYS B N 1
ATOM 2830 C CA . LYS B 1 64 ? -23.766 13.516 12.273 1 95.06 64 LYS B CA 1
ATOM 2831 C C . LYS B 1 64 ? -23.219 13.594 13.688 1 95.06 64 LYS B C 1
ATOM 2833 O O . LYS B 1 64 ? -23.766 13.008 14.617 1 95.06 64 LYS B O 1
ATOM 2838 N N . GLY B 1 65 ? -22.141 14.203 13.844 1 96.75 65 GLY B N 1
ATOM 2839 C CA . GLY B 1 65 ? -21.547 14.352 15.164 1 96.75 65 GLY B CA 1
ATOM 2840 C C . GLY B 1 65 ? -20.422 13.352 15.414 1 96.75 65 GLY B C 1
ATOM 2841 O O . GLY B 1 65 ? -20.484 12.211 14.953 1 96.75 65 GLY B O 1
ATOM 2842 N N . GLY B 1 66 ? -19.484 13.789 16.172 1 98.06 66 GLY B N 1
ATOM 2843 C CA . GLY B 1 66 ? -18.328 12.945 16.453 1 98.06 66 GLY B CA 1
ATOM 2844 C C . GLY B 1 66 ? -17.25 13.062 15.398 1 98.06 66 GLY B C 1
ATOM 2845 O O . GLY B 1 66 ? -17.125 14.094 14.727 1 98.06 66 GLY B O 1
ATOM 2846 N N . PHE B 1 67 ? -16.375 11.969 15.391 1 98.81 67 PHE B N 1
ATOM 2847 C CA . PHE B 1 67 ? -15.227 12.016 14.5 1 98.81 67 PHE B CA 1
ATOM 2848 C C . PHE B 1 67 ? -15.172 10.766 13.625 1 98.81 67 PHE B C 1
ATOM 2850 O O . PHE B 1 67 ? -15.648 9.703 14.023 1 98.81 67 PHE B O 1
ATOM 2857 N N . ILE B 1 68 ? -14.711 10.891 12.398 1 98.94 68 ILE B N 1
ATOM 2858 C CA . ILE B 1 68 ? -13.969 9.805 11.766 1 98.94 68 ILE B CA 1
ATOM 2859 C C . ILE B 1 68 ? -12.477 9.984 12.031 1 98.94 68 ILE B C 1
ATOM 2861 O O . ILE B 1 68 ? -11.93 11.07 11.82 1 98.94 68 ILE B O 1
ATOM 2865 N N . VAL B 1 69 ? -11.859 9.008 12.594 1 98.94 69 VAL B N 1
ATOM 2866 C CA . VAL B 1 69 ? -10.5 9.164 13.102 1 98.94 69 VAL B CA 1
ATOM 2867 C C . VAL B 1 69 ? -9.625 8.016 12.609 1 98.94 69 VAL B C 1
ATOM 2869 O O . VAL B 1 69 ? -10.062 6.867 12.578 1 98.94 69 VAL B O 1
ATOM 2872 N N . ALA B 1 70 ? -8.523 8.336 12.086 1 98.94 70 ALA B N 1
ATOM 2873 C CA . ALA B 1 70 ? -7.512 7.348 11.719 1 98.94 70 ALA B CA 1
ATOM 2874 C C . ALA B 1 70 ? -6.512 7.137 12.852 1 98.94 70 ALA B C 1
ATOM 2876 O O . ALA B 1 70 ? -5.688 8.016 13.125 1 98.94 70 ALA B O 1
ATOM 2877 N N . LEU B 1 71 ? -6.613 6.039 13.516 1 98.88 71 LEU B N 1
ATOM 2878 C CA . LEU B 1 71 ? -5.656 5.605 14.531 1 98.88 71 LEU B CA 1
ATOM 2879 C C . LEU B 1 71 ? -4.566 4.742 13.906 1 98.88 71 LEU B C 1
ATOM 2881 O O . LEU B 1 71 ? -4.637 4.398 12.727 1 98.88 71 LEU B O 1
ATOM 2885 N N . ARG B 1 72 ? -3.588 4.426 14.672 1 98.75 72 ARG B N 1
ATOM 2886 C CA . ARG B 1 72 ? -2.482 3.633 14.148 1 98.75 72 ARG B CA 1
ATOM 2887 C C . ARG B 1 72 ? -2.988 2.346 13.508 1 98.75 72 ARG B C 1
ATOM 2889 O O . ARG B 1 72 ? -2.561 1.984 12.406 1 98.75 72 ARG B O 1
ATOM 2896 N N . SER B 1 73 ? -3.885 1.635 14.125 1 98.5 73 SER B N 1
ATOM 2897 C CA . SER B 1 73 ? -4.273 0.288 13.719 1 98.5 73 SER B CA 1
ATOM 2898 C C . SER B 1 73 ? -5.383 0.325 12.672 1 98.5 73 SER B C 1
ATOM 2900 O O . SER B 1 73 ? -5.652 -0.679 12.008 1 98.5 73 SER B O 1
ATOM 2902 N N . GLY B 1 74 ? -6.098 1.445 12.594 1 98.75 74 GLY B N 1
ATOM 2903 C CA . GLY B 1 74 ? -7.223 1.483 11.672 1 98.75 74 GLY B CA 1
ATOM 2904 C C . GLY B 1 74 ? -8.039 2.756 11.773 1 98.75 74 GLY B C 1
ATOM 2905 O O . GLY B 1 74 ? -7.699 3.656 12.547 1 98.75 74 GLY B O 1
ATOM 2906 N N . ILE B 1 75 ? -9.062 2.9 10.977 1 98.94 75 ILE B N 1
ATOM 2907 C CA . ILE B 1 75 ? -9.969 4.047 10.914 1 98.94 75 ILE B CA 1
ATOM 2908 C C . ILE B 1 75 ? -11.273 3.711 11.633 1 98.94 75 ILE B C 1
ATOM 2910 O O . ILE B 1 75 ? -11.828 2.625 11.445 1 98.94 75 ILE B O 1
ATOM 2914 N N . TRP B 1 76 ? -11.742 4.688 12.406 1 98.94 76 TRP B N 1
ATOM 2915 C CA . TRP B 1 76 ? -12.898 4.461 13.266 1 98.94 76 TRP B CA 1
ATOM 2916 C C . TRP B 1 76 ? -13.867 5.637 13.195 1 98.94 76 TRP B C 1
ATOM 2918 O O . TRP B 1 76 ? -13.453 6.773 12.945 1 98.94 76 TRP B O 1
ATOM 2928 N N . LEU B 1 77 ? -15.125 5.355 13.453 1 98.88 77 LEU B N 1
ATOM 2929 C CA . LEU B 1 77 ? -16.094 6.379 13.828 1 98.88 77 LEU B CA 1
ATOM 2930 C C . LEU B 1 77 ? -16.203 6.488 15.344 1 98.88 77 LEU B C 1
ATOM 2932 O O . LEU B 1 77 ? -16.188 5.473 16.047 1 98.88 77 LEU B O 1
ATOM 2936 N N . THR B 1 78 ? -16.344 7.711 15.812 1 98.69 78 THR B N 1
ATOM 2937 C CA . THR B 1 78 ? -16.469 7.938 17.25 1 98.69 78 THR B CA 1
ATOM 2938 C C . THR B 1 78 ? -17.703 8.789 17.547 1 98.69 78 THR B C 1
ATOM 2940 O O . THR B 1 78 ? -18.312 9.352 16.641 1 98.69 78 THR B O 1
ATOM 2943 N N . ASP B 1 79 ? -18.078 8.844 18.766 1 98.31 79 ASP B N 1
ATOM 2944 C CA . ASP B 1 79 ? -19.016 9.875 19.203 1 98.31 79 ASP B CA 1
ATOM 2945 C C . ASP B 1 79 ? -18.281 11.188 19.5 1 98.31 79 ASP B C 1
ATOM 2947 O O . ASP B 1 79 ? -17.094 11.328 19.203 1 98.31 79 ASP B O 1
ATOM 2951 N N . ALA B 1 80 ? -19.047 12.18 20.031 1 96.69 80 ALA B N 1
ATOM 2952 C CA . ALA B 1 80 ? -18.516 13.523 20.25 1 96.69 80 ALA B CA 1
ATOM 2953 C C . ALA B 1 80 ? -17.453 13.539 21.328 1 96.69 80 ALA B C 1
ATOM 2955 O O . ALA B 1 80 ? -16.672 14.484 21.438 1 96.69 80 ALA B O 1
ATOM 2956 N N . HIS B 1 81 ? -17.359 12.477 22.156 1 96.62 81 HIS B N 1
ATOM 2957 C CA . HIS B 1 81 ? -16.406 12.414 23.25 1 96.62 81 HIS B CA 1
ATOM 2958 C C . HIS B 1 81 ? -15.219 11.523 22.906 1 96.62 81 HIS B C 1
ATOM 2960 O O . HIS B 1 81 ? -14.398 11.211 23.766 1 96.62 81 HIS B O 1
ATOM 2966 N N . GLY B 1 82 ? -15.148 11.055 21.703 1 97.25 82 GLY B N 1
ATOM 2967 C CA . GLY B 1 82 ? -13.992 10.289 21.25 1 97.25 82 GLY B CA 1
ATOM 2968 C C . GLY B 1 82 ? -14.141 8.797 21.484 1 97.25 82 GLY B C 1
ATOM 2969 O O . GLY B 1 82 ? -13.211 8.031 21.219 1 97.25 82 GLY B O 1
ATOM 2970 N N . LEU B 1 83 ? -15.281 8.422 22.031 1 98.31 83 LEU B N 1
ATOM 2971 C CA . LEU B 1 83 ? -15.492 6.996 22.234 1 98.31 83 LEU B CA 1
ATOM 2972 C C . LEU B 1 83 ? -15.586 6.266 20.891 1 98.31 83 LEU B C 1
ATOM 2974 O O . LEU B 1 83 ? -16.406 6.629 20.031 1 98.31 83 LEU B O 1
ATOM 2978 N N . LEU B 1 84 ? -14.758 5.234 20.688 1 98.56 84 LEU B N 1
ATOM 2979 C CA . LEU B 1 84 ? -14.789 4.449 19.469 1 98.56 84 LEU B CA 1
ATOM 2980 C C . LEU B 1 84 ? -16.094 3.67 19.344 1 98.56 84 LEU B C 1
ATOM 2982 O O . LEU B 1 84 ? -16.422 2.877 20.234 1 98.56 84 LEU B O 1
ATOM 2986 N N . ARG B 1 85 ? -16.797 3.922 18.266 1 98.31 85 ARG B N 1
ATOM 2987 C CA . ARG B 1 85 ? -18.125 3.318 18.109 1 98.31 85 ARG B CA 1
ATOM 2988 C C . ARG B 1 85 ? -18.109 2.242 17.031 1 98.31 85 ARG B C 1
ATOM 2990 O O . ARG B 1 85 ? -18.719 1.184 17.203 1 98.31 85 ARG B O 1
ATOM 2997 N N . ARG B 1 86 ? -17.516 2.434 15.93 1 98.25 86 ARG B N 1
ATOM 2998 C CA . ARG B 1 86 ? -17.531 1.524 14.789 1 98.25 86 ARG B CA 1
ATOM 2999 C C . ARG B 1 86 ? -16.203 1.556 14.039 1 98.25 86 ARG B C 1
ATOM 3001 O O . ARG B 1 86 ? -15.766 2.613 13.578 1 98.25 86 ARG B O 1
ATOM 3008 N N . LYS B 1 87 ? -15.578 0.41 13.883 1 98.75 87 LYS B N 1
ATOM 3009 C CA . LYS B 1 87 ? -14.398 0.331 13.023 1 98.75 87 LYS B CA 1
ATOM 3010 C C . LYS B 1 87 ? -14.797 0.346 11.547 1 98.75 87 LYS B C 1
ATOM 3012 O O . LYS B 1 87 ? -15.641 -0.439 11.117 1 98.75 87 LYS B O 1
ATOM 3017 N N . VAL B 1 88 ? -14.203 1.255 10.797 1 98.88 88 VAL B N 1
ATOM 3018 C CA . VAL B 1 88 ? -14.438 1.342 9.359 1 98.88 88 VAL B CA 1
ATOM 3019 C C . VAL B 1 88 ? -13.531 0.358 8.625 1 98.88 88 VAL B C 1
ATOM 3021 O O . VAL B 1 88 ? -13.992 -0.401 7.766 1 98.88 88 VAL B O 1
ATOM 3024 N N . CYS B 1 89 ? -12.258 0.306 8.961 1 98.88 89 CYS B N 1
ATOM 3025 C CA . CYS B 1 89 ? -11.328 -0.64 8.359 1 98.88 89 CYS B CA 1
ATOM 3026 C C . CYS B 1 89 ? -10.008 -0.68 9.125 1 98.88 89 CYS B C 1
ATOM 3028 O O . CYS B 1 89 ? -9.727 0.214 9.93 1 98.88 89 CYS B O 1
ATOM 3030 N N . ASP B 1 90 ? -9.211 -1.705 8.922 1 98.88 90 ASP B N 1
ATOM 3031 C CA . ASP B 1 90 ? -7.844 -1.813 9.43 1 98.88 90 ASP B CA 1
ATOM 3032 C C . ASP B 1 90 ? -6.875 -0.976 8.602 1 98.88 90 ASP B C 1
ATOM 3034 O O . ASP B 1 90 ? -7.16 -0.657 7.445 1 98.88 90 ASP B O 1
ATOM 3038 N N . ASN B 1 91 ? -5.758 -0.588 9.203 1 98.81 91 ASN B N 1
ATOM 3039 C CA . ASN B 1 91 ? -4.652 0.03 8.484 1 98.81 91 ASN B CA 1
ATOM 3040 C C . ASN B 1 91 ? -4.09 -0.9 7.414 1 98.81 91 ASN B C 1
ATOM 3042 O O . ASN B 1 91 ? -3.59 -1.982 7.727 1 98.81 91 ASN B O 1
ATOM 3046 N N . PRO B 1 92 ? -4.203 -0.533 6.125 1 98.5 92 PRO B N 1
ATOM 3047 C CA . PRO B 1 92 ? -3.631 -1.398 5.09 1 98.5 92 PRO B CA 1
ATOM 3048 C C . PRO B 1 92 ? -2.105 -1.438 5.125 1 98.5 92 PRO B C 1
ATOM 3050 O O . PRO B 1 92 ? -1.496 -2.379 4.613 1 98.5 92 PRO B O 1
ATOM 3053 N N . SER B 1 93 ? -1.469 -0.421 5.645 1 98.44 93 SER B N 1
ATOM 3054 C CA . SER B 1 93 ? -0.023 -0.407 5.84 1 98.44 93 SER B CA 1
ATOM 3055 C C . SER B 1 93 ? 0.377 -1.223 7.066 1 98.44 93 SER B C 1
ATOM 3057 O O . SER B 1 93 ? -0.462 -1.527 7.914 1 98.44 93 SER B O 1
ATOM 3059 N N . ASN B 1 94 ? 1.655 -1.554 7.172 1 98.5 94 ASN B N 1
ATOM 3060 C CA . ASN B 1 94 ? 2.229 -2.184 8.359 1 98.5 94 ASN B CA 1
ATOM 3061 C C . ASN B 1 94 ? 2.133 -1.271 9.578 1 98.5 94 ASN B C 1
ATOM 3063 O O . ASN B 1 94 ? 2.926 -0.341 9.727 1 98.5 94 ASN B O 1
ATOM 3067 N N . PRO B 1 95 ? 1.2 -1.539 10.484 1 98.31 95 PRO B N 1
ATOM 3068 C CA . PRO B 1 95 ? 0.973 -0.567 11.555 1 98.31 95 PRO B CA 1
ATOM 3069 C C . PRO B 1 95 ? 2.139 -0.491 12.539 1 98.31 95 PRO B C 1
ATOM 3071 O O . PRO B 1 95 ? 2.234 0.463 13.32 1 98.31 95 PRO B O 1
ATOM 3074 N N . GLU B 1 96 ? 3 -1.446 12.555 1 98.12 96 GLU B N 1
ATOM 3075 C CA . GLU B 1 96 ? 4.184 -1.395 13.406 1 98.12 96 GLU B CA 1
ATOM 3076 C C . GLU B 1 96 ? 5.191 -0.369 12.891 1 98.12 96 GLU B C 1
ATOM 3078 O O . GLU B 1 96 ? 5.98 0.173 13.664 1 98.12 96 GLU B O 1
ATOM 3083 N N . LEU B 1 97 ? 5.074 -0.159 11.609 1 98.62 97 LEU B N 1
ATOM 3084 C CA . LEU B 1 97 ? 6.113 0.643 10.977 1 98.62 97 LEU B CA 1
ATOM 3085 C C . LEU B 1 97 ? 5.531 1.928 10.398 1 98.62 97 LEU B C 1
ATOM 3087 O O . LEU B 1 97 ? 6.266 2.883 10.133 1 98.62 97 LEU B O 1
ATOM 3091 N N . ALA B 1 98 ? 4.211 1.914 10.172 1 98.62 98 ALA B N 1
ATOM 3092 C CA . ALA B 1 98 ? 3.561 3.043 9.516 1 98.62 98 ALA B CA 1
ATOM 3093 C C . ALA B 1 98 ? 2.256 3.408 10.219 1 98.62 98 ALA B C 1
ATOM 3095 O O . ALA B 1 98 ? 1.248 2.715 10.07 1 98.62 98 ALA B O 1
ATOM 3096 N N . ARG B 1 99 ? 2.246 4.48 10.883 1 98.5 99 ARG B N 1
ATOM 3097 C CA . ARG B 1 99 ? 1.017 5.027 11.445 1 98.5 99 ARG B CA 1
ATOM 3098 C C . ARG B 1 99 ? 0.336 5.973 10.469 1 98.5 99 ARG B C 1
ATOM 3100 O O . ARG B 1 99 ? 0.989 6.535 9.578 1 98.5 99 ARG B O 1
ATOM 3107 N N . PHE B 1 100 ? -0.96 6.16 10.625 1 98.81 100 PHE B N 1
ATOM 3108 C CA . PHE B 1 100 ? -1.582 7.281 9.938 1 98.81 100 PHE B CA 1
ATOM 3109 C C . PHE B 1 100 ? -0.978 8.602 10.398 1 98.81 100 PHE B C 1
ATOM 3111 O O . PHE B 1 100 ? -0.437 8.695 11.5 1 98.81 100 PHE B O 1
ATOM 3118 N N . ASN B 1 101 ? -1.077 9.586 9.531 1 98.5 101 ASN B N 1
ATOM 3119 C CA . ASN B 1 101 ? -0.307 10.805 9.758 1 98.5 101 ASN B CA 1
ATOM 3120 C C . ASN B 1 101 ? -1.135 12.055 9.477 1 98.5 101 ASN B C 1
ATOM 3122 O O . ASN B 1 101 ? -1.29 12.914 10.344 1 98.5 101 ASN B O 1
ATOM 3126 N N . ASP B 1 102 ? -1.616 12.203 8.336 1 98.38 102 ASP B N 1
ATOM 3127 C CA . ASP B 1 102 ? -2.357 13.383 7.879 1 98.38 102 ASP B CA 1
ATOM 3128 C C . ASP B 1 102 ? -3.574 12.977 7.051 1 98.38 102 ASP B C 1
ATOM 3130 O O . ASP B 1 102 ? -3.635 11.859 6.531 1 98.38 102 ASP B O 1
ATOM 3134 N N . GLY B 1 103 ? -4.508 13.852 6.957 1 98.5 103 GLY B N 1
ATOM 3135 C CA . GLY B 1 103 ? -5.727 13.57 6.211 1 98.5 103 GLY B CA 1
ATOM 3136 C C . GLY B 1 103 ? -6.754 14.688 6.305 1 98.5 103 GLY B C 1
ATOM 3137 O O . GLY B 1 103 ? -6.426 15.812 6.688 1 98.5 103 GLY B O 1
ATOM 3138 N N . GLY B 1 104 ? -7.926 14.383 5.949 1 98.38 104 GLY B N 1
ATOM 3139 C CA . GLY B 1 104 ? -9.047 15.312 5.902 1 98.38 104 GLY B CA 1
ATOM 3140 C C . GLY B 1 104 ? -10.117 14.906 4.91 1 98.38 104 GLY B C 1
ATOM 3141 O O . GLY B 1 104 ? -10.172 13.75 4.484 1 98.38 104 GLY B O 1
ATOM 3142 N N . THR B 1 105 ? -11.008 15.859 4.629 1 98.5 105 THR B N 1
ATOM 3143 C CA . THR B 1 105 ? -12.125 15.547 3.742 1 98.5 105 THR B CA 1
ATOM 3144 C C . THR B 1 105 ? -11.992 16.297 2.42 1 98.5 105 THR B C 1
ATOM 3146 O O . THR B 1 105 ? -11.367 17.359 2.361 1 98.5 105 THR B O 1
ATOM 3149 N N . ASP B 1 106 ? -12.523 15.672 1.401 1 98.06 106 ASP B N 1
ATOM 3150 C CA . ASP B 1 106 ? -12.648 16.406 0.146 1 98.06 106 ASP B CA 1
ATOM 3151 C C . ASP B 1 106 ? -13.961 17.188 0.094 1 98.06 106 ASP B C 1
ATOM 3153 O O . ASP B 1 106 ? -14.648 17.328 1.107 1 98.06 106 ASP B O 1
ATOM 3157 N N . ARG B 1 107 ? -14.289 17.766 -1.099 1 96.31 107 ARG B N 1
ATOM 3158 C CA . ARG B 1 107 ? -15.414 18.688 -1.228 1 96.31 107 ARG B CA 1
ATOM 3159 C C . ARG B 1 107 ? -16.75 17.938 -1.233 1 96.31 107 ARG B C 1
ATOM 3161 O O . ARG B 1 107 ? -17.812 18.547 -1.176 1 96.31 107 ARG B O 1
ATOM 3168 N N . GLU B 1 108 ? -16.672 16.609 -1.259 1 96.81 108 GLU B N 1
ATOM 3169 C CA . GLU B 1 108 ? -17.875 15.781 -1.211 1 96.81 108 GLU B CA 1
ATOM 3170 C C . GLU B 1 108 ? -18.062 15.164 0.172 1 96.81 108 GLU B C 1
ATOM 3172 O O . GLU B 1 108 ? -19 14.391 0.389 1 96.81 108 GLU B O 1
ATOM 3177 N N . GLY B 1 109 ? -17.188 15.484 1.068 1 97.88 109 GLY B N 1
ATOM 3178 C CA . GLY B 1 109 ? -17.266 14.969 2.426 1 97.88 109 GLY B CA 1
ATOM 3179 C C . GLY B 1 109 ? -16.719 13.562 2.564 1 97.88 109 GLY B C 1
ATOM 3180 O O . GLY B 1 109 ? -17.078 12.828 3.486 1 97.88 109 GLY B O 1
ATOM 3181 N N . ARG B 1 110 ? -15.984 13.078 1.629 1 98.69 110 ARG B N 1
ATOM 3182 C CA . ARG B 1 110 ? -15.266 11.82 1.782 1 98.69 110 ARG B CA 1
ATOM 3183 C C . ARG B 1 110 ? -14 12 2.611 1 98.69 110 ARG B C 1
ATOM 3185 O O . ARG B 1 110 ? -13.375 13.062 2.561 1 98.69 110 ARG B O 1
ATOM 3192 N N . PHE B 1 111 ? -13.594 10.953 3.332 1 98.94 111 PHE B N 1
ATOM 3193 C CA . PHE B 1 111 ? -12.469 11.055 4.262 1 98.94 111 PHE B CA 1
ATOM 3194 C C . PHE B 1 111 ? -11.219 10.422 3.67 1 98.94 111 PHE B C 1
ATOM 3196 O O . PHE B 1 111 ? -11.266 9.305 3.15 1 98.94 111 PHE B O 1
ATOM 3203 N N . TYR B 1 112 ? -10.156 11.148 3.711 1 98.94 112 TYR B N 1
ATOM 3204 C CA . TYR B 1 112 ? -8.836 10.688 3.277 1 98.94 112 TYR B CA 1
ATOM 3205 C C . TYR B 1 112 ? -7.883 10.594 4.461 1 98.94 112 TYR B C 1
ATOM 3207 O O . TYR B 1 112 ? -7.883 11.453 5.344 1 98.94 112 TYR B O 1
ATOM 3215 N N . ALA B 1 113 ? -7.055 9.609 4.488 1 98.94 113 ALA B N 1
ATOM 3216 C CA . ALA B 1 113 ? -6.039 9.422 5.52 1 98.94 113 ALA B CA 1
ATOM 3217 C C . ALA B 1 113 ? -4.773 8.797 4.941 1 98.94 113 ALA B C 1
ATOM 3219 O O . ALA B 1 113 ? -4.828 7.742 4.309 1 98.94 113 ALA B O 1
ATOM 3220 N N . GLY B 1 114 ? -3.662 9.469 5.098 1 98.81 114 GLY B N 1
ATOM 3221 C CA . GLY B 1 114 ? -2.377 8.984 4.621 1 98.81 114 GLY B CA 1
ATOM 3222 C C . GLY B 1 114 ? -1.457 8.531 5.738 1 98.81 114 GLY B C 1
ATOM 3223 O O . GLY B 1 114 ? -1.539 9.031 6.859 1 98.81 114 GLY B O 1
ATOM 3224 N N . THR B 1 115 ? -0.556 7.578 5.457 1 98.88 115 THR B N 1
ATOM 3225 C CA . THR B 1 115 ? 0.344 7.043 6.473 1 98.88 115 THR B CA 1
ATOM 3226 C C . THR B 1 115 ? 1.745 7.625 6.316 1 98.88 115 THR B C 1
ATOM 3228 O O . THR B 1 115 ? 2.01 8.375 5.371 1 98.88 115 THR B O 1
ATOM 3231 N N . PHE B 1 116 ? 2.543 7.422 7.293 1 98.81 116 PHE B N 1
ATOM 3232 C CA . PHE B 1 116 ? 3.953 7.789 7.355 1 98.81 116 PHE B CA 1
ATOM 3233 C C . PHE B 1 116 ? 4.824 6.562 7.59 1 98.81 116 PHE B C 1
ATOM 3235 O O . PHE B 1 116 ? 4.664 5.863 8.594 1 98.81 116 PHE B O 1
ATOM 3242 N N . TRP B 1 117 ? 5.727 6.293 6.641 1 98.75 117 TRP B N 1
ATOM 3243 C CA . TRP B 1 117 ? 6.609 5.137 6.742 1 98.75 117 TRP B CA 1
ATOM 3244 C C . TRP B 1 117 ? 7.816 5.449 7.625 1 98.75 117 TRP B C 1
ATOM 3246 O O . TRP B 1 117 ? 8.781 6.066 7.168 1 98.75 117 TRP B O 1
ATOM 3256 N N . GLY B 1 118 ? 7.875 4.961 8.781 1 98.31 118 GLY B N 1
ATOM 3257 C CA . GLY B 1 118 ? 8.797 5.324 9.844 1 98.31 118 GLY B CA 1
ATOM 3258 C C . GLY B 1 118 ? 10.242 4.969 9.523 1 98.31 118 GLY B C 1
ATOM 3259 O O . GLY B 1 118 ? 11.148 5.777 9.727 1 98.31 118 GLY B O 1
ATOM 3260 N N . PRO B 1 119 ? 10.492 3.758 9 1 97.81 119 PRO B N 1
ATOM 3261 C CA . PRO B 1 119 ? 11.875 3.328 8.773 1 97.81 119 PRO B CA 1
ATOM 3262 C C . PRO B 1 119 ? 12.625 4.234 7.805 1 97.81 119 PRO B C 1
ATOM 3264 O O . PRO B 1 119 ? 13.852 4.367 7.898 1 97.81 119 PRO B O 1
ATOM 3267 N N . GLY B 1 120 ? 11.961 4.762 6.812 1 97.62 120 GLY B N 1
ATOM 3268 C CA . GLY B 1 120 ? 12.539 5.73 5.891 1 97.62 120 GLY B CA 1
ATOM 3269 C C . GLY B 1 120 ? 13.453 5.094 4.855 1 97.62 120 GLY B C 1
ATOM 3270 O O . GLY B 1 120 ? 14.195 5.793 4.164 1 97.62 120 GLY B O 1
ATOM 3271 N N . ASP B 1 121 ? 13.422 3.799 4.766 1 98 121 ASP B N 1
ATOM 3272 C CA . ASP B 1 121 ? 14.328 3.086 3.871 1 98 121 ASP B CA 1
ATOM 3273 C C . ASP B 1 121 ? 13.742 2.971 2.469 1 98 121 ASP B C 1
ATOM 3275 O O . ASP B 1 121 ? 14.453 2.686 1.508 1 98 121 ASP B O 1
ATOM 3279 N N . TYR B 1 122 ? 12.484 3.16 2.205 1 98.19 122 TYR B N 1
ATOM 3280 C CA . TYR B 1 122 ? 11.805 3.27 0.918 1 98.19 122 TYR B CA 1
ATOM 3281 C C . TYR B 1 122 ? 10.422 3.883 1.083 1 98.19 122 TYR B C 1
ATOM 3283 O O . TYR B 1 122 ? 10 4.184 2.201 1 98.19 122 TYR B O 1
ATOM 3291 N N . ASN B 1 123 ? 9.742 4.141 -0.007 1 98.56 123 ASN B N 1
ATOM 3292 C CA . ASN B 1 123 ? 8.422 4.754 -0.019 1 98.56 123 ASN B CA 1
ATOM 3293 C C . ASN B 1 123 ? 7.328 3.727 0.271 1 98.56 123 ASN B C 1
ATOM 3295 O O . ASN B 1 123 ? 6.598 3.32 -0.635 1 98.56 123 ASN B O 1
ATOM 3299 N N . GLY B 1 124 ? 7.109 3.426 1.582 1 98.69 124 GLY B N 1
ATOM 3300 C CA . GLY B 1 124 ? 6.199 2.363 1.98 1 98.69 124 GLY B CA 1
ATOM 3301 C C . GLY B 1 124 ? 4.859 2.877 2.467 1 98.69 124 GLY B C 1
ATOM 3302 O O . GLY B 1 124 ? 3.988 2.09 2.846 1 98.69 124 GLY B O 1
ATOM 3303 N N . ALA B 1 125 ? 4.617 4.191 2.42 1 98.62 125 ALA B N 1
ATOM 3304 C CA . ALA B 1 125 ? 3.377 4.766 2.934 1 98.62 125 ALA B CA 1
ATOM 3305 C C . ALA B 1 125 ? 2.279 4.738 1.873 1 98.62 125 ALA B C 1
ATOM 3307 O O . ALA B 1 125 ? 2.545 4.461 0.702 1 98.62 125 ALA B O 1
ATOM 3308 N N . LEU B 1 126 ? 1.038 4.961 2.326 1 98.75 126 LEU B N 1
ATOM 3309 C CA . LEU B 1 126 ? -0.146 4.875 1.479 1 98.75 126 LEU B CA 1
ATOM 3310 C C . LEU B 1 126 ? -1.087 6.047 1.739 1 98.75 126 LEU B C 1
ATOM 3312 O O . LEU B 1 126 ? -0.944 6.754 2.74 1 98.75 126 LEU B O 1
ATOM 3316 N N . LEU B 1 127 ? -1.96 6.281 0.775 1 98.75 127 LEU B N 1
ATOM 3317 C CA . LEU B 1 127 ? -3.098 7.176 0.957 1 98.75 127 LEU B CA 1
ATOM 3318 C C . LEU B 1 127 ? -4.414 6.434 0.745 1 98.75 127 LEU B C 1
ATOM 3320 O O . LEU B 1 127 ? -4.609 5.793 -0.289 1 98.75 127 LEU B O 1
ATOM 3324 N N . MET B 1 128 ? -5.336 6.586 1.721 1 98.62 128 MET B N 1
ATOM 3325 C CA . MET B 1 128 ? -6.645 5.941 1.677 1 98.62 128 MET B CA 1
ATOM 3326 C C . MET B 1 128 ? -7.754 6.977 1.528 1 98.62 128 MET B C 1
ATOM 3328 O O . MET B 1 128 ? -7.582 8.141 1.9 1 98.62 128 MET B O 1
ATOM 3332 N N . ARG B 1 129 ? -8.82 6.5 0.967 1 98.81 129 ARG B N 1
ATOM 3333 C CA . ARG B 1 129 ? -10.078 7.242 0.954 1 98.81 129 ARG B CA 1
ATOM 3334 C C . ARG B 1 129 ? -11.219 6.398 1.508 1 98.81 129 ARG B C 1
ATOM 3336 O O . ARG B 1 129 ? -11.336 5.215 1.188 1 98.81 129 ARG B O 1
ATOM 3343 N N . VAL B 1 130 ? -11.977 6.875 2.383 1 98.88 130 VAL B N 1
ATOM 3344 C CA . VAL B 1 130 ? -13.258 6.316 2.805 1 98.88 130 VAL B CA 1
ATOM 3345 C C . VAL B 1 130 ? -14.398 7.129 2.203 1 98.88 130 VAL B C 1
ATOM 3347 O O . VAL B 1 130 ? -14.531 8.328 2.471 1 98.88 130 VAL B O 1
ATOM 3350 N N . ASP B 1 131 ? -15.234 6.512 1.393 1 98.62 131 ASP B N 1
ATOM 3351 C CA . ASP B 1 131 ? -16.312 7.246 0.746 1 98.62 131 ASP B CA 1
ATOM 3352 C C . ASP B 1 131 ? -17.5 7.41 1.687 1 98.62 131 ASP B C 1
ATOM 3354 O O . ASP B 1 131 ? -17.438 7.035 2.857 1 98.62 131 ASP B O 1
ATOM 3358 N N . ASN B 1 132 ? -18.578 8.016 1.17 1 98.62 132 ASN B N 1
ATOM 3359 C CA . ASN B 1 132 ? -19.703 8.391 2.01 1 98.62 132 ASN B CA 1
ATOM 3360 C C . ASN B 1 132 ? -20.484 7.16 2.473 1 98.62 132 ASN B C 1
ATOM 3362 O O . ASN B 1 132 ? -21.281 7.238 3.412 1 98.62 132 ASN B O 1
ATOM 3366 N N . ASP B 1 133 ? -20.297 5.977 1.818 1 98.5 133 ASP B N 1
ATOM 3367 C CA . ASP B 1 133 ? -20.922 4.715 2.221 1 98.5 133 ASP B CA 1
ATOM 3368 C C . ASP B 1 133 ? -19.984 3.908 3.121 1 98.5 133 ASP B C 1
ATOM 3370 O O . ASP B 1 133 ? -20.188 2.705 3.305 1 98.5 133 ASP B O 1
ATOM 3374 N N . LEU B 1 134 ? -18.891 4.523 3.611 1 98.62 134 LEU B N 1
ATOM 3375 C CA . LEU B 1 134 ? -17.938 3.939 4.539 1 98.62 134 LEU B CA 1
ATOM 3376 C C . LEU B 1 134 ? -17.141 2.828 3.865 1 98.62 134 LEU B C 1
ATOM 3378 O O . LEU B 1 134 ? -16.734 1.866 4.523 1 98.62 134 LEU B O 1
ATOM 3382 N N . LYS B 1 135 ? -16.969 2.898 2.57 1 98.38 135 LYS B N 1
ATOM 3383 C CA . LYS B 1 135 ? -16.125 1.953 1.839 1 98.38 135 LYS B CA 1
ATOM 3384 C C . LYS B 1 135 ? -14.703 2.484 1.685 1 98.38 135 LYS B C 1
ATOM 3386 O O . LYS B 1 135 ? -14.492 3.547 1.093 1 98.38 135 LYS B O 1
ATOM 3391 N N . PRO B 1 136 ? -13.727 1.771 2.225 1 98.69 136 PRO B N 1
ATOM 3392 C CA . PRO B 1 136 ? -12.336 2.205 2.09 1 98.69 136 PRO B CA 1
ATOM 3393 C C . PRO B 1 136 ? -11.719 1.796 0.756 1 98.69 136 PRO B C 1
ATOM 3395 O O . PRO B 1 136 ? -12.125 0.793 0.164 1 98.69 136 PRO B O 1
ATOM 3398 N N . LYS B 1 137 ? -10.789 2.545 0.327 1 98.44 137 LYS B N 1
ATOM 3399 C CA . LYS B 1 137 ? -10.008 2.289 -0.876 1 98.44 137 LYS B CA 1
ATOM 3400 C C . LYS B 1 137 ? -8.594 2.863 -0.746 1 98.44 137 LYS B C 1
ATOM 3402 O O . LYS B 1 137 ? -8.422 4.012 -0.331 1 98.44 137 LYS B O 1
ATOM 3407 N N . VAL B 1 138 ? -7.543 2.078 -1.004 1 98.69 138 VAL B N 1
ATOM 3408 C CA . VAL B 1 138 ? -6.199 2.633 -1.139 1 98.69 138 VAL B CA 1
ATOM 3409 C C . VAL B 1 138 ? -6.062 3.332 -2.488 1 98.69 138 VAL B C 1
ATOM 3411 O O . VAL B 1 138 ? -6.152 2.693 -3.539 1 98.69 138 VAL B O 1
ATOM 3414 N N . ILE B 1 139 ? -5.777 4.617 -2.484 1 97.88 139 ILE B N 1
ATOM 3415 C CA . ILE B 1 139 ? -5.898 5.324 -3.752 1 97.88 139 ILE B CA 1
ATOM 3416 C C . ILE B 1 139 ? -4.512 5.727 -4.254 1 97.88 139 ILE B C 1
ATOM 3418 O O . ILE B 1 139 ? -4.348 6.102 -5.414 1 97.88 139 ILE B O 1
ATOM 3422 N N . GLN B 1 140 ? -3.51 5.664 -3.367 1 98 140 GLN B N 1
ATOM 3423 C CA . GLN B 1 140 ? -2.152 5.988 -3.793 1 98 140 GLN B CA 1
ATOM 3424 C C . GLN B 1 140 ? -1.121 5.203 -2.984 1 98 140 GLN B C 1
ATOM 3426 O O . GLN B 1 140 ? -1.331 4.93 -1.802 1 98 140 GLN B O 1
ATOM 3431 N N . CYS B 1 141 ? 0.005 4.887 -3.605 1 98.25 141 CYS B N 1
ATOM 3432 C CA . CYS B 1 141 ? 1.174 4.262 -2.996 1 98.25 141 CYS B CA 1
ATOM 3433 C C . CYS B 1 141 ? 2.451 4.992 -3.395 1 98.25 141 CYS B C 1
ATOM 3435 O O . CYS B 1 141 ? 2.396 6.09 -3.955 1 98.25 141 CYS B O 1
ATOM 3437 N N . ASP B 1 142 ? 3.643 4.434 -3.031 1 97.75 142 ASP B N 1
ATOM 3438 C CA . ASP B 1 142 ? 4.945 5.016 -3.33 1 97.75 142 ASP B CA 1
ATOM 3439 C C . ASP B 1 142 ? 5.098 6.387 -2.674 1 97.75 142 ASP B C 1
ATOM 3441 O O . ASP B 1 142 ? 5.406 7.375 -3.348 1 97.75 142 ASP B O 1
ATOM 3445 N N . ILE B 1 143 ? 4.738 6.465 -1.445 1 98.38 143 ILE B N 1
ATOM 3446 C CA . ILE B 1 143 ? 4.812 7.645 -0.587 1 98.38 143 ILE B CA 1
ATOM 3447 C C . ILE B 1 143 ? 5.73 7.363 0.599 1 98.38 143 ILE B C 1
ATOM 3449 O O . ILE B 1 143 ? 5.719 6.262 1.153 1 98.38 143 ILE B O 1
ATOM 3453 N N . HIS B 1 144 ? 6.551 8.328 0.98 1 98.62 144 HIS B N 1
ATOM 3454 C CA . HIS B 1 144 ? 7.32 8.18 2.209 1 98.62 144 HIS B CA 1
ATOM 3455 C C . HIS B 1 144 ? 6.535 8.672 3.418 1 98.62 144 HIS B C 1
ATOM 3457 O O . HIS B 1 144 ? 6.422 7.969 4.422 1 98.62 144 HIS B O 1
ATOM 3463 N N . GLY B 1 145 ? 6.008 9.812 3.301 1 98.69 145 GLY B N 1
ATOM 3464 C CA . GLY B 1 145 ? 5.152 10.406 4.32 1 98.69 145 GLY B CA 1
ATOM 3465 C C . GLY B 1 145 ? 4.035 11.258 3.742 1 98.69 145 GLY B C 1
ATOM 3466 O O . GLY B 1 145 ? 4.285 12.328 3.184 1 98.69 145 GLY B O 1
ATOM 3467 N N . ALA B 1 146 ? 2.814 10.828 3.98 1 98.56 146 ALA B N 1
ATOM 3468 C CA . ALA B 1 146 ? 1.65 11.516 3.424 1 98.56 146 ALA B CA 1
ATOM 3469 C C . ALA B 1 146 ? 1.294 12.75 4.25 1 98.56 146 ALA B C 1
ATOM 3471 O O . ALA B 1 146 ? 1.022 12.641 5.449 1 98.56 146 ALA B O 1
ATOM 3472 N N . ASN B 1 147 ? 1.253 13.93 3.629 1 98.69 147 ASN B N 1
ATOM 3473 C CA . ASN B 1 147 ? 0.89 15.195 4.258 1 98.69 147 ASN B CA 1
ATOM 3474 C C . ASN B 1 147 ? 0.217 16.141 3.268 1 98.69 147 ASN B C 1
ATOM 3476 O O . ASN B 1 147 ? 0.099 15.82 2.082 1 98.69 147 ASN B O 1
ATOM 3480 N N . GLY B 1 148 ? -0.239 17.188 3.77 1 98.75 148 GLY B N 1
ATOM 3481 C CA . GLY B 1 148 ? -0.586 18.375 2.986 1 98.75 148 GLY B CA 1
ATOM 3482 C C . GLY B 1 148 ? -1.792 18.156 2.092 1 98.75 148 GLY B C 1
ATOM 3483 O O . GLY B 1 148 ? -1.889 18.75 1.019 1 98.75 148 GLY B O 1
ATOM 3484 N N . LEU B 1 149 ? -2.65 17.297 2.441 1 98.62 149 LEU B N 1
ATOM 3485 C CA . LEU B 1 149 ? -3.846 17.016 1.654 1 98.62 149 LEU B CA 1
ATOM 3486 C C . LEU B 1 149 ? -4.707 18.266 1.507 1 98.62 149 LEU B C 1
ATOM 3488 O O . LEU B 1 149 ? -5.027 18.922 2.498 1 98.62 149 LEU B O 1
ATOM 3492 N N . ALA B 1 150 ? -5.051 18.578 0.344 1 98.31 150 ALA B N 1
ATOM 3493 C CA . ALA B 1 150 ? -5.977 19.672 0.031 1 98.31 150 ALA B CA 1
ATOM 3494 C C . ALA B 1 150 ? -6.59 19.484 -1.354 1 98.31 150 ALA B C 1
ATOM 3496 O O . ALA B 1 150 ? -6.078 18.719 -2.172 1 98.31 150 ALA B O 1
ATOM 3497 N N . PHE B 1 151 ? -7.676 20.156 -1.588 1 98 151 PHE B N 1
ATOM 3498 C CA . PHE B 1 151 ? -8.406 20.016 -2.84 1 98 151 PHE B CA 1
ATOM 3499 C C . PHE B 1 151 ? -8.766 21.375 -3.418 1 98 151 PHE B C 1
ATOM 3501 O O . PHE B 1 151 ? -9.141 22.297 -2.68 1 98 151 PHE B O 1
ATOM 3508 N N . SER B 1 152 ? -8.648 21.469 -4.746 1 97.38 152 SER B N 1
ATOM 3509 C CA . SER B 1 152 ? -9.156 22.672 -5.395 1 97.38 152 SER B CA 1
ATOM 3510 C C . SER B 1 152 ? -10.672 22.766 -5.242 1 97.38 152 SER B C 1
ATOM 3512 O O . SER B 1 152 ? -11.352 21.766 -5.016 1 97.38 152 SER B O 1
ATOM 3514 N N . ALA B 1 153 ? -11.148 23.984 -5.395 1 96.19 153 ALA B N 1
ATOM 3515 C CA . ALA B 1 153 ? -12.57 24.25 -5.191 1 96.19 153 ALA B CA 1
ATOM 3516 C C . ALA B 1 153 ? -13.422 23.438 -6.16 1 96.19 153 ALA B C 1
ATOM 3518 O O . ALA B 1 153 ? -14.5 22.953 -5.797 1 96.19 153 ALA B O 1
ATOM 3519 N N . ASP B 1 154 ? -12.938 23.281 -7.371 1 95.31 154 ASP B N 1
ATOM 3520 C CA . ASP B 1 154 ? -13.703 22.578 -8.398 1 95.31 154 ASP B CA 1
ATOM 3521 C C . ASP B 1 154 ? -13.438 21.062 -8.344 1 95.31 154 ASP B C 1
ATOM 3523 O O . ASP B 1 154 ? -13.938 20.312 -9.188 1 95.31 154 ASP B O 1
ATOM 3527 N N . GLN B 1 155 ? -12.602 20.609 -7.496 1 95 155 GLN B N 1
ATOM 3528 C CA . GLN B 1 155 ? -12.289 19.203 -7.227 1 95 155 GLN B CA 1
ATOM 3529 C C . GLN B 1 155 ? -11.609 18.562 -8.43 1 95 155 GLN B C 1
ATOM 3531 O O . GLN B 1 155 ? -11.734 17.344 -8.641 1 95 155 GLN B O 1
ATOM 3536 N N . ARG B 1 156 ? -10.992 19.391 -9.141 1 96.5 156 ARG B N 1
ATOM 3537 C CA . ARG B 1 156 ? -10.25 18.844 -10.273 1 96.5 156 ARG B CA 1
ATOM 3538 C C . ARG B 1 156 ? -8.828 18.469 -9.867 1 96.5 156 ARG B C 1
ATOM 3540 O O . ARG B 1 156 ? -8.164 17.688 -10.57 1 96.5 156 ARG B O 1
ATOM 3547 N N . TRP B 1 157 ? -8.383 19.047 -8.727 1 97.94 157 TRP B N 1
ATOM 3548 C CA . TRP B 1 157 ? -7.012 18.797 -8.289 1 97.94 157 TRP B CA 1
ATOM 3549 C C . TRP B 1 157 ? -6.977 18.406 -6.816 1 97.94 157 TRP B C 1
ATOM 3551 O O . TRP B 1 157 ? -7.594 19.078 -5.977 1 97.94 157 TRP B O 1
ATOM 3561 N N . MET B 1 158 ? -6.223 17.344 -6.539 1 98.56 158 MET B N 1
ATOM 3562 C CA . MET B 1 158 ? -5.805 16.984 -5.184 1 98.56 158 MET B CA 1
ATOM 3563 C C . MET B 1 158 ? -4.332 17.312 -4.965 1 98.56 158 MET B C 1
ATOM 3565 O O . MET B 1 158 ? -3.486 16.969 -5.797 1 98.56 158 MET B O 1
ATOM 3569 N N . TYR B 1 159 ? -4.047 17.984 -3.898 1 98.75 159 TYR B N 1
ATOM 3570 C CA . TYR B 1 159 ? -2.664 18.281 -3.531 1 98.75 159 TYR B CA 1
ATOM 3571 C C . TYR B 1 159 ? -2.236 17.453 -2.324 1 98.75 159 TYR B C 1
ATOM 3573 O O . TYR B 1 159 ? -3.01 17.266 -1.383 1 98.75 159 TYR B O 1
ATOM 3581 N N . THR B 1 160 ? -1.046 16.953 -2.383 1 98.75 160 THR B N 1
ATOM 3582 C CA . THR B 1 160 ? -0.414 16.281 -1.25 1 98.75 160 THR B CA 1
ATOM 3583 C C . THR B 1 160 ? 1.063 16.656 -1.159 1 98.75 160 THR B C 1
ATOM 3585 O O . THR B 1 160 ? 1.702 16.938 -2.176 1 98.75 160 THR B O 1
ATOM 3588 N N . SER B 1 161 ? 1.543 16.703 0.006 1 98.75 161 SER B N 1
ATOM 3589 C CA . SER B 1 161 ? 2.988 16.781 0.189 1 98.75 161 SER B CA 1
ATOM 3590 C C . SER B 1 161 ? 3.553 15.445 0.676 1 98.75 161 SER B C 1
ATOM 3592 O O . SER B 1 161 ? 2.887 14.719 1.415 1 98.75 161 SER B O 1
ATOM 3594 N N . ASP B 1 162 ? 4.672 15.07 0.186 1 98.75 162 ASP B N 1
ATOM 3595 C CA . ASP B 1 162 ? 5.516 14 0.707 1 98.75 162 ASP B CA 1
ATOM 3596 C C . ASP B 1 162 ? 6.738 14.57 1.425 1 98.75 162 ASP B C 1
ATOM 3598 O O . ASP B 1 162 ? 7.801 14.742 0.818 1 98.75 162 ASP B O 1
ATOM 3602 N N . THR B 1 163 ? 6.617 14.805 2.705 1 98.56 163 THR B N 1
ATOM 3603 C CA . THR B 1 163 ? 7.504 15.672 3.475 1 98.56 163 THR B CA 1
ATOM 3604 C C . THR B 1 163 ? 8.945 15.164 3.402 1 98.56 163 THR B C 1
ATOM 3606 O O . THR B 1 163 ? 9.844 15.898 2.971 1 98.56 163 THR B O 1
ATOM 3609 N N . PRO B 1 164 ? 9.172 13.875 3.701 1 98.19 164 PRO B N 1
ATOM 3610 C CA . PRO B 1 164 ? 10.57 13.438 3.668 1 98.19 164 PRO B CA 1
ATOM 3611 C C . PRO B 1 164 ? 11.18 13.516 2.271 1 98.19 164 PRO B C 1
ATOM 3613 O O . PRO B 1 164 ? 12.398 13.68 2.131 1 98.19 164 PRO B O 1
ATOM 3616 N N . ASN B 1 165 ? 10.375 13.391 1.272 1 98.44 165 ASN B N 1
ATOM 3617 C CA . ASN B 1 165 ? 10.867 13.477 -0.098 1 98.44 165 ASN B CA 1
ATOM 3618 C C . ASN B 1 165 ? 10.945 14.93 -0.572 1 98.44 165 ASN B C 1
ATOM 3620 O O . ASN B 1 165 ? 11.336 15.188 -1.712 1 98.44 165 ASN B O 1
ATOM 3624 N N . ALA B 1 166 ? 10.539 15.891 0.201 1 98.75 166 ALA B N 1
ATOM 3625 C CA . ALA B 1 166 ? 10.625 17.328 -0.049 1 98.75 166 ALA B CA 1
ATOM 3626 C C . ALA B 1 166 ? 9.914 17.703 -1.344 1 98.75 166 ALA B C 1
ATOM 3628 O O . ALA B 1 166 ? 10.469 18.406 -2.182 1 98.75 166 ALA B O 1
ATOM 3629 N N . VAL B 1 167 ? 8.711 17.25 -1.51 1 98.81 167 VAL B N 1
ATOM 3630 C CA . VAL B 1 167 ? 7.988 17.484 -2.752 1 98.81 167 VAL B CA 1
ATOM 3631 C C . VAL B 1 167 ? 6.504 17.688 -2.453 1 98.81 167 VAL B C 1
ATOM 3633 O O . VAL B 1 167 ? 5.949 17.031 -1.568 1 98.81 167 VAL B O 1
ATOM 3636 N N . ILE B 1 168 ? 5.871 18.641 -3.082 1 98.88 168 ILE B N 1
ATOM 3637 C CA . ILE B 1 168 ? 4.422 18.75 -3.195 1 98.88 168 ILE B CA 1
ATOM 3638 C C . ILE B 1 168 ? 3.969 18.188 -4.539 1 98.88 168 ILE B C 1
ATOM 3640 O O . ILE B 1 168 ? 4.531 18.531 -5.582 1 98.88 168 ILE B O 1
ATOM 3644 N N . TYR B 1 169 ? 2.957 17.312 -4.469 1 98.75 169 TYR B N 1
ATOM 3645 C CA . TYR B 1 169 ? 2.35 16.766 -5.676 1 98.75 169 TYR B CA 1
ATOM 3646 C C . TYR B 1 169 ? 0.967 17.359 -5.91 1 98.75 169 TYR B C 1
ATOM 3648 O O . TYR B 1 169 ? 0.303 17.797 -4.969 1 98.75 169 TYR B O 1
ATOM 3656 N N . ARG B 1 170 ? 0.579 17.406 -7.105 1 98.5 170 ARG B N 1
ATOM 3657 C CA . ARG B 1 170 ? -0.833 17.531 -7.453 1 98.5 170 ARG B CA 1
ATOM 3658 C C . ARG B 1 170 ? -1.296 16.344 -8.305 1 98.5 170 ARG B C 1
ATOM 3660 O O . ARG B 1 170 ? -0.525 15.812 -9.102 1 98.5 170 ARG B O 1
ATOM 3667 N N . THR B 1 171 ? -2.463 15.961 -8.141 1 98.38 171 THR B N 1
ATOM 3668 C CA . THR B 1 171 ? -3.068 14.812 -8.812 1 98.38 171 THR B CA 1
ATOM 3669 C C . THR B 1 171 ? -4.41 15.188 -9.43 1 98.38 171 THR B C 1
ATOM 3671 O O . THR B 1 171 ? -5.305 15.672 -8.734 1 98.38 171 THR B O 1
ATOM 3674 N N . PRO B 1 172 ? -4.562 15.023 -10.773 1 98.19 172 PRO B N 1
ATOM 3675 C CA . PRO B 1 172 ? -5.883 15.289 -11.344 1 98.19 172 PRO B CA 1
ATOM 3676 C C . PRO B 1 172 ? -6.93 14.266 -10.898 1 98.19 172 PRO B C 1
ATOM 3678 O O . PRO B 1 172 ? -6.621 13.086 -10.75 1 98.19 172 PRO B O 1
ATOM 3681 N N . LEU B 1 173 ? -8.094 14.719 -10.703 1 97.88 173 LEU B N 1
ATOM 3682 C CA . LEU B 1 173 ? -9.227 13.875 -10.352 1 97.88 173 LEU B CA 1
ATOM 3683 C C . LEU B 1 173 ? -10.289 13.906 -11.445 1 97.88 173 LEU B C 1
ATOM 3685 O O . LEU B 1 173 ? -10.555 14.961 -12.023 1 97.88 173 LEU B O 1
ATOM 3689 N N . ASP B 1 174 ? -10.898 12.797 -11.688 1 97 174 ASP B N 1
ATOM 3690 C CA . ASP B 1 174 ? -12 12.789 -12.641 1 97 174 ASP B CA 1
ATOM 3691 C C . ASP B 1 174 ? -13.32 13.164 -11.961 1 97 174 ASP B C 1
ATOM 3693 O O . ASP B 1 174 ? -13.328 13.57 -10.805 1 97 174 ASP B O 1
ATOM 3697 N N . GLU B 1 175 ? -14.414 13.031 -12.695 1 95.44 175 GLU B N 1
ATOM 3698 C CA . GLU B 1 175 ? -15.711 13.484 -12.211 1 95.44 175 GLU B CA 1
ATOM 3699 C C . GLU B 1 175 ? -16.156 12.695 -10.984 1 95.44 175 GLU B C 1
ATOM 3701 O O . GLU B 1 175 ? -16.922 13.195 -10.156 1 95.44 175 GLU B O 1
ATOM 3706 N N . GLN B 1 176 ? -15.594 11.492 -10.891 1 93.62 176 GLN B N 1
ATOM 3707 C CA . GLN B 1 176 ? -15.977 10.633 -9.773 1 93.62 176 GLN B CA 1
ATOM 3708 C C . GLN B 1 176 ? -14.969 10.742 -8.633 1 93.62 176 GLN B C 1
ATOM 3710 O O . GLN B 1 176 ? -15.117 10.086 -7.602 1 93.62 176 GLN B O 1
ATOM 3715 N N . GLY B 1 177 ? -13.93 11.57 -8.797 1 95.06 177 GLY B N 1
ATOM 3716 C CA . GLY B 1 177 ? -12.914 11.75 -7.773 1 95.06 177 GLY B CA 1
ATOM 3717 C C . GLY B 1 177 ? -11.805 10.711 -7.844 1 95.06 177 GLY B C 1
ATOM 3718 O O . GLY B 1 177 ? -11.023 10.57 -6.902 1 95.06 177 GLY B O 1
ATOM 3719 N N . GLU B 1 178 ? -11.781 9.961 -8.875 1 95.56 178 GLU B N 1
ATOM 3720 C CA . GLU B 1 178 ? -10.703 8.992 -9.055 1 95.56 178 GLU B CA 1
ATOM 3721 C C . GLU B 1 178 ? -9.43 9.672 -9.539 1 95.56 178 GLU B C 1
ATOM 3723 O O . GLU B 1 178 ? -9.461 10.469 -10.477 1 95.56 178 GLU B O 1
ATOM 3728 N N . PRO B 1 179 ? -8.344 9.352 -8.898 1 97 179 PRO B N 1
ATOM 3729 C CA . PRO B 1 179 ? -7.098 10.047 -9.242 1 97 179 PRO B CA 1
ATOM 3730 C C . PRO B 1 179 ? -6.5 9.57 -10.562 1 97 179 PRO B C 1
ATOM 3732 O O . PRO B 1 179 ? -6.578 8.383 -10.891 1 97 179 PRO B O 1
ATOM 3735 N N . GLY B 1 180 ? -5.973 10.516 -11.336 1 95.44 180 GLY B N 1
ATOM 3736 C CA . GLY B 1 180 ? -5.078 10.227 -12.438 1 95.44 180 GLY B CA 1
ATOM 3737 C C . GLY B 1 180 ? -3.625 10.109 -12.016 1 95.44 180 GLY B C 1
ATOM 3738 O O . GLY B 1 180 ? -3.332 9.773 -10.867 1 95.44 180 GLY B O 1
ATOM 3739 N N . ARG B 1 181 ? -2.729 10.383 -12.969 1 93.31 181 ARG B N 1
ATOM 3740 C CA . ARG B 1 181 ? -1.303 10.312 -12.664 1 93.31 181 ARG B CA 1
ATOM 3741 C C . ARG B 1 181 ? -0.856 11.516 -11.844 1 93.31 181 ARG B C 1
ATOM 3743 O O . ARG B 1 181 ? -1.085 12.664 -12.242 1 93.31 181 ARG B O 1
ATOM 3750 N N . ARG B 1 182 ? -0.232 11.234 -10.773 1 95.81 182 ARG B N 1
ATOM 3751 C CA . ARG B 1 182 ? 0.326 12.258 -9.898 1 95.81 182 ARG B CA 1
ATOM 3752 C C . ARG B 1 182 ? 1.454 13.016 -10.586 1 95.81 182 ARG B C 1
ATOM 3754 O O . ARG B 1 182 ? 2.277 12.414 -11.281 1 95.81 182 ARG B O 1
ATOM 3761 N N . GLU B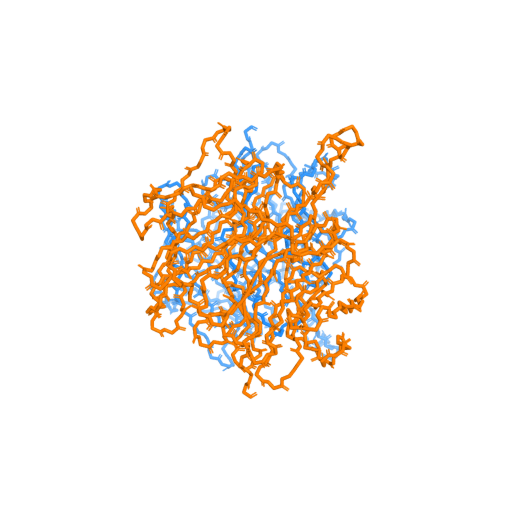 1 183 ? 1.514 14.367 -10.359 1 96.56 183 GLU B N 1
ATOM 3762 C CA . GLU B 1 183 ? 2.562 15.203 -10.938 1 96.56 183 GLU B CA 1
ATOM 3763 C C . GLU B 1 183 ? 3.268 16.016 -9.859 1 96.56 183 GLU B C 1
ATOM 3765 O O . GLU B 1 183 ? 2.656 16.391 -8.852 1 96.56 183 GLU B O 1
ATOM 3770 N N . VAL B 1 184 ? 4.508 16.344 -10.156 1 98.19 184 VAL B N 1
ATOM 3771 C CA . VAL B 1 184 ? 5.238 17.219 -9.25 1 98.19 184 VAL B CA 1
ATOM 3772 C C . VAL B 1 184 ? 4.695 18.641 -9.359 1 98.19 184 VAL B C 1
ATOM 3774 O O . VAL B 1 184 ? 4.672 19.219 -10.445 1 98.19 184 VAL B O 1
ATOM 3777 N N . PHE B 1 185 ? 4.238 19.156 -8.297 1 98.69 185 PHE B N 1
ATOM 3778 C CA . PHE B 1 185 ? 3.779 20.547 -8.203 1 98.69 185 PHE B CA 1
ATOM 3779 C C . PHE B 1 185 ? 4.934 21.484 -7.863 1 98.69 185 PHE B C 1
ATOM 3781 O O . PHE B 1 185 ? 5.105 22.516 -8.5 1 98.69 185 PHE B O 1
ATOM 3788 N N . ARG B 1 186 ? 5.773 21.031 -6.891 1 98.38 186 ARG B N 1
ATOM 3789 C CA . ARG B 1 186 ? 6.961 21.781 -6.48 1 98.38 186 ARG B CA 1
ATOM 3790 C C . ARG B 1 186 ? 7.918 20.906 -5.688 1 98.38 186 ARG B C 1
ATOM 3792 O O . ARG B 1 186 ? 7.484 20.109 -4.852 1 98.38 186 ARG B O 1
ATOM 3799 N N . ARG B 1 187 ? 9.227 21.062 -5.91 1 98.5 187 ARG B N 1
ATOM 3800 C CA . ARG B 1 187 ? 10.281 20.438 -5.113 1 98.5 187 ARG B CA 1
ATOM 3801 C C . ARG B 1 187 ? 11.023 21.469 -4.277 1 98.5 187 ARG B C 1
ATOM 3803 O O . ARG B 1 187 ? 11.055 22.641 -4.629 1 98.5 187 ARG B O 1
ATOM 3810 N N . PHE B 1 188 ? 11.594 21.016 -3.273 1 98.62 188 PHE B N 1
ATOM 3811 C CA . PHE B 1 188 ? 12.305 21.922 -2.377 1 98.62 188 PHE B CA 1
ATOM 3812 C C . PHE B 1 188 ? 13.742 21.469 -2.176 1 98.62 188 PHE B C 1
ATOM 3814 O O . PHE B 1 188 ? 14.008 20.266 -2.08 1 98.62 188 PHE B O 1
ATOM 3821 N N . GLN B 1 189 ? 14.594 22.422 -2.1 1 97.44 189 GLN B N 1
ATOM 3822 C CA . GLN B 1 189 ? 16.016 22.156 -1.917 1 97.44 189 GLN B CA 1
ATOM 3823 C C . GLN B 1 189 ? 16.391 22.141 -0.437 1 97.44 189 GLN B C 1
ATOM 3825 O O . GLN B 1 189 ? 15.656 22.688 0.398 1 97.44 189 GLN B O 1
ATOM 3830 N N . PRO B 1 190 ? 17.531 21.453 -0.161 1 96.12 190 PRO B N 1
ATOM 3831 C CA . PRO B 1 190 ? 18.016 21.5 1.226 1 96.12 190 PRO B CA 1
ATOM 3832 C C . PRO B 1 190 ? 18.141 22.922 1.754 1 96.12 190 PRO B C 1
ATOM 3834 O O . PRO B 1 190 ? 18.609 23.812 1.042 1 96.12 190 PRO B O 1
ATOM 3837 N N . GLY B 1 191 ? 17.625 23.141 2.906 1 95 191 GLY B N 1
ATOM 3838 C CA . GLY B 1 191 ? 17.734 24.453 3.527 1 95 191 GLY B CA 1
ATOM 3839 C C . GLY B 1 191 ? 16.469 25.281 3.383 1 95 191 GLY B C 1
ATOM 3840 O O . GLY B 1 191 ? 16.281 26.266 4.098 1 95 191 GLY B O 1
ATOM 3841 N N . GLU B 1 192 ? 15.516 24.922 2.543 1 96.12 192 GLU B N 1
ATOM 3842 C CA . GLU B 1 192 ? 14.281 25.672 2.307 1 96.12 192 GLU B CA 1
ATOM 3843 C C . GLU B 1 192 ? 13.172 25.219 3.248 1 96.12 192 GLU B C 1
ATOM 3845 O O . GLU B 1 192 ? 12.094 25.812 3.283 1 96.12 192 GLU B O 1
ATOM 3850 N N . GLY B 1 193 ? 13.484 24.203 4.059 1 98 193 GLY B N 1
ATOM 3851 C CA . GLY B 1 193 ? 12.406 23.484 4.707 1 98 193 GLY B CA 1
ATOM 3852 C C . GLY B 1 193 ? 11.711 22.5 3.791 1 98 193 GLY B C 1
ATOM 3853 O O . GLY B 1 193 ? 11.977 22.469 2.588 1 98 193 GLY B O 1
ATOM 3854 N N . ILE B 1 194 ? 10.898 21.656 4.363 1 98.75 194 ILE B N 1
ATOM 3855 C CA . ILE B 1 194 ? 10.172 20.656 3.578 1 98.75 194 ILE B CA 1
ATOM 3856 C C . ILE B 1 194 ? 8.672 20.797 3.848 1 98.75 194 ILE B C 1
ATOM 3858 O O . ILE B 1 194 ? 8.258 21.062 4.977 1 98.75 194 ILE B O 1
ATOM 3862 N N . PRO B 1 195 ? 7.879 20.656 2.775 1 98.88 195 PRO B N 1
ATOM 3863 C CA . PRO B 1 195 ? 6.438 20.875 2.93 1 98.88 195 PRO B CA 1
ATOM 3864 C C . PRO B 1 195 ? 5.77 19.812 3.803 1 98.88 195 PRO B C 1
ATOM 3866 O O . PRO B 1 195 ? 6.012 18.625 3.621 1 98.88 195 PRO B O 1
ATOM 3869 N N . ASP B 1 196 ? 4.992 20.188 4.754 1 98.75 196 ASP B N 1
ATOM 3870 C CA . ASP B 1 196 ? 4.281 19.312 5.672 1 98.75 196 ASP B CA 1
ATOM 3871 C C . ASP B 1 196 ? 2.77 19.422 5.492 1 98.75 196 ASP B C 1
ATOM 3873 O O . ASP B 1 196 ? 2.246 19.172 4.406 1 98.75 196 ASP B O 1
ATOM 3877 N N . GLY B 1 197 ? 1.961 19.828 6.488 1 98.81 197 GLY B N 1
ATOM 3878 C CA . GLY B 1 197 ? 0.521 20 6.367 1 98.81 197 GLY B CA 1
ATOM 3879 C C . GLY B 1 197 ? 0.131 21.25 5.621 1 98.81 197 GLY B C 1
ATOM 3880 O O . GLY B 1 197 ? 0.908 22.203 5.559 1 98.81 197 GLY B O 1
ATOM 3881 N N . ALA B 1 198 ? -1.142 21.312 5.168 1 98.81 198 ALA B N 1
ATOM 3882 C CA . ALA B 1 198 ? -1.491 22.406 4.258 1 98.81 198 ALA B CA 1
ATOM 3883 C C . ALA B 1 198 ? -2.992 22.672 4.289 1 98.81 198 ALA B C 1
ATOM 3885 O O . ALA B 1 198 ? -3.74 22 4.996 1 98.81 198 ALA B O 1
ATOM 3886 N N . ALA B 1 199 ? -3.326 23.734 3.568 1 98.56 199 ALA B N 1
ATOM 3887 C CA . ALA B 1 199 ? -4.703 24.125 3.287 1 98.56 199 ALA B CA 1
ATOM 3888 C C . ALA B 1 199 ? -4.793 24.922 1.992 1 98.56 199 ALA B C 1
ATOM 3890 O O . ALA B 1 199 ? -3.768 25.281 1.402 1 98.56 199 ALA B O 1
ATOM 3891 N N . ILE B 1 200 ? -6.023 25.141 1.558 1 98.5 200 ILE B N 1
ATOM 3892 C CA . ILE B 1 200 ? -6.262 25.891 0.331 1 98.5 200 ILE B CA 1
ATOM 3893 C C . ILE B 1 200 ? -7.109 27.125 0.637 1 98.5 200 ILE B C 1
ATOM 3895 O O . ILE B 1 200 ? -8.07 27.047 1.409 1 98.5 200 ILE B O 1
ATOM 3899 N N . ASP B 1 201 ? -6.734 28.281 0.032 1 98.62 201 ASP B N 1
ATOM 3900 C CA . ASP B 1 201 ? -7.551 29.469 0.215 1 98.62 201 ASP B CA 1
ATOM 3901 C C . ASP B 1 201 ? -8.539 29.641 -0.935 1 98.62 201 ASP B C 1
ATOM 3903 O O . ASP B 1 201 ? -8.547 28.844 -1.878 1 98.62 201 ASP B O 1
ATOM 3907 N N . VAL B 1 202 ? -9.422 30.641 -0.901 1 98.06 202 VAL B N 1
ATOM 3908 C CA . VAL B 1 202 ? -10.547 30.812 -1.816 1 98.06 202 VAL B CA 1
ATOM 3909 C C . VAL B 1 202 ? -10.039 31.219 -3.195 1 98.06 202 VAL B C 1
ATOM 3911 O O . VAL B 1 202 ? -10.781 31.172 -4.18 1 98.06 202 VAL B O 1
ATOM 3914 N N . GLU B 1 203 ? -8.812 31.656 -3.275 1 98.12 203 GLU B N 1
ATOM 3915 C CA . GLU B 1 203 ? -8.227 32 -4.566 1 98.12 203 GLU B CA 1
ATOM 3916 C C . GLU B 1 203 ? -7.551 30.797 -5.211 1 98.12 203 GLU B C 1
ATOM 3918 O O . GLU B 1 203 ? -6.965 30.906 -6.289 1 98.12 203 GLU B O 1
ATOM 3923 N N . GLY B 1 204 ? -7.59 29.656 -4.547 1 98.06 204 GLY B N 1
ATOM 3924 C CA . GLY B 1 204 ? -7.027 28.422 -5.078 1 98.06 204 GLY B CA 1
ATOM 3925 C C . GLY B 1 204 ? -5.555 28.25 -4.754 1 98.06 204 GLY B C 1
ATOM 3926 O O . GLY B 1 204 ? -4.887 27.391 -5.328 1 98.06 204 GLY B O 1
ATOM 3927 N N . CYS B 1 205 ? -5.055 29.094 -3.873 1 98.75 205 CYS B N 1
ATOM 3928 C CA . CYS B 1 205 ? -3.646 29.016 -3.512 1 98.75 205 CYS B CA 1
ATOM 3929 C C . CYS B 1 205 ? -3.428 28 -2.395 1 98.75 205 CYS B C 1
ATOM 3931 O O . CYS B 1 205 ? -4.254 27.891 -1.486 1 98.75 205 CYS B O 1
ATOM 3933 N N . TYR B 1 206 ? -2.344 27.281 -2.506 1 98.81 206 TYR B N 1
ATOM 3934 C CA . TYR B 1 206 ? -1.928 26.25 -1.564 1 98.81 206 TYR B CA 1
ATOM 3935 C C . TYR B 1 206 ? -1.033 26.828 -0.476 1 98.81 206 TYR B C 1
ATOM 3937 O O . TYR B 1 206 ? -0.01 27.453 -0.771 1 98.81 206 TYR B O 1
ATOM 3945 N N . TRP B 1 207 ? -1.447 26.719 0.788 1 98.88 207 TRP B N 1
ATOM 3946 C CA . TRP B 1 207 ? -0.683 27.172 1.946 1 98.88 207 TRP B CA 1
ATOM 3947 C C . TRP B 1 207 ? -0.016 25.984 2.65 1 98.88 207 TRP B C 1
ATOM 3949 O O . TRP B 1 207 ? -0.688 25.031 3.055 1 98.88 207 TRP B O 1
ATOM 3959 N N . SER B 1 208 ? 1.262 26.016 2.84 1 98.94 208 SER B N 1
ATOM 3960 C CA . SER B 1 208 ? 1.992 24.891 3.406 1 98.94 208 SER B CA 1
ATOM 3961 C C . SER B 1 208 ? 2.805 25.312 4.625 1 98.94 208 SER B C 1
ATOM 3963 O O . SER B 1 208 ? 3.436 26.375 4.621 1 98.94 208 SER B O 1
ATOM 3965 N N . ALA B 1 209 ? 2.682 24.547 5.695 1 98.94 209 ALA B N 1
ATOM 3966 C CA . ALA B 1 209 ? 3.674 24.625 6.766 1 98.94 209 ALA B CA 1
ATOM 3967 C C . ALA B 1 209 ? 5.012 24.031 6.316 1 98.94 209 ALA B C 1
ATOM 3969 O O . ALA B 1 209 ? 5.078 22.875 5.891 1 98.94 209 ALA B O 1
ATOM 3970 N N . MET B 1 210 ? 6.008 24.859 6.395 1 98.81 210 MET B N 1
ATOM 3971 C CA . MET B 1 210 ? 7.324 24.391 5.973 1 98.81 210 MET B CA 1
ATOM 3972 C C . MET B 1 210 ? 8.117 23.844 7.156 1 98.81 210 MET B C 1
ATOM 3974 O O . MET B 1 210 ? 8.789 24.594 7.863 1 98.81 210 MET B O 1
ATOM 3978 N N . PHE B 1 211 ? 8.07 22.5 7.344 1 98.75 211 PHE B N 1
ATOM 3979 C CA . PHE B 1 211 ? 8.766 21.797 8.414 1 98.75 211 PHE B CA 1
ATOM 3980 C C . PHE B 1 211 ? 10.266 22.031 8.344 1 98.75 211 PHE B C 1
ATOM 3982 O O . PHE B 1 211 ? 10.875 21.891 7.281 1 98.75 211 PHE B O 1
ATOM 3989 N N . ASP B 1 212 ? 10.836 22.406 9.461 1 98.25 212 ASP B N 1
ATOM 3990 C CA . ASP B 1 212 ? 12.25 22.75 9.586 1 98.25 212 ASP B CA 1
ATOM 3991 C C . ASP B 1 212 ? 12.609 23.938 8.703 1 98.25 212 ASP B C 1
ATOM 3993 O O . ASP B 1 212 ? 13.758 24.078 8.281 1 98.25 212 ASP B O 1
ATOM 3997 N N . GLY B 1 213 ? 11.672 24.672 8.305 1 98.31 213 GLY B N 1
ATOM 3998 C CA . GLY B 1 213 ? 11.859 25.812 7.426 1 98.31 213 GLY B CA 1
ATOM 3999 C C . GLY B 1 213 ? 11.562 27.141 8.094 1 98.31 213 GLY B C 1
ATOM 4000 O O . GLY B 1 213 ? 11.828 28.188 7.531 1 98.31 213 GLY B O 1
ATOM 4001 N N . TRP B 1 214 ? 10.961 27.125 9.25 1 98.25 214 TRP B N 1
ATOM 4002 C CA . TRP B 1 214 ? 10.719 28.312 10.055 1 98.25 214 TRP B CA 1
ATOM 4003 C C . TRP B 1 214 ? 9.711 29.234 9.375 1 98.25 214 TRP B C 1
ATOM 4005 O O . TRP B 1 214 ? 9.82 30.453 9.453 1 98.25 214 TRP B O 1
ATOM 4015 N N . ARG B 1 215 ? 8.758 28.641 8.656 1 98.44 215 ARG B N 1
ATOM 4016 C CA . ARG B 1 215 ? 7.875 29.562 7.934 1 98.44 215 ARG B CA 1
ATOM 4017 C C . ARG B 1 215 ? 6.633 28.828 7.426 1 98.44 215 ARG B C 1
ATOM 4019 O O . ARG B 1 215 ? 6.613 27.594 7.355 1 98.44 215 ARG B O 1
ATOM 4026 N N . ILE B 1 216 ? 5.629 29.609 7.082 1 98.75 216 ILE B N 1
ATOM 4027 C CA . ILE B 1 216 ? 4.496 29.219 6.25 1 98.75 216 ILE B CA 1
ATOM 4028 C C . ILE B 1 216 ? 4.645 29.828 4.855 1 98.75 216 ILE B C 1
ATOM 4030 O O . ILE B 1 216 ? 5.109 30.969 4.711 1 98.75 216 ILE B O 1
ATOM 4034 N N . ALA B 1 217 ? 4.258 29.094 3.873 1 98.75 217 ALA B N 1
ATOM 4035 C CA . ALA B 1 217 ? 4.375 29.578 2.504 1 98.75 217 ALA B CA 1
ATOM 4036 C C . ALA B 1 217 ? 3.049 29.453 1.758 1 98.75 217 ALA B C 1
ATOM 4038 O O . ALA B 1 217 ? 2.324 28.469 1.942 1 98.75 217 ALA B O 1
ATOM 4039 N N . ARG B 1 218 ? 2.734 30.469 0.935 1 98.81 218 ARG B N 1
ATOM 4040 C CA . ARG B 1 218 ? 1.569 30.469 0.057 1 98.81 218 ARG B CA 1
ATOM 4041 C C . ARG B 1 218 ? 1.983 30.328 -1.403 1 98.81 218 ARG B C 1
ATOM 4043 O O . ARG B 1 218 ? 2.766 31.125 -1.914 1 98.81 218 ARG B O 1
ATOM 4050 N N . PHE B 1 219 ? 1.447 29.328 -2.055 1 98.81 219 PHE B N 1
ATOM 4051 C CA . PHE B 1 219 ? 1.798 29.047 -3.443 1 98.81 219 PHE B CA 1
ATOM 4052 C C . PHE B 1 219 ? 0.593 29.234 -4.355 1 98.81 219 PHE B C 1
ATOM 4054 O O . PHE B 1 219 ? -0.525 28.859 -4.012 1 98.81 219 PHE B O 1
ATOM 4061 N N . SER B 1 220 ? 0.82 29.812 -5.52 1 98.44 220 SER B N 1
ATOM 4062 C CA . SER B 1 220 ? -0.22 29.953 -6.531 1 98.44 220 SER B CA 1
ATOM 4063 C C . SER B 1 220 ? -0.625 28.594 -7.094 1 98.44 220 SER B C 1
ATOM 4065 O O . SER B 1 220 ? 0.074 27.594 -6.891 1 98.44 220 SER B O 1
ATOM 4067 N N . PRO B 1 221 ? -1.77 28.531 -7.848 1 96.62 221 PRO B N 1
ATOM 4068 C CA . PRO B 1 221 ? -2.162 27.266 -8.484 1 96.62 221 PRO B CA 1
ATOM 4069 C C . PRO B 1 221 ? -1.112 26.75 -9.469 1 96.62 221 PRO B C 1
ATOM 4071 O O . PRO B 1 221 ? -1.137 25.578 -9.844 1 96.62 221 PRO B O 1
ATOM 4074 N N . GLN B 1 222 ? -0.157 27.609 -9.859 1 95.31 222 GLN B N 1
ATOM 4075 C CA . GLN B 1 222 ? 0.897 27.219 -10.789 1 95.31 222 GLN B CA 1
ATOM 4076 C C . GLN B 1 222 ? 2.182 26.859 -10.039 1 95.31 222 GLN B C 1
ATOM 4078 O O . GLN B 1 222 ? 3.156 26.422 -10.648 1 95.31 222 GLN B O 1
ATOM 4083 N N . GLY B 1 223 ? 2.152 27.047 -8.734 1 96.88 223 GLY B N 1
ATOM 4084 C CA . GLY B 1 223 ? 3.283 26.594 -7.945 1 96.88 223 GLY B CA 1
ATOM 4085 C C . GLY B 1 223 ? 4.242 27.703 -7.562 1 96.88 223 GLY B C 1
ATOM 4086 O O . GLY B 1 223 ? 5.25 27.453 -6.895 1 96.88 223 GLY B O 1
ATOM 4087 N N . GLU B 1 224 ? 3.936 28.922 -7.902 1 97.69 224 GLU B N 1
ATOM 4088 C CA . GLU B 1 224 ? 4.781 30.047 -7.539 1 97.69 224 GLU B CA 1
ATOM 4089 C C . GLU B 1 224 ? 4.566 30.453 -6.086 1 97.69 224 GLU B C 1
ATOM 4091 O O . GLU B 1 224 ? 3.426 30.562 -5.625 1 97.69 224 GLU B O 1
ATOM 4096 N N . GLU B 1 225 ? 5.66 30.641 -5.438 1 97.88 225 GLU B N 1
ATOM 4097 C CA . GLU B 1 225 ? 5.52 31.156 -4.078 1 97.88 225 GLU B CA 1
ATOM 4098 C C . GLU B 1 225 ? 5.098 32.625 -4.086 1 97.88 225 GLU B C 1
ATOM 4100 O O . GLU B 1 225 ? 5.82 33.469 -4.602 1 97.88 225 GLU B O 1
ATOM 4105 N N . LEU B 1 226 ? 4.043 32.906 -3.514 1 98.31 226 LEU B N 1
ATOM 4106 C CA . LEU B 1 226 ? 3.473 34.25 -3.531 1 98.31 226 LEU B CA 1
ATOM 4107 C C . LEU B 1 226 ? 3.791 35 -2.236 1 98.31 226 LEU B C 1
ATOM 4109 O O . LEU B 1 226 ? 4.02 36.188 -2.252 1 98.31 226 LEU B O 1
ATOM 4113 N N . GLU B 1 227 ? 3.717 34.344 -1.1 1 97.75 227 GLU B N 1
ATOM 4114 C CA . GLU B 1 227 ? 3.92 34.906 0.224 1 97.75 227 GLU B CA 1
ATOM 4115 C C . GLU B 1 227 ? 4.656 33.938 1.145 1 97.75 227 GLU B C 1
ATOM 4117 O O . GLU B 1 227 ? 4.613 32.719 0.937 1 97.75 227 GLU B O 1
ATOM 4122 N N . THR B 1 228 ? 5.312 34.5 2.072 1 97.38 228 THR B N 1
ATOM 4123 C CA . THR B 1 228 ? 5.984 33.75 3.127 1 97.38 228 THR B CA 1
ATOM 4124 C C . THR B 1 228 ? 5.793 34.406 4.48 1 97.38 228 THR B C 1
ATOM 4126 O O . THR B 1 228 ? 5.832 35.656 4.574 1 97.38 228 THR B O 1
ATOM 4129 N N . TYR B 1 229 ? 5.551 33.656 5.496 1 98.31 229 TYR B N 1
ATOM 4130 C CA . TYR B 1 229 ? 5.344 34.125 6.855 1 98.31 229 TYR B CA 1
ATOM 4131 C C . TYR B 1 229 ? 6.312 33.469 7.824 1 98.31 229 TYR B C 1
ATOM 4133 O O . TYR B 1 229 ? 6.168 32.281 8.133 1 98.31 229 TYR B O 1
ATOM 4141 N N . PRO B 1 230 ? 7.25 34.188 8.328 1 98.31 230 PRO B N 1
ATOM 4142 C CA . PRO B 1 230 ? 8.203 33.562 9.266 1 98.31 230 PRO B CA 1
ATOM 4143 C C . PRO B 1 230 ? 7.543 33.125 10.555 1 98.31 230 PRO B C 1
ATOM 4145 O O . PRO B 1 230 ? 6.629 33.781 11.062 1 98.31 230 PRO B O 1
ATOM 4148 N N . MET B 1 231 ? 8.031 32.031 11.094 1 98.56 231 MET B N 1
ATOM 4149 C CA . MET B 1 231 ? 7.566 31.469 12.359 1 98.56 231 MET B CA 1
ATOM 4150 C C . MET B 1 231 ? 8.633 31.625 13.445 1 98.56 231 MET B C 1
ATOM 4152 O O . MET B 1 231 ? 9.828 31.594 13.148 1 98.56 231 MET B O 1
ATOM 4156 N N . PRO B 1 232 ? 8.227 31.812 14.656 1 97.88 232 PRO B N 1
ATOM 4157 C CA . PRO B 1 232 ? 9.188 31.938 15.75 1 97.88 232 PRO B CA 1
ATOM 4158 C C . PRO B 1 232 ? 9.75 30.594 16.203 1 97.88 232 PRO B C 1
ATOM 4160 O O . PRO B 1 232 ? 10.578 30.531 17.109 1 97.88 232 PRO B O 1
ATOM 4163 N N . VAL B 1 233 ? 9.289 29.484 15.625 1 98.25 233 VAL B N 1
ATOM 4164 C CA . VAL B 1 233 ? 9.766 28.141 15.945 1 98.25 233 VAL B CA 1
ATOM 4165 C C . VAL B 1 233 ? 10.188 27.422 14.664 1 98.25 233 VAL B C 1
ATOM 4167 O O . VAL B 1 233 ? 9.727 27.781 13.57 1 98.25 233 VAL B O 1
ATOM 4170 N N . ARG B 1 234 ? 10.938 26.422 14.781 1 98.31 234 ARG B N 1
ATOM 4171 C CA . ARG B 1 234 ? 11.648 25.797 13.672 1 98.31 234 ARG B CA 1
ATOM 4172 C C . ARG B 1 234 ? 10.695 24.969 12.82 1 98.31 234 ARG B C 1
ATOM 4174 O O . ARG B 1 234 ? 10.812 24.938 11.594 1 98.31 234 ARG B O 1
ATOM 4181 N N . CYS B 1 235 ? 9.664 24.25 13.461 1 98.69 235 CYS B N 1
ATOM 4182 C CA . CYS B 1 235 ? 8.953 23.203 12.75 1 98.69 235 CYS B CA 1
ATOM 4183 C C . CYS B 1 235 ? 7.445 23.422 12.828 1 98.69 235 CYS B C 1
ATOM 4185 O O . CYS B 1 235 ? 6.75 22.719 13.562 1 98.69 235 CYS B O 1
ATOM 4187 N N . PRO B 1 236 ? 6.898 24.391 12.008 1 98.88 236 PRO B N 1
ATOM 4188 C CA . PRO B 1 236 ? 5.453 24.312 11.797 1 98.88 236 PRO B CA 1
ATOM 4189 C C . PRO B 1 236 ? 5.02 23.016 11.125 1 98.88 236 PRO B C 1
ATOM 4191 O O . PRO B 1 236 ? 5.742 22.484 10.273 1 98.88 236 PRO B O 1
ATOM 4194 N N . THR B 1 237 ? 3.857 22.484 11.484 1 98.88 237 THR B N 1
ATOM 4195 C CA . THR B 1 237 ? 3.496 21.156 11 1 98.88 237 THR B CA 1
ATOM 4196 C C . THR B 1 237 ? 2.295 21.219 10.062 1 98.88 237 THR B C 1
ATOM 4198 O O . THR B 1 237 ? 2.195 20.453 9.109 1 98.88 237 THR B O 1
ATOM 4201 N N . MET B 1 238 ? 1.314 22.047 10.344 1 98.88 238 MET B N 1
ATOM 4202 C CA . MET B 1 238 ? 0.128 22.125 9.5 1 98.88 238 MET B CA 1
ATOM 4203 C C . MET B 1 238 ? -0.607 23.453 9.711 1 98.88 238 MET B C 1
ATOM 4205 O O . MET B 1 238 ? -0.4 24.125 10.711 1 98.88 238 MET B O 1
ATOM 4209 N N . VAL B 1 239 ? -1.411 23.875 8.719 1 98.88 239 VAL B N 1
ATOM 4210 C CA . VAL B 1 239 ? -2.229 25.078 8.82 1 98.88 239 VAL B CA 1
ATOM 4211 C C . VAL B 1 239 ? -3.695 24.734 8.57 1 98.88 239 VAL B C 1
ATOM 4213 O O . VAL B 1 239 ? -3.998 23.75 7.891 1 98.88 239 VAL B O 1
ATOM 4216 N N . CYS B 1 240 ? -4.527 25.469 9.078 1 98.44 240 CYS B N 1
ATOM 4217 C CA . CYS B 1 240 ? -5.953 25.453 8.773 1 98.44 240 CYS B CA 1
ATOM 4218 C C . CYS B 1 240 ? -6.555 26.844 8.906 1 98.44 240 CYS B C 1
ATOM 4220 O O . CYS B 1 240 ? -6.16 27.625 9.781 1 98.44 240 CYS B O 1
ATOM 4222 N N . PHE B 1 241 ? -7.469 27.172 8.023 1 98.81 241 PHE B N 1
ATOM 4223 C CA . PHE B 1 241 ? -8.164 28.453 8.102 1 98.81 241 PHE B CA 1
ATOM 4224 C C . PHE B 1 241 ? -9.359 28.359 9.039 1 98.81 241 PHE B C 1
ATOM 4226 O O . PHE B 1 241 ? -10.016 27.312 9.117 1 98.81 241 PHE B O 1
ATOM 4233 N N . GLY B 1 242 ? -9.625 29.438 9.695 1 98.56 242 GLY B N 1
ATOM 4234 C CA . GLY B 1 242 ? -10.781 29.516 10.57 1 98.56 242 GLY B CA 1
ATOM 4235 C C . GLY B 1 242 ? -11.172 30.938 10.93 1 98.56 242 GLY B C 1
ATOM 4236 O O . GLY B 1 242 ? -10.898 31.875 10.18 1 98.56 242 GLY B O 1
ATOM 4237 N N . GLY B 1 243 ? -11.883 31.078 12.07 1 96.88 243 GLY B N 1
ATOM 4238 C CA . GLY B 1 243 ? -12.477 32.375 12.43 1 96.88 243 GLY B CA 1
ATOM 4239 C C . GLY B 1 243 ? -13.773 32.656 11.703 1 96.88 243 GLY B C 1
ATOM 4240 O O . GLY B 1 243 ? -14.102 31.969 10.727 1 96.88 243 GLY B O 1
ATOM 4241 N N . ALA B 1 244 ? -14.461 33.656 12.117 1 93.69 244 ALA B N 1
ATOM 4242 C CA . ALA B 1 244 ? -15.781 33.969 11.586 1 93.69 244 ALA B CA 1
ATOM 4243 C C . ALA B 1 244 ? -15.703 34.344 10.102 1 93.69 244 ALA B C 1
ATOM 4245 O O . ALA B 1 244 ? -16.625 34.031 9.336 1 93.69 244 ALA B O 1
ATOM 4246 N N . ASP B 1 245 ? -14.617 34.938 9.711 1 96.38 245 ASP B N 1
ATOM 4247 C CA . ASP B 1 245 ? -14.5 35.344 8.32 1 96.38 245 ASP B CA 1
ATOM 4248 C C . ASP B 1 245 ? -13.523 34.469 7.547 1 96.38 245 ASP B C 1
ATOM 4250 O O . ASP B 1 245 ? -13.156 34.781 6.41 1 96.38 245 ASP B O 1
ATOM 4254 N N . MET B 1 246 ? -12.977 33.375 8.172 1 98 246 MET B N 1
ATOM 4255 C CA . MET B 1 246 ? -12.078 32.406 7.586 1 98 246 MET B CA 1
ATOM 4256 C C . MET B 1 246 ? -10.742 33.031 7.215 1 98 246 MET B C 1
ATOM 4258 O O . MET B 1 246 ? -10.039 32.531 6.336 1 98 246 MET B O 1
ATOM 4262 N N . LYS B 1 247 ? -10.398 34.156 7.883 1 98.25 247 LYS B N 1
ATOM 4263 C CA . LYS B 1 247 ? -9.148 34.844 7.586 1 98.25 247 LYS B CA 1
ATOM 4264 C C . LYS B 1 247 ? -8.164 34.719 8.742 1 98.25 247 LYS B C 1
ATOM 4266 O O . LYS B 1 247 ? -7.25 35.531 8.883 1 98.25 247 LYS B O 1
ATOM 4271 N N . THR B 1 248 ? -8.43 33.781 9.609 1 98.44 248 THR B N 1
ATOM 4272 C CA . THR B 1 248 ? -7.465 33.438 10.641 1 98.44 248 THR B CA 1
ATOM 4273 C C . THR B 1 248 ? -6.773 32.125 10.281 1 98.44 248 THR B C 1
ATOM 4275 O O . THR B 1 248 ? -7.43 31.094 10.086 1 98.44 248 THR B O 1
ATOM 4278 N N . LEU B 1 249 ? -5.477 32.156 10.125 1 98.81 249 LEU B N 1
ATOM 4279 C CA . LEU B 1 249 ? -4.695 30.938 9.93 1 98.81 249 LEU B CA 1
ATOM 4280 C C . LEU B 1 249 ? -4.262 30.344 11.266 1 98.81 249 LEU B C 1
ATOM 4282 O O . LEU B 1 249 ? -3.566 31.016 12.039 1 98.81 249 LEU B O 1
ATOM 4286 N N . TYR B 1 250 ? -4.742 29.188 11.594 1 98.94 250 TYR B N 1
ATOM 4287 C CA . TYR B 1 250 ? -4.242 28.406 12.727 1 98.94 250 TYR B CA 1
ATOM 4288 C C . TYR B 1 250 ? -3.072 27.531 12.312 1 98.94 250 TYR B C 1
ATOM 4290 O O . TYR B 1 250 ? -3.115 26.875 11.266 1 98.94 250 TYR B O 1
ATOM 4298 N N . ILE B 1 251 ? -2.035 27.516 13.125 1 98.94 251 ILE B N 1
ATOM 4299 C CA . ILE B 1 251 ? -0.793 26.844 12.773 1 98.94 251 ILE B CA 1
ATOM 4300 C C . ILE B 1 251 ? -0.373 25.906 13.914 1 98.94 251 ILE B C 1
ATOM 4302 O O . ILE B 1 251 ? -0.186 26.359 15.047 1 98.94 251 ILE B O 1
ATOM 4306 N N . THR B 1 252 ? -0.285 24.656 13.633 1 98.94 252 THR B N 1
ATOM 4307 C CA . THR B 1 252 ? 0.299 23.734 14.594 1 98.94 252 THR B CA 1
ATOM 4308 C C . THR B 1 252 ? 1.809 23.625 14.398 1 98.94 252 THR B C 1
ATOM 4310 O O . THR B 1 252 ? 2.311 23.812 13.289 1 98.94 252 THR B O 1
ATOM 4313 N N . THR B 1 253 ? 2.549 23.406 15.477 1 98.88 253 THR B N 1
ATOM 4314 C CA . THR B 1 253 ? 3.994 23.203 15.469 1 98.88 253 THR B CA 1
ATOM 4315 C C . THR B 1 253 ? 4.375 22 16.328 1 98.88 253 THR B C 1
ATOM 4317 O O . THR B 1 253 ? 3.529 21.453 17.031 1 98.88 253 THR B O 1
ATOM 4320 N N . THR B 1 254 ? 5.637 21.609 16.234 1 98.75 254 THR B N 1
ATOM 4321 C CA . THR B 1 254 ? 6.008 20.406 16.969 1 98.75 254 THR B CA 1
ATOM 4322 C C . THR B 1 254 ? 7.266 20.641 17.797 1 98.75 254 THR B C 1
ATOM 4324 O O . THR B 1 254 ? 8.031 21.578 17.516 1 98.75 254 THR B O 1
ATOM 4327 N N . ARG B 1 255 ? 7.387 19.844 18.781 1 97.5 255 ARG B N 1
ATOM 4328 C CA . ARG B 1 255 ? 8.625 19.734 19.531 1 97.5 255 ARG B CA 1
ATOM 4329 C C . ARG B 1 255 ? 9.305 18.391 19.312 1 97.5 255 ARG B C 1
ATOM 4331 O O . ARG B 1 255 ? 10.336 18.094 19.922 1 97.5 255 ARG B O 1
ATOM 4338 N N . GLU B 1 256 ? 8.68 17.625 18.484 1 95.88 256 GLU B N 1
ATOM 4339 C CA . GLU B 1 256 ? 9.18 16.266 18.234 1 95.88 256 GLU B CA 1
ATOM 4340 C C . GLU B 1 256 ? 10.641 16.281 17.812 1 95.88 256 GLU B C 1
ATOM 4342 O O . GLU B 1 256 ? 11.047 17.094 16.984 1 95.88 256 GLU B O 1
ATOM 4347 N N . ASN B 1 257 ? 11.477 15.383 18.359 1 93.38 257 ASN B N 1
ATOM 4348 C CA . ASN B 1 257 ? 12.883 15.164 18.031 1 93.38 257 ASN B CA 1
ATOM 4349 C C . ASN B 1 257 ? 13.727 16.391 18.359 1 93.38 257 ASN B C 1
ATOM 4351 O O . ASN B 1 257 ? 14.703 16.688 17.656 1 93.38 257 ASN B O 1
ATOM 4355 N N . MET B 1 258 ? 13.312 17.234 19.281 1 96.88 258 MET B N 1
ATOM 4356 C CA . MET B 1 258 ? 14.086 18.406 19.703 1 96.88 258 MET B CA 1
ATOM 4357 C C . MET B 1 258 ? 14.781 18.125 21.031 1 96.88 258 MET B C 1
ATOM 4359 O O . MET B 1 258 ? 14.188 17.547 21.938 1 96.88 258 MET B O 1
ATOM 4363 N N . GLU B 1 259 ? 15.977 18.562 21.094 1 97.25 259 GLU B N 1
ATOM 4364 C CA . GLU B 1 259 ? 16.734 18.438 22.328 1 97.25 259 GLU B CA 1
ATOM 4365 C C . GLU B 1 259 ? 16.344 19.5 23.344 1 97.25 259 GLU B C 1
ATOM 4367 O O . GLU B 1 259 ? 15.789 20.547 22.984 1 97.25 259 GLU B O 1
ATOM 4372 N N . ASP B 1 260 ? 16.781 19.281 24.547 1 97 260 ASP B N 1
ATOM 4373 C CA . ASP B 1 260 ? 16.422 20.172 25.656 1 97 260 ASP B CA 1
ATOM 4374 C C . ASP B 1 260 ? 16.938 21.578 25.406 1 97 260 ASP B C 1
ATOM 4376 O O . ASP B 1 260 ? 16.25 22.562 25.719 1 97 260 ASP B O 1
ATOM 4380 N N . ASP B 1 261 ? 18.078 21.641 24.938 1 97.69 261 ASP B N 1
ATOM 4381 C CA . ASP B 1 261 ? 18.672 22.953 24.688 1 97.69 261 ASP B CA 1
ATOM 4382 C C . ASP B 1 261 ? 17.875 23.734 23.641 1 97.69 261 ASP B C 1
ATOM 4384 O O . ASP B 1 261 ? 17.672 24.938 23.781 1 97.69 261 ASP B O 1
ATOM 4388 N N . GLU B 1 262 ? 17.469 23.047 22.609 1 97.06 262 GLU B N 1
ATOM 4389 C CA . GLU B 1 262 ? 16.656 23.688 21.578 1 97.06 262 GLU B CA 1
ATOM 4390 C C . GLU B 1 262 ? 15.305 24.141 22.156 1 97.06 262 GLU B C 1
ATOM 4392 O O . GLU B 1 262 ? 14.844 25.25 21.859 1 97.06 262 GLU B O 1
ATOM 4397 N N . LEU B 1 263 ? 14.719 23.297 22.984 1 97.62 263 LEU B N 1
ATOM 4398 C CA . LEU B 1 263 ? 13.422 23.625 23.578 1 97.62 263 LEU B CA 1
ATOM 4399 C C . LEU B 1 263 ? 13.547 24.812 24.531 1 97.62 263 LEU B C 1
ATOM 4401 O O . LEU B 1 263 ? 12.602 25.594 24.688 1 97.62 263 LEU B O 1
ATOM 4405 N N . ALA B 1 264 ? 14.711 24.922 25.156 1 97.94 264 ALA B N 1
ATOM 4406 C CA . ALA B 1 264 ? 14.961 26.078 26.016 1 97.94 264 ALA B CA 1
ATOM 4407 C C . ALA B 1 264 ? 15.047 27.359 25.203 1 97.94 264 ALA B C 1
ATOM 4409 O O . ALA B 1 264 ? 14.578 28.406 25.641 1 97.94 264 ALA B O 1
ATOM 4410 N N . LYS B 1 265 ? 15.672 27.266 24.078 1 98 265 LYS B N 1
ATOM 4411 C CA . LYS B 1 265 ? 15.844 28.422 23.188 1 98 265 LYS B CA 1
ATOM 4412 C C . LYS B 1 265 ? 14.531 28.797 22.516 1 98 265 LYS B C 1
ATOM 4414 O O . LYS B 1 265 ? 14.266 29.969 22.266 1 98 265 LYS B O 1
ATOM 4419 N N . TYR B 1 266 ? 13.734 27.797 22.172 1 98.19 266 TYR B N 1
ATOM 4420 C CA . TYR B 1 266 ? 12.469 28 21.484 1 98.19 266 TYR B CA 1
ATOM 4421 C C . TYR B 1 266 ? 11.32 27.344 22.266 1 98.19 266 TYR B C 1
ATOM 4423 O O . TYR B 1 266 ? 10.711 26.391 21.781 1 98.19 266 TYR B O 1
ATOM 4431 N N . PRO B 1 267 ? 10.945 27.922 23.359 1 98 267 PRO B N 1
ATOM 4432 C CA . PRO B 1 267 ? 10.008 27.281 24.297 1 98 267 PRO B CA 1
ATOM 4433 C C . PRO B 1 267 ? 8.594 27.188 23.734 1 98 267 PRO B C 1
ATOM 4435 O O . PRO B 1 267 ? 7.758 26.469 24.281 1 98 267 PRO B O 1
ATOM 4438 N N . LEU B 1 268 ? 8.344 27.906 22.594 1 98.44 268 LEU B N 1
ATOM 4439 C CA . LEU B 1 268 ? 7.004 27.875 22.016 1 98.44 268 LEU B CA 1
ATOM 4440 C C . LEU B 1 268 ? 6.867 26.75 21.016 1 98.44 268 LEU B C 1
ATOM 4442 O O . LEU B 1 268 ? 5.797 26.547 20.438 1 98.44 268 LEU B O 1
ATOM 4446 N N . SER B 1 269 ? 7.977 25.953 20.781 1 98.75 269 SER B N 1
ATOM 4447 C CA . SER B 1 269 ? 7.82 24.75 19.969 1 98.75 269 SER B CA 1
ATOM 4448 C C . SER B 1 269 ? 6.719 23.844 20.5 1 98.75 269 SER B C 1
ATOM 4450 O O . SER B 1 269 ? 6.672 23.562 21.703 1 98.75 269 SER B O 1
ATOM 4452 N N . GLY B 1 270 ? 5.793 23.484 19.609 1 98.81 270 GLY B N 1
ATOM 4453 C CA . GLY B 1 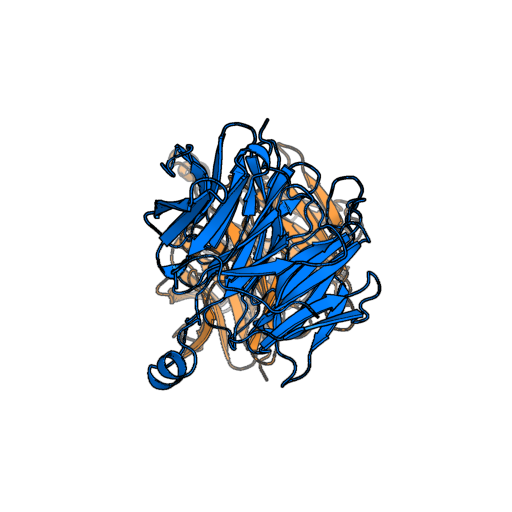270 ? 4.656 22.672 20.016 1 98.81 270 GLY B CA 1
ATOM 4454 C C . GLY B 1 270 ? 3.4 23.484 20.281 1 98.81 270 GLY B C 1
ATOM 4455 O O . GLY B 1 270 ? 2.322 22.922 20.484 1 98.81 270 GLY B O 1
ATOM 4456 N N . ALA B 1 271 ? 3.527 24.812 20.219 1 98.88 271 ALA B N 1
ATOM 4457 C CA . ALA B 1 271 ? 2.379 25.688 20.453 1 98.88 271 ALA B CA 1
ATOM 4458 C C . ALA B 1 271 ? 1.489 25.75 19.203 1 98.88 271 ALA B C 1
ATOM 4460 O O . ALA B 1 271 ? 1.878 25.281 18.141 1 98.88 271 ALA B O 1
ATOM 4461 N N . ILE B 1 272 ? 0.281 26.203 19.406 1 98.94 272 ILE B N 1
ATOM 4462 C CA . ILE B 1 272 ? -0.628 26.578 18.328 1 98.94 272 ILE B CA 1
ATOM 4463 C C . ILE B 1 272 ? -0.588 28.094 18.125 1 98.94 272 ILE B C 1
ATOM 4465 O O . ILE B 1 272 ? -0.753 28.859 19.062 1 98.94 272 ILE B O 1
ATOM 4469 N N . PHE B 1 273 ? -0.319 28.5 16.875 1 98.94 273 PHE B N 1
ATOM 4470 C CA . PHE B 1 273 ? -0.254 29.922 16.578 1 98.94 273 PHE B CA 1
ATOM 4471 C C . PHE B 1 273 ? -1.455 30.359 15.742 1 98.94 273 PHE B C 1
ATOM 4473 O O . PHE B 1 273 ? -2.076 29.547 15.062 1 98.94 273 PHE B O 1
ATOM 4480 N N . THR B 1 274 ? -1.781 31.594 15.828 1 98.62 274 THR B N 1
ATOM 4481 C CA . THR B 1 274 ? -2.736 32.25 14.93 1 98.62 274 THR B CA 1
ATOM 4482 C C . THR B 1 274 ? -2.062 33.344 14.133 1 98.62 274 THR B C 1
ATOM 4484 O O . THR B 1 274 ? -1.146 34.031 14.625 1 98.62 274 THR B O 1
ATOM 4487 N N . LEU B 1 275 ? -2.492 33.5 12.953 1 98.62 275 LEU B N 1
ATOM 4488 C CA . LEU B 1 275 ? -1.996 34.531 12.039 1 98.62 275 LEU B CA 1
ATOM 4489 C C . LEU B 1 275 ? -3.133 35.125 11.203 1 98.62 275 LEU B C 1
ATOM 4491 O O . LEU B 1 275 ? -3.764 34.406 10.43 1 98.62 275 LEU B O 1
ATOM 4495 N N . PRO B 1 276 ? -3.488 36.438 11.414 1 98.06 276 PRO B N 1
ATOM 4496 C CA . PRO B 1 276 ? -4.441 37.031 10.477 1 98.06 276 PRO B CA 1
ATOM 4497 C C . PRO B 1 276 ? -3.895 37.156 9.062 1 98.06 276 PRO B C 1
ATOM 4499 O O . PRO B 1 276 ? -2.734 37.5 8.867 1 98.06 276 PRO B O 1
ATOM 4502 N N . VAL B 1 277 ? -4.668 36.781 8.109 1 98 277 VAL B N 1
ATOM 4503 C CA . VAL B 1 277 ? -4.238 36.812 6.719 1 98 277 VAL B CA 1
ATOM 4504 C C . VAL B 1 277 ? -5.266 37.594 5.883 1 98 277 VAL B C 1
ATOM 4506 O O . VAL B 1 277 ? -6.402 37.781 6.316 1 98 277 VAL B O 1
ATOM 4509 N N . ALA B 1 278 ? -4.84 38.031 4.711 1 97.19 278 ALA B N 1
ATOM 4510 C CA . ALA B 1 278 ? -5.66 38.906 3.881 1 97.19 278 ALA B CA 1
ATOM 4511 C C . ALA B 1 278 ? -6.68 38.125 3.074 1 97.19 278 ALA B C 1
ATOM 4513 O O . ALA B 1 278 ? -7.754 38.625 2.746 1 97.19 278 ALA B O 1
ATOM 4514 N N . VAL B 1 279 ? -6.359 36.875 2.734 1 98.12 279 VAL B N 1
ATOM 4515 C CA . VAL B 1 279 ? -7.219 36.062 1.888 1 98.12 279 VAL B CA 1
ATOM 4516 C C . VAL B 1 279 ? -7.902 35 2.73 1 98.12 279 VAL B C 1
ATOM 4518 O O . VAL B 1 279 ? -7.262 34.344 3.57 1 98.12 279 VAL B O 1
ATOM 4521 N N . ALA B 1 280 ? -9.203 34.781 2.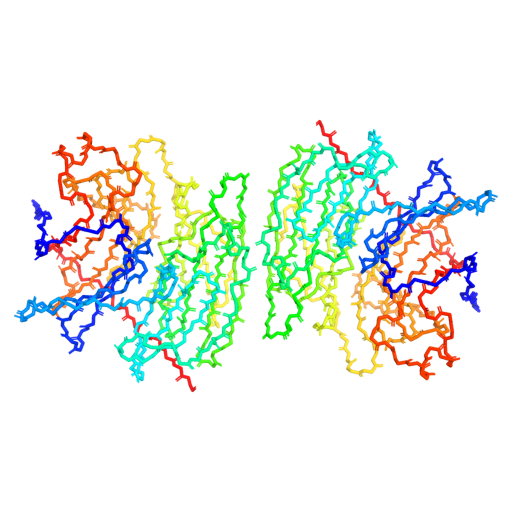52 1 98.62 280 ALA B N 1
ATOM 4522 C CA . ALA B 1 280 ? -9.953 33.781 3.268 1 98.62 280 ALA B CA 1
ATOM 4523 C C . ALA B 1 280 ? -9.586 32.375 2.811 1 98.62 280 ALA B C 1
ATOM 4525 O O . ALA B 1 280 ? -9.289 32.125 1.634 1 98.62 280 ALA B O 1
ATOM 4526 N N . GLY B 1 281 ? -9.633 31.422 3.764 1 98.56 281 GLY B N 1
ATOM 4527 C CA . GLY B 1 281 ? -9.453 30.016 3.424 1 98.56 281 GLY B CA 1
ATOM 4528 C C . GLY B 1 281 ? -10.727 29.359 2.941 1 98.56 281 GLY B C 1
ATOM 4529 O O . GLY B 1 281 ? -11.828 29.844 3.201 1 98.56 281 GLY B O 1
ATOM 4530 N N . MET B 1 282 ? -10.531 28.312 2.225 1 97.31 282 MET B N 1
ATOM 4531 C CA . MET B 1 282 ? -11.664 27.438 1.94 1 97.31 282 MET B CA 1
ATOM 4532 C C . MET B 1 282 ? -12.094 26.672 3.191 1 97.31 282 MET B C 1
ATOM 4534 O O . MET B 1 282 ? -11.258 26.219 3.961 1 97.31 282 MET B O 1
ATOM 4538 N N . LYS B 1 283 ? -13.359 26.531 3.346 1 95 283 LYS B N 1
ATOM 4539 C CA . LYS B 1 283 ? -13.883 25.766 4.473 1 95 283 LYS B CA 1
ATOM 4540 C C . LYS B 1 283 ? -13.562 24.281 4.328 1 95 283 LYS B C 1
ATOM 4542 O O . LYS B 1 283 ? -13.648 23.734 3.23 1 95 283 LYS B O 1
ATOM 4547 N N . LYS B 1 284 ? -13.125 23.672 5.434 1 94.31 284 LYS B N 1
ATOM 4548 C CA . LYS B 1 284 ? -13.039 22.219 5.488 1 94.31 284 LYS B CA 1
ATOM 4549 C C . LYS B 1 284 ? -14.398 21.609 5.816 1 94.31 284 LYS B C 1
ATOM 4551 O O . LYS B 1 284 ? -15.023 21.953 6.816 1 94.31 284 LYS B O 1
ATOM 4556 N N . LEU B 1 285 ? -14.867 20.734 5.051 1 95.81 285 LEU B N 1
ATOM 4557 C CA . LEU B 1 285 ? -16.188 20.156 5.219 1 95.81 285 LEU B CA 1
ATOM 4558 C C . LEU B 1 285 ? -16.125 18.922 6.125 1 95.81 285 LEU B C 1
ATOM 4560 O O . LEU B 1 285 ? -15.125 18.203 6.137 1 95.81 285 LEU B O 1
ATOM 4564 N N . PRO B 1 286 ? -17.188 18.734 6.902 1 98.19 286 PRO B N 1
ATOM 4565 C CA . PRO B 1 286 ? -17.219 17.5 7.691 1 98.19 286 PRO B CA 1
ATOM 4566 C C . PRO B 1 286 ? -17.375 16.25 6.832 1 98.19 286 PRO B C 1
ATOM 4568 O O . PRO B 1 286 ? -17.828 16.328 5.684 1 98.19 286 PRO B O 1
ATOM 4571 N N . PHE B 1 287 ? -16.969 15.164 7.418 1 98.81 287 PHE B N 1
ATOM 4572 C CA . PHE B 1 287 ? -17.25 13.875 6.797 1 98.81 287 PHE B CA 1
ATOM 4573 C C . PHE B 1 287 ? -18.75 13.633 6.738 1 98.81 287 PHE B C 1
ATOM 4575 O O . PHE B 1 287 ? -19.469 13.875 7.715 1 98.81 287 PHE B O 1
ATOM 4582 N N . ARG B 1 288 ? -19.141 13.211 5.555 1 98.19 288 ARG B N 1
ATOM 4583 C CA . ARG B 1 288 ? -20.562 12.922 5.352 1 98.19 288 ARG B CA 1
ATOM 4584 C C . ARG B 1 288 ? -20.797 11.43 5.148 1 98.19 288 ARG B C 1
ATOM 4586 O O . ARG B 1 288 ? -20.344 10.852 4.152 1 98.19 288 ARG B O 1
ATOM 4593 N N . GLU B 1 289 ? -21.391 10.773 6.039 1 95.94 289 GLU B N 1
ATOM 4594 C CA . GLU B 1 289 ? -21.75 9.367 5.887 1 95.94 289 GLU B CA 1
ATOM 4595 C C . GLU B 1 289 ? -23.203 9.203 5.484 1 95.94 289 GLU B C 1
ATOM 4597 O O . GLU B 1 289 ? -24.078 9.953 5.945 1 95.94 289 GLU B O 1
ATOM 4602 N N . ARG B 1 290 ? -23.453 8.305 4.613 1 92.12 290 ARG B N 1
ATOM 4603 C CA . ARG B 1 290 ? -24.812 8 4.18 1 92.12 290 ARG B CA 1
ATOM 4604 C C . ARG B 1 290 ? -25.438 6.93 5.062 1 92.12 290 ARG B C 1
ATOM 4606 O O . ARG B 1 290 ? -24.734 6.098 5.641 1 92.12 290 ARG B O 1
#

Radius of gyration: 26.4 Å; Cα contacts (8 Å, |Δi|>4): 1815; chains: 2; bounding box: 49×81×56 Å

Organism: Klebsiella variicola (NCBI:txid244366)

Sequence (580 aa):
MAEPQPLFDYTGYLPECPTWSEAEQALYWADIMECEIHRYDTRSGEHQVLQFPEEVGCFSLREKGGFIVALRSGIWLTDAHGLLRRKVCDNPSNPELARFNDGGTDREGRFYAGTFWGPGDYNGALLMRVDNDLKPKVIQCDIHGANGLAFSADQRWMYTSDTPNAVIYRTPLDEQGEPGRREVFRRFQPGEGIPDGAAIDVEGCYWSAMFDGWRIARFSPQGEELETYPMPVRCPTMVCFGGADMKTLYITTTRENMEDDELAKYPLSGAIFTLPVAVAGMKKLPFRERMAEPQPLFDYTGYLPECPTWSEAEQALYWADIMECEIHRYDTRSGEHQVLQFPEEVGCFSLREKGGFIVALRSGIWLTDAHGLLRRKVCDNPSNPELARFNDGGTDREGRFYAGTFWGPGDYNGALLMRVDNDLKPKVIQCDIHGANGLAFSADQRWMYTSDTPNAVIYRTPLDEQGEPGRREVFRRFQPGEGIPDGAAIDVEGCYWSAMFDGWRIARFSPQGEELETYPMPVRCPTMVCFGGADMKTLYITTTRENMEDDELAKYPLSGAIFTLPVAVAGMKKLPFRER

Nearest PDB structures (foldseek):
  7plb-assembly1_A  TM=9.435E-01  e=2.631E-27  Caulobacter vibrioides CB15
  4gnc-assembly1_A  TM=9.555E-01  e=2.891E-26  Homo sapiens
  2ghs-assembly1_A  TM=9.471E-01  e=1.345E-23  Agrobacterium fabrum str. C58
  5d9c-assembly1_A  TM=9.176E-01  e=2.005E-23  Photinus pyralis
  8dk0-assembly1_A  TM=8.206E-01  e=3.839E-14  Rhodopseudomonas palustris CGA009

InterPro domains:
  IPR005511 Senescence marker protein-30 (SMP-30) [PR01790] (15-32)
  IPR005511 Senescence marker protein-30 (SMP-30) [PR01790] (91-112)
  IPR005511 Senescence marker protein-30 (SMP-30) [PR01790] (132-154)
  IPR005511 Senescence marker protein-30 (SMP-30) [PR01790] (194-211)
  IPR005511 Senescence marker protein-30 (SMP-30) [PR01790] (236-254)
  IPR011042 Six-bladed beta-propeller, TolB-like [G3DSA:2.120.10.30] (4-288)
  IPR013658 SMP-30/Gluconolactonase/LRE-like region [PF08450] (14-254)

Secondary structure (DSSP, 8-state):
-PPPEESSS---SSEEEEEEETTTTEEEEEEGGGTEEEEEETTT--EEEEE-SS-EEEEEEBTTSSEEEEESSEEEEE-TT--EEEEEEE-SB-TTTEEEEEEEE-TT--EEEEEEETT-SS--EEEEEE-TTS-EEEEEEEESBEEEEEE-TTSSEEEEEEGGGTEEEEEEB-TT--B---EEEEE--TTS-EEEEEEEBTTSPEEEEEETTTEEEEE-TTS-EEEEEE-SSS-EEEEEEESTTS-EEEEEE--TT--HHHHHH-TTTT-EEEEE-SSPBPPPPPB---/-PPPEESSS---SSEEEEEEETTTTEEEEEEGGGTEEEEEETTT--EEEEE-SS-EEEEEEBTTSSEEEEESSEEEEE-TT--EEEEEEE-SB-TTTEEEEEEEE-TT--EEEEEEETT-SS--EEEEEE-TTS-EEEEEEEESBEEEEEE-TTSSEEEEEEGGGTEEEEEEB-TT--B---EEEEE--TTS-EEEEEEEBTTSPEEEEEETTTEEEEE-TTS-EEEEEE-SSS-EEEEEEESTTS-EEEEEE--TT--HHHHHH-TTTT-EEEEE-SSPBPPPPPB---

Solvent-accessible surface area (backbone atoms only — not comparable to full-atom values): 27850 Å² total; per-residue (Å²): 129,80,66,68,37,70,70,59,101,54,64,38,54,38,25,32,54,53,44,54,36,76,93,68,47,25,42,30,29,22,25,21,84,76,11,24,42,36,38,36,29,73,83,80,66,49,74,47,76,32,72,49,99,48,38,28,17,25,51,37,49,28,72,88,51,23,31,42,33,30,29,28,65,24,32,30,34,22,40,80,74,52,50,82,71,44,79,65,45,70,38,46,36,18,47,92,50,21,31,38,42,24,45,36,44,43,97,80,11,27,38,34,48,12,17,28,26,64,84,66,83,46,30,48,11,40,32,32,36,29,43,38,80,59,49,59,40,43,76,45,56,55,28,39,23,34,22,20,50,36,56,40,91,84,47,46,36,38,32,32,12,28,29,86,73,20,29,34,33,36,24,43,28,44,99,86,60,50,71,55,74,73,39,84,51,44,76,50,54,94,86,63,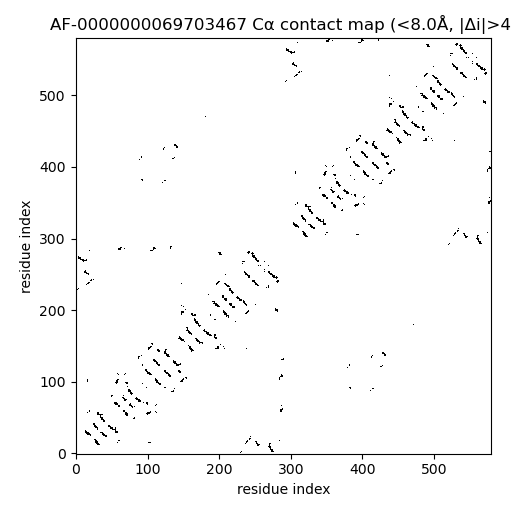23,23,40,27,19,25,35,36,31,71,87,48,27,41,34,32,12,17,29,66,36,26,23,36,39,32,21,40,83,83,49,48,76,74,47,72,44,74,46,94,37,53,30,28,33,17,34,28,45,22,70,98,75,20,28,30,36,38,31,27,13,30,38,68,97,58,53,69,68,54,41,67,74,32,68,62,34,8,20,42,30,36,31,72,49,94,64,35,33,46,82,77,50,42,28,40,74,111,129,81,67,67,37,71,70,60,102,54,64,40,54,38,25,31,53,52,43,54,35,77,92,68,45,25,42,31,28,22,25,22,85,75,11,26,43,37,38,36,28,73,82,81,64,49,73,47,78,31,72,50,99,47,38,28,18,26,51,38,48,29,72,87,52,23,31,42,35,31,29,30,65,23,32,30,34,25,41,80,72,52,49,80,71,44,80,64,46,68,39,47,37,18,47,92,50,22,32,37,42,23,45,34,46,44,99,80,12,27,38,33,47,13,17,29,26,64,84,66,82,48,31,48,10,40,32,33,36,30,42,36,80,59,48,60,42,43,75,45,56,54,28,38,22,36,23,21,52,36,56,40,91,85,47,46,36,39,32,32,12,28,29,85,72,20,28,33,34,35,24,41,30,44,97,85,61,50,71,57,74,73,40,83,50,45,76,53,54,93,88,62,23,23,40,27,18,23,33,36,30,72,85,46,27,42,34,30,13,17,30,67,36,26,24,36,38,32,21,41,83,83,50,47,75,74,48,74,44,74,46,95,37,53,31,27,32,16,35,29,43,23,70,96,74,20,28,31,35,38,33,25,12,30,39,68,97,57,53,70,69,55,41,67,76,33,69,63,34,8,21,40,30,35,31,73,50,93,64,37,33,45,82,76,50,41,27,39,75,111

pLDDT: mean 97.89, std 2.18, range [69.06, 98.94]

Foldseek 3Di:
DWAWDFLDPDFAAAWDAWAADLVQCWIWIFRFQQQWIWIARSVPRDIDIAHDPAGWQYWFAAPVAAIFTFGLFATAGDHNRRHGDGTLDTDPADSVFKGWHEWAAAPQQKTKIKIAGRVQPFFRIWIWIQAQQSDIDTQDGRAHGWAAWEAFPVRQWTWTFRFVQQFIWIWGADPVRRTDDIDTQDGDDPQQAGWAHWFAFPQGWIWTFRAQRQWIFIAHPSGHTDDIHGHLARGWHYWAFDDPQSQKIKIAFHCHPPDPVSCVVRVCGRTIIITGHDTHTDHGDHRHHD/DWAKDFLDPDFAAAWDAWAADLVQCWIWIFRFQQQWIWIARSVPRDIDIAHDPAGWQYWFAAPVAAIFTFGLFATAGDHNRRHGDGTLDTDPADSVFKGWHEWAAAPQQKTKIKIAGRVQPFFRIWIWIQAQQSDIDTQDGRAHGWAAWEAFPVRQWTWTFRFVQQFIWIWGADPVRRTDDIDTQDGDDPQQAGWAHWFAFPQGWIWTFRAQRQWIFIAHPSGHTDDIHGHLARGWHYWAFDDNQSQKIKIAFHCHPPDPVSCVVRVCGRTIIITGHDTHTDHGDHRHHD